Protein AF-A0A0D4WUP8-F1 (afdb_monomer_lite)

Structure (mmCIF, N/CA/C/O backbone):
data_AF-A0A0D4WUP8-F1
#
_entry.id   AF-A0A0D4WUP8-F1
#
loop_
_atom_site.group_PDB
_atom_site.id
_atom_site.type_symbol
_atom_site.label_atom_id
_atom_site.label_alt_id
_atom_site.label_comp_id
_atom_site.label_asym_id
_atom_site.label_entity_id
_atom_site.label_seq_id
_atom_site.pdbx_PDB_ins_code
_atom_site.Cartn_x
_atom_site.Cartn_y
_atom_site.Cartn_z
_atom_site.occupancy
_atom_site.B_iso_or_equiv
_atom_site.auth_seq_id
_atom_site.auth_comp_id
_atom_site.auth_asym_id
_atom_site.auth_atom_id
_atom_site.pdbx_PDB_model_num
ATOM 1 N N . MET A 1 1 ? 18.720 -14.507 -6.330 1.00 74.19 1 MET A N 1
ATOM 2 C CA . MET A 1 1 ? 17.449 -14.203 -7.020 1.00 74.19 1 MET A CA 1
ATOM 3 C C . MET A 1 1 ? 17.349 -15.129 -8.220 1.00 74.19 1 MET A C 1
ATOM 5 O O . MET A 1 1 ? 18.352 -15.294 -8.898 1.00 74.19 1 MET A O 1
ATOM 9 N N . ALA A 1 2 ? 16.206 -15.774 -8.432 1.00 90.00 2 ALA A N 1
ATOM 10 C CA . ALA A 1 2 ? 15.941 -16.574 -9.627 1.00 90.00 2 ALA A CA 1
ATOM 11 C C . ALA A 1 2 ? 14.972 -15.791 -10.521 1.00 90.00 2 ALA A C 1
ATOM 13 O O . ALA A 1 2 ? 14.145 -15.049 -9.990 1.00 90.00 2 ALA A O 1
ATOM 14 N N . PHE A 1 3 ? 15.063 -15.941 -11.841 1.00 93.94 3 PHE A N 1
ATOM 15 C CA . PHE A 1 3 ? 14.105 -15.329 -12.761 1.00 93.94 3 PHE A CA 1
ATOM 16 C C . PHE A 1 3 ? 13.314 -16.407 -13.504 1.00 93.94 3 PHE A C 1
ATOM 18 O O . PHE A 1 3 ? 13.802 -17.517 -13.726 1.00 93.94 3 PHE A O 1
ATOM 25 N N . VAL A 1 4 ? 12.074 -16.071 -13.843 1.00 97.12 4 VAL A N 1
ATOM 26 C CA . VAL A 1 4 ? 11.120 -16.936 -14.540 1.00 97.12 4 VAL A CA 1
ATOM 27 C C . VAL A 1 4 ? 10.742 -16.245 -15.839 1.00 97.12 4 VAL A C 1
ATOM 29 O O . VAL A 1 4 ? 10.465 -15.044 -15.833 1.00 97.12 4 VAL A O 1
ATOM 32 N N . LEU A 1 5 ? 10.718 -16.994 -16.938 1.00 97.06 5 LEU A N 1
ATOM 33 C CA . LEU A 1 5 ? 10.276 -16.493 -18.234 1.00 97.06 5 LEU A CA 1
ATOM 34 C C . LEU A 1 5 ? 8.829 -16.923 -18.485 1.00 97.06 5 LEU A C 1
ATOM 36 O O . LEU A 1 5 ? 8.509 -18.106 -18.411 1.00 97.06 5 LEU A O 1
ATOM 40 N N . LEU A 1 6 ? 7.958 -15.970 -18.811 1.00 97.25 6 LEU A N 1
ATOM 41 C CA . LEU A 1 6 ? 6.582 -16.239 -19.233 1.00 97.25 6 LEU A CA 1
ATOM 42 C C . LEU A 1 6 ? 6.415 -15.783 -20.683 1.00 97.25 6 LEU A C 1
ATOM 44 O O . LEU A 1 6 ? 6.556 -14.591 -20.970 1.00 97.25 6 LEU A O 1
ATOM 48 N N . SER A 1 7 ? 6.096 -16.704 -21.590 1.00 95.31 7 SER A N 1
ATOM 49 C CA . SER A 1 7 ? 5.823 -16.395 -22.999 1.00 95.31 7 SER A CA 1
ATOM 50 C C . SER A 1 7 ? 4.406 -16.821 -23.376 1.00 95.31 7 SER A C 1
ATOM 52 O O . SER A 1 7 ? 3.847 -17.748 -22.809 1.00 95.31 7 SER A O 1
ATOM 54 N N . THR A 1 8 ? 3.765 -16.110 -24.308 1.00 93.31 8 THR A N 1
ATOM 55 C CA . THR A 1 8 ? 2.474 -16.582 -24.850 1.00 93.31 8 THR A CA 1
ATOM 56 C C . THR A 1 8 ? 2.700 -17.680 -25.869 1.00 93.31 8 THR A C 1
ATOM 58 O O . THR A 1 8 ? 2.060 -18.720 -25.781 1.00 93.31 8 THR A O 1
ATOM 61 N N . ASP A 1 9 ? 3.636 -17.459 -26.784 1.00 93.12 9 ASP A N 1
ATOM 62 C CA . ASP A 1 9 ? 3.984 -18.443 -27.794 1.00 93.12 9 ASP A CA 1
ATOM 63 C C . ASP A 1 9 ? 5.034 -19.418 -27.236 1.00 93.12 9 ASP A C 1
ATOM 65 O O . ASP A 1 9 ? 5.909 -18.996 -26.459 1.00 93.12 9 ASP A O 1
ATOM 69 N N . PRO A 1 10 ? 4.963 -20.709 -27.601 1.00 90.81 10 PRO A N 1
ATOM 70 C CA . PRO A 1 10 ? 6.023 -21.663 -27.310 1.00 90.81 10 PRO A CA 1
ATOM 71 C C . PRO A 1 10 ? 7.361 -21.179 -27.874 1.00 90.81 10 PRO A C 1
ATOM 73 O O . PRO A 1 10 ? 7.428 -20.639 -28.981 1.00 90.81 10 PRO A O 1
ATOM 76 N N . MET A 1 11 ? 8.434 -21.364 -27.110 1.00 94.88 11 MET A N 1
ATOM 77 C CA . MET A 1 11 ? 9.788 -21.031 -27.544 1.00 94.88 11 MET A CA 1
ATOM 78 C C . MET A 1 11 ? 10.824 -21.900 -26.834 1.00 94.88 11 MET A C 1
ATOM 80 O O . MET A 1 11 ? 10.628 -22.274 -25.681 1.00 94.88 11 MET A O 1
ATOM 84 N N . GLU A 1 12 ? 11.956 -22.140 -27.493 1.00 95.88 12 GLU A N 1
ATOM 85 C CA . GLU A 1 12 ? 13.134 -22.775 -26.891 1.00 95.88 12 GLU A CA 1
ATOM 86 C C . GLU A 1 12 ? 13.851 -21.765 -25.981 1.00 95.88 12 GLU A C 1
ATOM 88 O O . GLU A 1 12 ? 14.792 -21.082 -26.397 1.00 95.88 12 GLU A O 1
ATOM 93 N N . ALA A 1 13 ? 13.355 -21.604 -24.750 1.00 95.00 13 ALA A N 1
ATOM 94 C CA . ALA A 1 13 ? 13.798 -20.550 -23.837 1.00 95.00 13 ALA A CA 1
ATOM 95 C C . ALA A 1 13 ? 15.304 -20.594 -23.544 1.00 95.00 13 ALA A C 1
ATOM 97 O O . ALA A 1 13 ? 15.954 -19.551 -23.596 1.00 95.00 13 ALA A O 1
ATOM 98 N N . ASP A 1 14 ? 15.870 -21.776 -23.298 1.00 95.25 14 ASP A N 1
ATOM 99 C CA . ASP A 1 14 ? 17.297 -21.938 -22.993 1.00 95.25 14 ASP A CA 1
ATOM 100 C C . ASP A 1 14 ? 18.176 -21.480 -24.160 1.00 95.25 14 ASP A C 1
ATOM 102 O O . ASP A 1 14 ? 19.128 -20.721 -23.969 1.00 95.25 14 ASP A O 1
ATOM 106 N N . ALA A 1 15 ? 17.816 -21.875 -25.385 1.00 96.19 15 ALA A N 1
ATOM 107 C CA . ALA A 1 15 ? 18.518 -21.458 -26.593 1.00 96.19 15 ALA A CA 1
ATOM 108 C C . ALA A 1 15 ? 18.383 -19.945 -26.830 1.00 96.19 15 ALA A C 1
ATOM 110 O O . ALA A 1 15 ? 19.368 -19.281 -27.159 1.00 96.19 15 ALA A O 1
ATOM 111 N N . ALA A 1 16 ? 17.188 -19.383 -26.621 1.00 95.56 16 ALA A N 1
ATOM 112 C CA . ALA A 1 16 ? 16.944 -17.951 -26.764 1.00 95.56 16 ALA A CA 1
ATOM 113 C C . ALA A 1 16 ? 17.720 -17.116 -25.729 1.00 95.56 16 ALA A C 1
ATOM 115 O O . ALA A 1 16 ? 18.275 -16.075 -26.081 1.00 95.56 16 ALA A O 1
ATOM 116 N N . MET A 1 17 ? 17.798 -17.570 -24.472 1.00 95.81 17 MET A N 1
ATOM 117 C CA . MET A 1 17 ? 18.584 -16.898 -23.430 1.00 95.81 17 MET A CA 1
ATOM 118 C C . MET A 1 17 ? 20.081 -16.990 -23.717 1.00 95.81 17 MET A C 1
ATOM 120 O O . MET A 1 17 ? 20.765 -15.968 -23.676 1.00 95.81 17 MET A O 1
ATOM 124 N N . ALA A 1 18 ? 20.580 -18.170 -24.099 1.00 96.56 18 ALA A N 1
ATOM 125 C CA . ALA A 1 18 ? 21.982 -18.353 -24.469 1.00 96.56 18 ALA A CA 1
ATOM 126 C C . ALA A 1 18 ? 22.388 -17.449 -25.647 1.00 96.56 18 ALA A C 1
ATOM 128 O O . ALA A 1 18 ? 23.428 -16.794 -25.590 1.00 96.56 18 ALA A O 1
ATOM 129 N N . ALA A 1 19 ? 21.542 -17.346 -26.679 1.00 96.94 19 ALA A N 1
ATOM 130 C CA . ALA A 1 19 ? 21.775 -16.463 -27.823 1.00 96.94 19 ALA A CA 1
ATOM 131 C C . ALA A 1 19 ? 21.816 -14.971 -27.439 1.00 96.94 19 ALA A C 1
ATOM 133 O O . ALA A 1 19 ? 22.522 -14.191 -28.076 1.00 96.94 19 ALA A O 1
ATOM 134 N N . ALA A 1 20 ? 21.088 -14.577 -26.392 1.00 94.12 20 ALA A N 1
ATOM 135 C CA . ALA A 1 20 ? 21.085 -13.219 -25.851 1.00 94.12 20 ALA A CA 1
ATOM 136 C C . ALA A 1 20 ? 22.184 -12.969 -24.796 1.00 94.12 20 ALA A C 1
ATOM 138 O O . ALA A 1 20 ? 22.269 -11.862 -24.265 1.00 94.12 20 ALA A O 1
ATOM 139 N N . GLY A 1 21 ? 23.007 -13.973 -24.464 1.00 96.31 21 GLY A N 1
ATOM 140 C CA . GLY A 1 21 ? 23.998 -13.881 -23.387 1.00 96.31 21 GLY A CA 1
ATOM 141 C C . GLY A 1 21 ? 23.378 -13.783 -21.987 1.00 96.31 21 GLY A C 1
ATOM 142 O O . GLY A 1 21 ? 24.001 -13.245 -21.073 1.00 96.31 21 GLY A O 1
ATOM 143 N N . LEU A 1 22 ? 22.146 -14.266 -21.820 1.00 93.38 22 LEU A N 1
ATOM 144 C CA . LEU A 1 22 ? 21.397 -14.243 -20.567 1.00 93.38 22 LEU A CA 1
ATOM 145 C C . LEU A 1 22 ? 21.461 -15.607 -19.861 1.00 93.38 22 LEU A C 1
ATOM 147 O O . LEU A 1 22 ? 21.592 -16.639 -20.523 1.00 93.38 22 LEU A O 1
ATOM 151 N N . PRO A 1 23 ? 21.359 -15.640 -18.518 1.00 95.06 23 PRO A N 1
ATOM 152 C CA . PRO A 1 23 ? 21.299 -16.899 -17.786 1.00 95.06 23 PRO A CA 1
ATOM 153 C C . PRO A 1 23 ? 20.042 -17.697 -18.151 1.00 95.06 23 PRO A C 1
ATOM 155 O O . PRO A 1 23 ? 19.019 -17.132 -18.524 1.00 95.06 23 PRO A O 1
ATOM 158 N N . THR A 1 24 ? 20.102 -19.015 -17.987 1.00 96.19 24 THR A N 1
ATOM 159 C CA . THR A 1 24 ? 18.948 -19.916 -18.118 1.00 96.19 24 THR A CA 1
ATOM 160 C C . THR A 1 24 ? 17.861 -19.558 -17.091 1.00 96.19 24 THR A C 1
ATOM 162 O O . THR A 1 24 ? 18.196 -19.337 -15.919 1.00 96.19 24 THR A O 1
ATOM 165 N N . PRO A 1 25 ? 16.568 -19.492 -17.473 1.00 97.19 25 PRO A N 1
ATOM 166 C CA . PRO A 1 25 ? 15.504 -19.204 -16.521 1.00 97.19 25 PRO A CA 1
ATOM 167 C C . PRO A 1 25 ? 15.333 -20.374 -15.548 1.00 97.19 25 PRO A C 1
ATOM 169 O O . PRO A 1 25 ? 15.450 -21.536 -15.922 1.00 97.19 25 PRO A O 1
ATOM 172 N N . ALA A 1 26 ? 14.994 -20.082 -14.291 1.00 97.56 26 ALA A N 1
ATOM 173 C CA . ALA A 1 26 ? 14.695 -21.134 -13.314 1.00 97.56 26 ALA A CA 1
ATOM 174 C C . ALA A 1 26 ? 13.403 -21.899 -13.652 1.00 97.56 26 ALA A C 1
ATOM 176 O O . ALA A 1 26 ? 13.194 -23.015 -13.183 1.00 97.56 26 ALA A O 1
ATOM 177 N N . LEU A 1 27 ? 12.526 -21.270 -14.436 1.00 97.88 27 LEU A N 1
ATOM 178 C CA . LEU A 1 27 ? 11.322 -21.852 -15.005 1.00 97.88 27 LEU A CA 1
ATOM 179 C C . LEU A 1 27 ? 10.935 -21.051 -16.252 1.00 97.88 27 LEU A C 1
ATOM 181 O O . LEU A 1 27 ? 10.981 -19.819 -16.238 1.00 97.88 27 LEU A O 1
ATOM 185 N N . HIS A 1 28 ? 10.505 -21.743 -17.300 1.00 97.75 28 HIS A N 1
ATOM 186 C CA . HIS A 1 28 ? 9.814 -21.152 -18.440 1.00 97.75 28 HIS A CA 1
ATOM 187 C C . HIS A 1 28 ? 8.406 -21.741 -18.513 1.00 97.75 28 HIS A C 1
ATOM 189 O O . HIS A 1 28 ? 8.250 -22.951 -18.375 1.00 97.75 28 HIS A O 1
ATOM 195 N N . LEU A 1 29 ? 7.396 -20.882 -18.666 1.00 97.69 29 LEU A N 1
ATOM 196 C CA . LEU A 1 29 ? 6.021 -21.290 -18.950 1.00 97.69 29 LEU A CA 1
ATOM 197 C C . LEU A 1 29 ? 5.540 -20.616 -20.233 1.00 97.69 29 LEU A C 1
ATOM 199 O O . LEU A 1 29 ? 5.681 -19.397 -20.398 1.00 97.69 29 LEU A O 1
ATOM 203 N N . SER A 1 30 ? 4.931 -21.417 -21.097 1.00 97.19 30 SER A N 1
ATOM 204 C CA . SER A 1 30 ? 4.207 -20.990 -22.293 1.00 97.19 30 SER A CA 1
ATOM 205 C C . SER A 1 30 ? 2.691 -21.087 -22.082 1.00 97.19 30 SER A C 1
ATOM 207 O O . SER A 1 30 ? 2.242 -21.519 -21.024 1.00 97.19 30 SER A O 1
ATOM 209 N N . LEU A 1 31 ? 1.867 -20.703 -23.066 1.00 96.56 31 LEU A N 1
ATOM 210 C CA . LEU A 1 31 ? 0.408 -20.864 -22.959 1.00 96.56 31 LEU A CA 1
ATOM 211 C C . LEU A 1 31 ? -0.012 -22.326 -22.736 1.00 96.56 31 LEU A C 1
ATOM 213 O O . LEU A 1 31 ? -0.959 -22.563 -21.988 1.00 96.56 31 LEU A O 1
ATOM 217 N N . ASP A 1 32 ? 0.711 -23.271 -23.337 1.00 96.50 32 ASP A N 1
ATOM 218 C CA . ASP A 1 32 ? 0.418 -24.708 -23.269 1.00 96.50 32 ASP A CA 1
ATOM 219 C C . ASP A 1 32 ? 0.687 -25.297 -21.873 1.00 96.50 32 ASP A C 1
ATOM 221 O O . ASP A 1 32 ? 0.166 -26.352 -21.516 1.00 96.50 32 ASP A O 1
ATOM 225 N N . ASP A 1 33 ? 1.467 -24.591 -21.049 1.00 96.69 33 ASP A N 1
ATOM 226 C CA . ASP A 1 33 ? 1.721 -24.952 -19.656 1.00 96.69 33 ASP A CA 1
ATOM 227 C C . ASP A 1 33 ? 0.591 -24.546 -18.701 1.00 96.69 33 ASP A C 1
ATOM 229 O O . ASP A 1 33 ? 0.612 -24.933 -17.526 1.00 96.69 33 ASP A O 1
ATOM 233 N N . ILE A 1 34 ? -0.355 -23.721 -19.162 1.00 97.69 34 ILE A N 1
ATOM 234 C CA . ILE A 1 34 ? -1.356 -23.079 -18.311 1.00 97.69 34 ILE A CA 1
ATOM 235 C C . ILE A 1 34 ? -2.685 -23.840 -18.376 1.00 97.69 34 ILE A C 1
ATOM 237 O O . ILE A 1 34 ? -3.224 -24.031 -19.468 1.00 97.69 34 ILE A O 1
ATOM 241 N N . PRO A 1 35 ? -3.293 -24.195 -17.225 1.00 96.81 35 PRO A N 1
ATOM 242 C CA . PRO A 1 35 ? -4.587 -24.866 -17.192 1.00 96.81 35 PRO A CA 1
ATOM 243 C C . PRO A 1 35 ? -5.656 -24.164 -18.036 1.00 96.81 35 PRO A C 1
ATOM 245 O O . PRO A 1 35 ? -5.818 -22.937 -17.986 1.00 96.81 35 PRO A O 1
ATOM 248 N N . ASP A 1 36 ? -6.394 -24.967 -18.803 1.00 96.94 36 ASP A N 1
ATOM 249 C CA . ASP A 1 36 ? -7.428 -24.544 -19.756 1.00 96.94 36 ASP A CA 1
ATOM 250 C C . ASP A 1 36 ? -6.940 -23.550 -20.830 1.00 96.94 36 ASP A C 1
ATOM 252 O O . ASP A 1 36 ? -7.749 -22.812 -21.401 1.00 96.94 36 ASP A O 1
ATOM 256 N N . ASN A 1 37 ? -5.626 -23.472 -21.081 1.00 95.75 37 ASN A N 1
ATOM 257 C CA . ASN A 1 37 ? -5.004 -22.498 -21.984 1.00 95.75 37 ASN A CA 1
ATOM 258 C C . ASN A 1 37 ? -5.461 -21.060 -21.680 1.00 95.75 37 ASN A C 1
ATOM 260 O O . ASN A 1 37 ? -5.758 -20.255 -22.576 1.00 95.75 37 ASN A O 1
ATOM 264 N N . LYS A 1 38 ? -5.582 -20.721 -20.388 1.00 96.75 38 LYS A N 1
ATOM 265 C CA . LYS A 1 38 ? -5.986 -19.374 -19.976 1.00 96.75 38 LYS A CA 1
ATOM 266 C C . LYS A 1 38 ? -4.932 -18.364 -20.400 1.00 96.75 38 LYS A C 1
ATOM 268 O O . LYS A 1 38 ? -3.783 -18.416 -19.980 1.00 96.75 38 LYS A O 1
ATOM 273 N N . LYS A 1 39 ? -5.353 -17.369 -21.176 1.00 96.50 39 LYS A N 1
ATOM 274 C CA . LYS A 1 39 ? -4.475 -16.299 -21.665 1.00 96.50 39 LYS A CA 1
ATOM 275 C C . LYS A 1 39 ? -3.963 -15.400 -20.532 1.00 96.50 39 LYS A C 1
ATOM 277 O O . LYS A 1 39 ? -4.571 -15.311 -19.458 1.00 96.50 39 LYS A O 1
ATOM 282 N N . ARG A 1 40 ? -2.866 -14.683 -20.809 1.00 94.00 40 ARG A N 1
ATOM 283 C CA . ARG A 1 40 ? -2.381 -13.585 -19.956 1.00 94.00 40 ARG A CA 1
ATOM 284 C C . ARG A 1 40 ? -3.509 -12.586 -19.677 1.00 94.00 40 ARG A C 1
ATOM 286 O O . ARG A 1 40 ? -4.373 -12.336 -20.513 1.00 94.00 40 ARG A O 1
ATOM 293 N N . GLY A 1 41 ? -3.508 -12.053 -18.466 1.00 93.88 41 GLY A N 1
ATOM 294 C CA . GLY A 1 41 ? -4.619 -11.356 -17.823 1.00 93.88 41 GLY A CA 1
ATOM 295 C C . GLY A 1 41 ? -5.282 -12.210 -16.741 1.00 93.88 41 GLY A C 1
ATOM 296 O O . GLY A 1 41 ? -5.867 -11.668 -15.806 1.00 93.88 41 GLY A O 1
ATOM 297 N N . SER A 1 42 ? -5.149 -13.535 -16.822 1.00 96.19 42 SER A N 1
ATOM 298 C CA . SER A 1 42 ? -5.524 -14.467 -15.758 1.00 96.19 42 SER A CA 1
ATOM 299 C C . SER A 1 42 ? -4.416 -14.582 -14.712 1.00 96.19 42 SER A C 1
ATOM 301 O O . SER A 1 42 ? -3.263 -14.807 -15.067 1.00 96.19 42 SER A O 1
ATOM 303 N N . GLY A 1 43 ? -4.762 -14.531 -13.422 1.00 96.31 43 GLY A N 1
ATOM 304 C CA . GLY A 1 43 ? -3.799 -14.753 -12.334 1.00 96.31 43 GLY A CA 1
ATOM 305 C C . GLY A 1 43 ? -3.232 -16.180 -12.268 1.00 96.31 43 GLY A C 1
ATOM 306 O O . GLY A 1 43 ? -2.241 -16.407 -11.578 1.00 96.31 43 GLY A O 1
ATOM 307 N N . VAL A 1 44 ? -3.822 -17.129 -13.009 1.00 97.62 44 VAL A N 1
ATOM 308 C CA . VAL A 1 44 ? -3.410 -18.545 -13.034 1.00 97.62 44 VAL A CA 1
ATOM 309 C C . VAL A 1 44 ? -1.947 -18.712 -13.448 1.00 97.62 44 VAL A C 1
ATOM 311 O O . VAL A 1 44 ? -1.266 -19.550 -12.880 1.00 97.62 44 VAL A O 1
ATOM 314 N N . TRP A 1 45 ? -1.420 -17.862 -14.335 1.00 98.25 45 TRP A N 1
ATOM 315 C CA . TRP A 1 45 ? -0.007 -17.910 -14.740 1.00 98.25 45 TRP A CA 1
ATOM 316 C C . TRP A 1 45 ? 0.944 -17.856 -13.544 1.00 98.25 45 TRP A C 1
ATOM 318 O O . TRP A 1 45 ? 1.852 -18.669 -13.418 1.00 98.25 45 TRP A O 1
ATOM 328 N N . LEU A 1 46 ? 0.716 -16.910 -12.633 1.00 97.81 46 LEU A N 1
ATOM 329 C CA . LEU A 1 46 ? 1.579 -16.723 -11.469 1.00 97.81 46 LEU A CA 1
ATOM 330 C C . LEU A 1 46 ? 1.262 -17.716 -10.348 1.00 97.81 46 LEU A C 1
ATOM 332 O O . LEU A 1 46 ? 2.131 -17.998 -9.528 1.00 97.81 46 LEU A O 1
ATOM 336 N N . GLN A 1 47 ? 0.050 -18.275 -10.328 1.00 97.38 47 GLN A N 1
ATOM 337 C CA . GLN A 1 47 ? -0.295 -19.392 -9.447 1.00 97.38 47 GLN A CA 1
ATOM 338 C C . GLN A 1 47 ? 0.451 -20.665 -9.862 1.00 97.38 47 GLN A C 1
ATOM 340 O O . GLN A 1 47 ? 1.001 -21.335 -8.995 1.00 97.38 47 GLN A O 1
ATOM 345 N N . GLU A 1 48 ? 0.563 -20.942 -11.164 1.00 98.25 48 GLU A N 1
ATOM 346 C CA . GLU A 1 48 ? 1.364 -22.053 -11.690 1.00 98.25 48 GLU A CA 1
ATOM 347 C C . GLU A 1 48 ? 2.852 -21.878 -11.377 1.00 98.25 48 GLU A C 1
ATOM 349 O O . GLU A 1 48 ? 3.497 -22.815 -10.907 1.00 98.25 48 GLU A O 1
ATOM 354 N N . VAL A 1 49 ? 3.398 -20.666 -11.543 1.00 98.25 49 VAL A N 1
ATOM 355 C CA . VAL A 1 49 ? 4.777 -20.363 -11.117 1.00 98.25 49 VAL A CA 1
ATOM 356 C C . VAL A 1 49 ? 4.955 -20.633 -9.624 1.00 98.25 49 VAL A C 1
ATOM 358 O O . VAL A 1 49 ? 5.879 -21.346 -9.232 1.00 98.25 49 VAL A O 1
ATOM 361 N N . ALA A 1 50 ? 4.065 -20.087 -8.790 1.00 97.69 50 ALA A N 1
ATOM 362 C CA . ALA A 1 50 ? 4.100 -20.277 -7.344 1.00 97.69 50 ALA A CA 1
ATOM 363 C C . ALA A 1 50 ? 4.048 -21.769 -6.975 1.00 97.69 50 ALA A C 1
ATOM 365 O O . ALA A 1 50 ? 4.858 -22.238 -6.180 1.00 97.69 50 ALA A O 1
ATOM 366 N N . GLN A 1 51 ? 3.159 -22.538 -7.602 1.00 97.94 51 GLN A N 1
ATOM 367 C CA . GLN A 1 51 ? 3.008 -23.969 -7.364 1.00 97.94 51 GLN A CA 1
ATOM 368 C C . GLN A 1 51 ? 4.244 -24.768 -7.793 1.00 97.94 51 GLN A C 1
ATOM 370 O O . GLN A 1 51 ? 4.787 -25.523 -6.981 1.00 97.94 51 GLN A O 1
ATOM 375 N N . ARG A 1 52 ? 4.718 -24.598 -9.036 1.00 98.00 52 ARG A N 1
ATOM 376 C CA . ARG A 1 52 ? 5.863 -25.354 -9.578 1.00 98.00 52 ARG A CA 1
ATOM 377 C C . ARG A 1 52 ? 7.156 -25.054 -8.816 1.00 98.00 52 ARG A C 1
ATOM 379 O O . ARG A 1 52 ? 7.955 -25.961 -8.593 1.00 98.00 52 ARG A O 1
ATOM 386 N N . LEU A 1 53 ? 7.331 -23.815 -8.351 1.00 97.44 53 LEU A N 1
ATOM 387 C CA . LEU A 1 53 ? 8.497 -23.399 -7.564 1.00 97.44 53 LEU A CA 1
ATOM 388 C C . LEU A 1 53 ? 8.309 -23.528 -6.044 1.00 97.44 53 LEU A C 1
ATOM 390 O O . LEU A 1 53 ? 9.241 -23.238 -5.296 1.00 97.44 53 LEU A O 1
ATOM 394 N N . LYS A 1 54 ? 7.134 -23.970 -5.570 1.00 97.44 54 LYS A N 1
ATOM 395 C CA . LYS A 1 54 ? 6.775 -24.063 -4.140 1.00 97.44 54 LYS A CA 1
ATOM 396 C C . LYS A 1 54 ? 6.956 -22.736 -3.389 1.00 97.44 54 LYS A C 1
ATOM 398 O O . LYS A 1 54 ? 7.424 -22.699 -2.251 1.00 97.44 54 LYS A O 1
ATOM 403 N N . LEU A 1 55 ? 6.580 -21.644 -4.042 1.00 96.81 55 LEU A N 1
ATOM 404 C CA . LEU A 1 55 ? 6.606 -20.286 -3.514 1.00 96.81 55 LEU A CA 1
ATOM 405 C C . LEU A 1 55 ? 5.193 -19.824 -3.152 1.00 96.81 55 LEU A C 1
ATOM 407 O O . LEU A 1 55 ? 4.193 -20.332 -3.655 1.00 96.81 55 LEU A O 1
ATOM 411 N N . ARG A 1 56 ? 5.106 -18.809 -2.297 1.00 96.06 56 ARG A N 1
ATOM 412 C CA . ARG A 1 56 ? 3.882 -18.024 -2.112 1.00 96.06 56 ARG A CA 1
ATOM 413 C C . ARG A 1 56 ? 3.839 -16.909 -3.152 1.00 96.06 56 ARG A C 1
ATOM 415 O O . ARG A 1 56 ? 4.881 -16.415 -3.576 1.00 96.06 56 ARG A O 1
ATOM 422 N N . THR A 1 57 ? 2.645 -16.452 -3.521 1.00 94.94 57 THR A N 1
ATOM 423 C CA . THR A 1 57 ? 2.486 -15.350 -4.490 1.00 94.94 57 THR A CA 1
ATOM 424 C C . THR A 1 57 ? 3.211 -14.084 -4.047 1.00 94.94 57 THR A C 1
ATOM 426 O O . THR A 1 57 ? 3.825 -13.408 -4.860 1.00 94.94 57 THR A O 1
ATOM 429 N N . ASN A 1 58 ? 3.248 -13.815 -2.744 1.00 95.81 58 ASN A N 1
ATOM 430 C CA . ASN A 1 58 ? 3.940 -12.667 -2.177 1.00 95.81 58 ASN A CA 1
ATOM 431 C C . ASN A 1 58 ? 5.480 -12.785 -2.136 1.00 95.81 58 ASN A C 1
ATOM 433 O O . ASN A 1 58 ? 6.158 -11.910 -1.606 1.00 95.81 58 ASN A O 1
ATOM 437 N N . GLN A 1 59 ? 6.029 -13.870 -2.688 1.00 95.56 59 GLN A N 1
ATOM 438 C CA . GLN A 1 59 ? 7.458 -14.060 -2.960 1.00 95.56 59 GLN A CA 1
ATOM 439 C C . GLN A 1 59 ? 7.776 -13.909 -4.455 1.00 95.56 59 GLN A C 1
ATOM 441 O O . GLN A 1 59 ? 8.907 -14.149 -4.871 1.00 95.56 59 GLN A O 1
ATOM 446 N N . LEU A 1 60 ? 6.780 -13.543 -5.265 1.00 96.81 60 LEU A N 1
ATOM 447 C CA . LEU A 1 60 ? 6.925 -13.270 -6.687 1.00 96.81 60 LEU A CA 1
ATOM 448 C C . LEU A 1 60 ? 6.894 -11.761 -6.936 1.00 96.81 60 LEU A C 1
ATOM 450 O O . LEU A 1 60 ? 6.310 -10.996 -6.172 1.00 96.81 60 LEU A O 1
ATOM 454 N N . LEU A 1 61 ? 7.483 -11.337 -8.044 1.00 96.44 61 LEU A N 1
ATOM 455 C CA . LEU A 1 61 ? 7.353 -9.993 -8.592 1.00 96.44 61 LEU A CA 1
ATOM 456 C C . LEU A 1 61 ? 7.264 -10.143 -10.107 1.00 96.44 61 LEU A C 1
ATOM 458 O O . LEU A 1 61 ? 8.070 -10.864 -10.696 1.00 96.44 61 LEU A O 1
ATOM 462 N N . LEU A 1 62 ? 6.287 -9.494 -10.734 1.00 96.88 62 LEU A N 1
ATOM 463 C CA . LEU A 1 62 ? 6.126 -9.544 -12.182 1.00 96.88 62 LEU A CA 1
ATOM 464 C C . LEU A 1 62 ? 6.669 -8.263 -12.814 1.00 96.88 62 LEU A C 1
ATOM 466 O O . LEU A 1 62 ? 6.174 -7.175 -12.534 1.00 96.88 62 LEU A O 1
ATOM 470 N N . VAL A 1 63 ? 7.631 -8.404 -13.721 1.00 95.75 63 VAL A N 1
ATOM 471 C CA . VAL A 1 63 ? 8.039 -7.334 -14.639 1.00 95.75 63 VAL A CA 1
ATOM 472 C C . VAL A 1 63 ? 7.386 -7.606 -15.988 1.00 95.75 63 VAL A C 1
ATOM 474 O O . VAL A 1 63 ? 7.488 -8.715 -16.509 1.00 95.75 63 VAL A O 1
ATOM 477 N N . GLY A 1 64 ? 6.692 -6.623 -16.557 1.00 94.06 64 GLY A N 1
ATOM 478 C CA . GLY A 1 64 ? 6.028 -6.803 -17.848 1.00 94.06 64 GLY A CA 1
ATOM 479 C C . GLY A 1 64 ? 5.823 -5.505 -18.611 1.00 94.06 64 GLY A C 1
ATOM 480 O O . GLY A 1 64 ? 6.031 -4.413 -18.087 1.00 94.06 64 GLY A O 1
ATOM 481 N N . THR A 1 65 ? 5.384 -5.622 -19.860 1.00 91.38 65 THR A N 1
ATOM 482 C CA . THR A 1 65 ? 5.346 -4.502 -20.821 1.00 91.38 65 THR A CA 1
ATOM 483 C C . THR A 1 65 ? 3.951 -4.219 -21.355 1.00 91.38 65 THR A C 1
ATOM 485 O O . THR A 1 65 ? 3.737 -3.213 -22.032 1.00 91.38 65 THR A O 1
ATOM 488 N N . THR A 1 66 ? 2.981 -5.084 -21.060 1.00 90.12 66 THR A N 1
ATOM 489 C CA . THR A 1 66 ? 1.621 -4.973 -21.585 1.00 90.12 66 THR A CA 1
ATOM 490 C C . THR A 1 66 ? 0.583 -4.837 -20.479 1.00 90.12 66 THR A C 1
ATOM 492 O O . THR A 1 66 ? 0.775 -5.266 -19.339 1.00 90.12 66 THR A O 1
ATOM 495 N N . ARG A 1 67 ? -0.593 -4.317 -20.847 1.00 89.81 67 ARG A N 1
ATOM 496 C CA . ARG A 1 67 ? -1.777 -4.320 -19.978 1.00 89.81 67 ARG A CA 1
ATOM 497 C C . ARG A 1 67 ? -2.143 -5.731 -19.504 1.00 89.81 67 ARG A C 1
ATOM 499 O O . ARG A 1 67 ? -2.643 -5.886 -18.395 1.00 89.81 67 ARG A O 1
ATOM 506 N N . TRP A 1 68 ? -1.910 -6.753 -20.325 1.00 92.81 68 TRP A N 1
ATOM 507 C CA . TRP A 1 68 ? -2.205 -8.138 -19.964 1.00 92.81 68 TRP A CA 1
ATOM 508 C C . TRP A 1 68 ? -1.252 -8.670 -18.898 1.00 92.81 68 TRP A C 1
ATOM 510 O O . TRP A 1 68 ? -1.700 -9.397 -18.015 1.00 92.81 68 TRP A O 1
ATOM 520 N N . ASP A 1 69 ? 0.018 -8.262 -18.911 1.00 93.88 69 ASP A N 1
ATOM 521 C CA . ASP A 1 69 ? 0.965 -8.600 -17.840 1.00 93.88 69 ASP A CA 1
ATOM 522 C C . ASP A 1 69 ? 0.535 -7.949 -16.525 1.00 93.88 69 ASP A C 1
ATOM 524 O O . ASP A 1 69 ? 0.444 -8.616 -15.499 1.00 93.88 69 ASP A O 1
ATOM 528 N N . TRP A 1 70 ? 0.148 -6.673 -16.567 1.00 92.69 70 TRP A N 1
ATOM 529 C CA . TRP A 1 70 ? -0.392 -5.997 -15.388 1.00 92.69 70 TRP A CA 1
ATOM 530 C C . TRP A 1 70 ? -1.634 -6.692 -14.832 1.00 92.69 70 TRP A C 1
ATOM 532 O O . TRP A 1 70 ? -1.678 -7.015 -13.647 1.00 92.69 70 TRP A O 1
ATOM 542 N N . LEU A 1 71 ? -2.612 -7.005 -15.690 1.00 92.69 71 LEU A N 1
ATOM 543 C CA . LEU A 1 71 ? -3.805 -7.752 -15.289 1.00 92.69 71 LEU A CA 1
ATOM 544 C C . LEU A 1 71 ? -3.455 -9.137 -14.715 1.00 92.69 71 LEU A C 1
ATOM 546 O O . LEU A 1 71 ? -4.087 -9.566 -13.753 1.00 92.69 71 LEU A O 1
ATOM 550 N N . THR A 1 72 ? -2.439 -9.812 -15.263 1.00 95.94 72 THR A N 1
ATOM 551 C CA . THR A 1 72 ? -1.917 -11.092 -14.745 1.00 95.94 72 THR A CA 1
ATOM 552 C C . THR A 1 72 ? -1.418 -10.935 -13.310 1.00 95.94 72 THR A C 1
ATOM 554 O O . THR A 1 72 ? -1.838 -11.694 -12.437 1.00 95.94 72 THR A O 1
ATOM 557 N N . GLY A 1 73 ? -0.577 -9.925 -13.058 1.00 95.06 73 GLY A N 1
ATOM 558 C CA . GLY A 1 73 ? -0.037 -9.608 -11.734 1.00 95.06 73 GLY A CA 1
ATOM 559 C C . GLY A 1 73 ? -1.133 -9.327 -10.712 1.00 95.06 73 GLY A C 1
ATOM 560 O O . GLY A 1 73 ? -1.280 -10.054 -9.727 1.00 95.06 73 GLY A O 1
ATOM 561 N N . ILE A 1 74 ? -1.976 -8.327 -10.983 1.00 92.62 74 ILE A N 1
ATOM 562 C CA . ILE A 1 74 ? -2.990 -7.885 -10.017 1.00 92.62 74 ILE A CA 1
ATOM 563 C C . ILE A 1 74 ? -4.040 -8.967 -9.738 1.00 92.62 74 ILE A C 1
ATOM 565 O O . ILE A 1 74 ? -4.475 -9.120 -8.599 1.00 92.62 74 ILE A O 1
ATOM 569 N N . ASN A 1 75 ? -4.427 -9.767 -10.740 1.00 94.56 75 ASN A N 1
ATOM 570 C CA . ASN A 1 75 ? -5.403 -10.841 -10.538 1.00 94.56 75 ASN A CA 1
ATOM 571 C C . ASN A 1 75 ? -4.834 -12.021 -9.741 1.00 94.56 75 ASN A C 1
ATOM 573 O O . ASN A 1 75 ? -5.617 -12.780 -9.167 1.00 94.56 75 ASN A O 1
ATOM 577 N N . ALA A 1 76 ? -3.508 -12.165 -9.690 1.00 95.69 76 ALA A N 1
ATOM 578 C CA . ALA A 1 76 ? -2.814 -13.123 -8.833 1.00 95.69 76 ALA A CA 1
ATOM 579 C C . ALA A 1 76 ? -2.474 -12.561 -7.440 1.00 95.69 76 ALA A C 1
ATOM 581 O O . ALA A 1 76 ? -1.988 -13.304 -6.588 1.00 95.69 76 ALA A O 1
ATOM 582 N N . GLY A 1 77 ? -2.700 -11.264 -7.200 1.00 94.94 77 GLY A N 1
ATOM 583 C CA . GLY A 1 77 ? -2.233 -10.587 -5.992 1.00 94.94 77 GLY A CA 1
ATOM 584 C C . GLY A 1 77 ? -0.711 -10.464 -5.922 1.00 94.94 77 GLY A C 1
ATOM 585 O O . GLY A 1 77 ? -0.157 -10.502 -4.828 1.00 94.94 77 GLY A O 1
ATOM 586 N N . VAL A 1 78 ? -0.043 -10.369 -7.075 1.00 96.25 78 VAL A N 1
ATOM 587 C CA . VAL A 1 78 ? 1.414 -10.254 -7.204 1.00 96.25 78 VAL A CA 1
ATOM 588 C C . VAL A 1 78 ? 1.784 -8.826 -7.590 1.00 96.25 78 VAL A C 1
ATOM 590 O O . VAL A 1 78 ? 1.184 -8.254 -8.504 1.00 96.25 78 VAL A O 1
ATOM 593 N N . ALA A 1 79 ? 2.794 -8.274 -6.916 1.00 95.19 79 ALA A N 1
ATOM 594 C CA . ALA A 1 79 ? 3.332 -6.955 -7.223 1.00 95.19 79 ALA A CA 1
ATOM 595 C C . ALA A 1 79 ? 3.853 -6.885 -8.668 1.00 95.19 79 ALA A C 1
ATOM 597 O O . ALA A 1 79 ? 4.518 -7.802 -9.154 1.00 95.19 79 ALA A O 1
ATOM 598 N N . TYR A 1 80 ? 3.538 -5.785 -9.351 1.00 94.69 80 TYR A N 1
ATOM 599 C CA . TYR A 1 80 ? 3.844 -5.582 -10.764 1.00 94.69 80 TYR A CA 1
ATOM 600 C C . TYR A 1 80 ? 4.693 -4.329 -10.980 1.00 94.69 80 TYR A C 1
ATOM 602 O O . TYR A 1 80 ? 4.357 -3.261 -10.461 1.00 94.69 80 TYR A O 1
ATOM 610 N N . ILE A 1 81 ? 5.747 -4.461 -11.787 1.00 94.44 81 ILE A N 1
ATOM 611 C CA . ILE A 1 81 ? 6.555 -3.353 -12.298 1.00 94.44 81 ILE A CA 1
ATOM 612 C C . ILE A 1 81 ? 6.388 -3.274 -13.816 1.00 94.44 81 ILE A C 1
ATOM 614 O O . ILE A 1 81 ? 6.664 -4.225 -14.552 1.00 94.44 81 ILE A O 1
ATOM 618 N N . HIS A 1 82 ? 5.954 -2.113 -14.289 1.00 93.31 82 HIS A N 1
ATOM 619 C CA . HIS A 1 82 ? 5.846 -1.814 -15.704 1.00 93.31 82 HIS A CA 1
ATOM 620 C C . HIS A 1 82 ? 7.205 -1.405 -16.280 1.00 93.31 82 HIS A C 1
ATOM 622 O O . HIS A 1 82 ? 7.821 -0.439 -15.828 1.00 93.31 82 HIS A O 1
ATOM 628 N N . ALA A 1 83 ? 7.659 -2.129 -17.298 1.00 93.12 83 ALA A N 1
ATOM 629 C CA . ALA A 1 83 ? 8.899 -1.851 -18.005 1.00 93.12 83 ALA A CA 1
ATOM 630 C C . ALA A 1 83 ? 8.669 -0.833 -19.134 1.00 93.12 83 ALA A C 1
ATOM 632 O O . ALA A 1 83 ? 8.416 -1.210 -20.283 1.00 93.12 83 ALA A O 1
ATOM 633 N N . ASN A 1 84 ? 8.756 0.465 -18.818 1.00 88.56 84 ASN A N 1
ATOM 634 C CA . ASN A 1 84 ? 8.464 1.540 -19.774 1.00 88.56 84 ASN A CA 1
ATOM 635 C C . ASN A 1 84 ? 9.392 1.489 -21.001 1.00 88.56 84 ASN A C 1
ATOM 637 O O . ASN A 1 84 ? 8.931 1.763 -22.110 1.00 88.56 84 ASN A O 1
ATOM 641 N N . TRP A 1 85 ? 10.661 1.087 -20.830 1.00 88.38 85 TRP A N 1
ATOM 642 C CA . TRP A 1 85 ? 11.653 1.023 -21.918 1.00 88.38 85 TRP A CA 1
ATOM 643 C C . TRP A 1 85 ? 11.300 0.019 -23.014 1.00 88.38 85 TRP A C 1
ATOM 645 O O . TRP A 1 85 ? 11.662 0.207 -24.171 1.00 88.38 85 TRP A O 1
ATOM 655 N N . ALA A 1 86 ? 10.605 -1.057 -22.652 1.00 84.00 86 ALA A N 1
ATOM 656 C CA . ALA A 1 86 ? 10.268 -2.141 -23.565 1.00 84.00 86 ALA A CA 1
ATOM 657 C C . ALA A 1 86 ? 8.842 -2.012 -24.128 1.00 84.00 86 ALA A C 1
ATOM 659 O O . ALA A 1 86 ? 8.404 -2.837 -24.933 1.00 84.00 86 ALA A O 1
ATOM 660 N N . SER A 1 87 ? 8.103 -0.970 -23.736 1.00 64.44 87 SER A N 1
ATOM 661 C CA . SER A 1 87 ? 6.765 -0.718 -24.256 1.00 64.44 87 SER A CA 1
ATOM 662 C C . SER A 1 87 ? 6.833 -0.031 -25.631 1.00 64.44 87 SER A C 1
ATOM 664 O O . SER A 1 87 ? 7.171 1.140 -25.764 1.00 64.44 87 SER A O 1
ATOM 666 N N . GLN A 1 88 ? 6.443 -0.742 -26.696 1.00 58.47 88 GLN A N 1
ATOM 667 C CA . GLN A 1 88 ? 6.041 -0.087 -27.960 1.00 58.47 88 GLN A CA 1
ATOM 668 C C . GLN A 1 88 ? 4.612 0.496 -27.880 1.00 58.47 88 GLN A C 1
ATOM 670 O O . GLN A 1 88 ? 4.105 1.106 -28.824 1.00 58.47 88 GLN A O 1
ATOM 675 N N . VAL A 1 89 ? 3.941 0.303 -26.741 1.00 50.62 89 VAL A N 1
ATOM 676 C CA . VAL A 1 89 ? 2.529 0.605 -26.524 1.00 50.62 89 VAL A CA 1
ATOM 677 C C . VAL A 1 89 ? 2.371 2.034 -26.006 1.00 50.62 89 VAL A C 1
ATOM 679 O O . VAL A 1 89 ? 2.631 2.337 -24.847 1.00 50.62 89 VAL A O 1
ATOM 682 N N . ARG A 1 90 ? 1.850 2.917 -26.865 1.00 51.66 90 ARG A N 1
ATOM 683 C CA . ARG A 1 90 ? 1.500 4.319 -26.548 1.00 51.66 90 ARG A CA 1
ATOM 684 C C . ARG A 1 90 ? 0.330 4.480 -25.555 1.00 51.66 90 ARG A C 1
ATOM 686 O O . ARG A 1 90 ? -0.021 5.607 -25.213 1.00 51.66 90 ARG A O 1
ATOM 693 N N . ASP A 1 91 ? -0.252 3.374 -25.091 1.00 52.00 91 ASP A N 1
ATOM 694 C CA . ASP A 1 91 ? -1.431 3.308 -24.213 1.00 52.00 91 ASP A CA 1
ATOM 695 C C . ASP A 1 91 ? -1.104 3.112 -22.718 1.00 52.00 91 ASP A C 1
ATOM 697 O O . ASP A 1 91 ? -1.996 2.825 -21.918 1.00 52.00 91 ASP A O 1
ATOM 701 N N . ALA A 1 92 ? 0.143 3.361 -22.295 1.00 53.03 92 ALA A N 1
ATOM 702 C CA . ALA A 1 92 ? 0.518 3.430 -20.873 1.00 53.03 92 ALA A CA 1
ATOM 703 C C . ALA A 1 92 ? -0.287 4.480 -20.069 1.00 53.03 92 ALA A C 1
ATOM 705 O O . ALA A 1 92 ? -0.308 4.446 -18.843 1.00 53.03 92 ALA A O 1
ATOM 706 N N . LYS A 1 93 ? -1.021 5.381 -20.744 1.00 50.75 93 LYS A N 1
ATOM 707 C CA . LYS A 1 93 ? -1.845 6.463 -20.166 1.00 50.75 93 LYS A CA 1
ATOM 708 C C . LYS A 1 93 ? -2.955 6.031 -19.186 1.00 50.75 93 LYS A C 1
ATOM 710 O O . LYS A 1 93 ? -3.740 6.882 -18.776 1.00 50.75 93 LYS A O 1
ATOM 715 N N . ARG A 1 94 ? -3.078 4.749 -18.827 1.00 59.12 94 ARG A N 1
ATOM 716 C CA . ARG A 1 94 ? -4.142 4.227 -17.946 1.00 59.12 94 ARG A CA 1
ATOM 717 C C . ARG A 1 94 ? -3.701 3.132 -16.969 1.00 59.12 94 ARG A C 1
ATOM 719 O O . ARG A 1 94 ? -4.565 2.475 -16.393 1.00 59.12 94 ARG A O 1
ATOM 726 N N . MET A 1 95 ? -2.403 2.883 -16.820 1.00 70.94 95 MET A N 1
ATOM 727 C CA . MET A 1 95 ? -1.907 1.865 -15.893 1.00 70.94 95 MET A CA 1
ATOM 728 C C . MET A 1 95 ? -1.326 2.537 -14.656 1.00 70.94 95 MET A C 1
ATOM 730 O O . MET A 1 95 ? -0.219 3.063 -14.698 1.00 70.94 95 MET A O 1
ATOM 734 N N . ASP A 1 96 ? -2.075 2.503 -13.556 1.00 75.50 96 ASP A N 1
ATOM 735 C CA . ASP A 1 96 ? -1.526 2.826 -12.243 1.00 75.50 96 ASP A CA 1
ATOM 736 C C . ASP A 1 96 ? -0.698 1.613 -11.786 1.00 75.50 96 ASP A C 1
ATOM 738 O O . ASP A 1 96 ? -1.234 0.543 -11.486 1.00 75.50 96 ASP A O 1
ATOM 742 N N . ALA A 1 97 ? 0.627 1.740 -11.832 1.00 84.31 97 ALA A N 1
ATOM 743 C CA . ALA A 1 97 ? 1.570 0.690 -11.463 1.00 84.31 97 ALA A CA 1
ATOM 744 C C . ALA A 1 97 ? 2.904 1.297 -11.019 1.00 84.31 97 ALA A C 1
ATOM 746 O O . ALA A 1 97 ? 3.230 2.430 -11.378 1.00 84.31 97 ALA A O 1
ATOM 747 N N . LEU A 1 98 ? 3.705 0.514 -10.290 1.00 90.19 98 LEU A N 1
ATOM 748 C CA . LEU A 1 98 ? 5.136 0.798 -10.215 1.00 90.19 98 LEU A CA 1
ATOM 749 C C . LEU A 1 98 ? 5.707 0.697 -11.627 1.00 90.19 98 LEU A C 1
ATOM 751 O O . LEU A 1 98 ? 5.311 -0.182 -12.392 1.00 90.19 98 LEU A O 1
ATOM 755 N N . SER A 1 99 ? 6.625 1.585 -11.981 1.00 91.06 99 SER A N 1
ATOM 756 C CA . SER A 1 99 ? 7.209 1.601 -13.316 1.00 91.06 99 SER A CA 1
ATOM 757 C C . SER A 1 99 ? 8.686 1.928 -13.255 1.00 91.06 99 SER A C 1
ATOM 759 O O . SER A 1 99 ? 9.090 2.748 -12.435 1.00 91.06 99 SER A O 1
ATOM 761 N N . ALA A 1 100 ? 9.452 1.344 -14.164 1.00 91.62 100 ALA A N 1
ATOM 762 C CA . ALA A 1 100 ? 10.860 1.645 -14.356 1.00 91.62 100 ALA A CA 1
ATOM 763 C C . ALA A 1 100 ? 11.098 2.051 -15.816 1.00 91.62 100 ALA A C 1
ATOM 765 O O . ALA A 1 100 ? 10.483 1.506 -16.737 1.00 91.62 100 ALA A O 1
ATOM 766 N N . SER A 1 101 ? 11.944 3.062 -16.014 1.00 90.38 101 SER A N 1
ATOM 767 C CA . SER A 1 101 ? 12.246 3.649 -17.329 1.00 90.38 101 SER A CA 1
ATOM 768 C C . SER A 1 101 ? 13.370 2.943 -18.071 1.00 90.38 101 SER A C 1
ATOM 770 O O . SER A 1 101 ? 13.535 3.182 -19.260 1.00 90.38 101 SER A O 1
ATOM 772 N N . ASP A 1 102 ? 14.080 2.057 -17.384 1.00 92.69 102 ASP A N 1
ATOM 773 C CA . ASP A 1 102 ? 15.180 1.227 -17.856 1.00 92.69 102 ASP A CA 1
ATOM 774 C C . ASP A 1 102 ? 15.332 0.020 -16.896 1.00 92.69 102 ASP A C 1
ATOM 776 O O . ASP A 1 102 ? 14.665 -0.028 -15.851 1.00 92.69 102 ASP A O 1
ATOM 780 N N . PRO A 1 103 ? 16.159 -0.983 -17.243 1.00 93.06 103 PRO A N 1
ATOM 781 C CA . PRO A 1 103 ? 16.409 -2.129 -16.371 1.00 93.06 103 PRO A CA 1
ATOM 782 C C . PRO A 1 103 ? 17.009 -1.772 -15.002 1.00 93.06 103 PRO A C 1
ATOM 784 O O . PRO A 1 103 ? 16.691 -2.446 -14.021 1.00 93.06 103 PRO A O 1
ATOM 787 N N . ASP A 1 104 ? 17.824 -0.717 -14.910 1.00 93.38 104 ASP A N 1
ATOM 788 C CA . ASP A 1 104 ? 18.460 -0.304 -13.653 1.00 93.38 104 ASP A CA 1
ATOM 789 C C . ASP A 1 104 ? 17.415 0.191 -12.646 1.00 93.38 104 ASP A C 1
ATOM 791 O O . ASP A 1 104 ? 17.484 -0.146 -11.466 1.00 93.38 104 ASP A O 1
ATOM 795 N N . GLY A 1 105 ? 16.358 0.863 -13.110 1.00 93.44 105 GLY A N 1
ATOM 796 C CA . GLY A 1 105 ? 15.216 1.228 -12.270 1.00 93.44 105 GLY A CA 1
ATOM 797 C C . GLY A 1 105 ? 14.469 0.019 -11.683 1.00 93.44 105 GLY A C 1
ATOM 798 O O . GLY A 1 105 ? 13.889 0.112 -10.600 1.00 93.44 105 GLY A O 1
ATOM 799 N N . VAL A 1 106 ? 14.488 -1.147 -12.345 1.00 95.00 106 VAL A N 1
ATOM 800 C CA . VAL A 1 106 ? 13.975 -2.390 -11.733 1.00 95.00 106 VAL A CA 1
ATOM 801 C C . VAL A 1 106 ? 14.917 -2.880 -10.645 1.00 95.00 106 VAL A C 1
ATOM 803 O O . VAL A 1 106 ? 14.443 -3.280 -9.580 1.00 95.00 106 VAL A O 1
ATOM 806 N N . ALA A 1 107 ? 16.227 -2.848 -10.893 1.00 94.50 107 ALA A N 1
ATOM 807 C CA . ALA A 1 107 ? 17.223 -3.228 -9.899 1.00 94.50 107 ALA A CA 1
ATOM 808 C C . ALA A 1 107 ? 17.132 -2.339 -8.646 1.00 94.50 107 ALA A C 1
ATOM 810 O O . ALA A 1 107 ? 17.098 -2.871 -7.539 1.00 94.50 107 ALA A O 1
ATOM 811 N N . GLU A 1 108 ? 16.964 -1.025 -8.810 1.00 93.69 108 GLU A N 1
ATOM 812 C CA . GLU A 1 108 ? 16.778 -0.059 -7.719 1.00 93.69 108 GLU A CA 1
ATOM 813 C C . GLU A 1 108 ? 15.515 -0.366 -6.890 1.00 93.69 108 GLU A C 1
ATOM 815 O O . GLU A 1 108 ? 15.560 -0.436 -5.656 1.00 93.69 108 GLU A O 1
ATOM 820 N N . LEU A 1 109 ? 14.380 -0.632 -7.556 1.00 94.75 109 LEU A N 1
ATOM 821 C CA . LEU A 1 109 ? 13.141 -1.033 -6.879 1.00 94.75 109 LEU A CA 1
ATOM 822 C C . LEU A 1 109 ? 13.315 -2.347 -6.105 1.00 94.75 109 LEU A C 1
ATOM 824 O O . LEU A 1 109 ? 12.838 -2.477 -4.972 1.00 94.75 109 LEU A O 1
ATOM 828 N N . LEU A 1 110 ? 13.993 -3.326 -6.704 1.00 95.06 110 LEU A N 1
ATOM 829 C CA . LEU A 1 110 ? 14.297 -4.600 -6.064 1.00 95.06 110 LEU A CA 1
ATOM 830 C C . LEU A 1 110 ? 15.170 -4.398 -4.826 1.00 95.06 110 LEU A C 1
ATOM 832 O O . LEU A 1 110 ? 14.778 -4.810 -3.736 1.00 95.06 110 LEU A O 1
ATOM 836 N N . GLU A 1 111 ? 16.313 -3.738 -4.972 1.00 94.88 111 GLU A N 1
ATOM 837 C CA . GLU A 1 111 ? 17.308 -3.554 -3.918 1.00 94.88 111 GLU A CA 1
ATOM 838 C C . GLU A 1 111 ? 16.744 -2.817 -2.701 1.00 94.88 111 GLU A C 1
ATOM 840 O O . GLU A 1 111 ? 16.982 -3.222 -1.561 1.00 94.88 111 GLU A O 1
ATOM 845 N N . HIS A 1 112 ? 15.953 -1.765 -2.917 1.00 93.94 112 HIS A N 1
ATOM 846 C CA . HIS A 1 112 ? 15.490 -0.916 -1.821 1.00 93.94 112 HIS A CA 1
ATOM 847 C C . HIS A 1 112 ? 14.128 -1.319 -1.242 1.00 93.94 112 HIS A C 1
ATOM 849 O O . HIS A 1 112 ? 13.852 -1.043 -0.066 1.00 93.94 112 HIS A O 1
ATOM 855 N N . PHE A 1 113 ? 13.281 -2.015 -2.008 1.00 94.94 113 PHE A N 1
ATOM 856 C CA . PHE A 1 113 ? 11.913 -2.318 -1.576 1.00 94.94 113 PHE A CA 1
ATOM 857 C C . PHE A 1 113 ? 11.576 -3.809 -1.536 1.00 94.94 113 PHE A C 1
ATOM 859 O O . PHE A 1 113 ? 10.946 -4.230 -0.568 1.00 94.94 113 PHE A O 1
ATOM 866 N N . PHE A 1 114 ? 12.000 -4.615 -2.514 1.00 95.12 114 PHE A N 1
ATOM 867 C CA . PHE A 1 114 ? 11.492 -5.991 -2.666 1.00 95.12 114 PHE A CA 1
ATOM 868 C C . PHE A 1 114 ? 12.463 -7.122 -2.294 1.00 95.12 114 PHE A C 1
ATOM 870 O O . PHE A 1 114 ? 12.021 -8.251 -2.099 1.00 95.12 114 PHE A O 1
ATOM 877 N N . LEU A 1 115 ? 13.761 -6.849 -2.177 1.00 93.25 115 LEU A N 1
ATOM 878 C CA . LEU A 1 115 ? 14.771 -7.802 -1.706 1.00 93.25 115 LEU A CA 1
ATOM 879 C C . LEU A 1 115 ? 15.005 -7.764 -0.190 1.00 93.25 115 LEU A C 1
ATOM 881 O O . LEU A 1 115 ? 15.236 -8.832 0.381 1.00 93.25 115 LEU A O 1
ATOM 885 N N . PRO A 1 116 ? 14.963 -6.602 0.494 1.00 92.19 116 PRO A N 1
ATOM 886 C CA . PRO A 1 116 ? 15.191 -6.587 1.930 1.00 92.19 116 PRO A CA 1
ATOM 887 C C . PRO A 1 116 ? 14.072 -7.322 2.668 1.00 92.19 116 PRO A C 1
ATOM 889 O O . PRO A 1 116 ? 12.894 -7.031 2.459 1.00 92.19 116 PRO A O 1
ATOM 892 N N . GLU A 1 117 ? 14.443 -8.211 3.589 1.00 90.94 117 GLU A N 1
ATOM 893 C CA . GLU A 1 117 ? 13.485 -8.925 4.434 1.00 90.94 117 GLU A CA 1
ATOM 894 C C . GLU A 1 117 ? 12.573 -7.930 5.185 1.00 90.94 117 GLU A C 1
ATOM 896 O O . GLU A 1 117 ? 13.052 -6.894 5.680 1.00 90.94 117 GLU A O 1
ATOM 901 N N . PRO A 1 118 ? 11.253 -8.189 5.262 1.00 93.88 118 PRO A N 1
ATOM 902 C CA . PRO A 1 118 ? 10.331 -7.304 5.955 1.00 93.88 118 PRO A CA 1
ATOM 903 C C . PRO A 1 118 ? 10.621 -7.295 7.458 1.00 93.88 118 PRO A C 1
ATOM 905 O O . PRO A 1 118 ? 10.482 -8.297 8.153 1.00 93.88 118 PRO A O 1
ATOM 908 N N . HIS A 1 119 ? 10.983 -6.121 7.969 1.00 94.00 119 HIS A N 1
ATOM 909 C CA . HIS A 1 119 ? 11.212 -5.888 9.390 1.00 94.00 119 HIS A CA 1
ATOM 910 C C . HIS A 1 119 ? 10.167 -4.924 9.931 1.00 94.00 119 HIS A C 1
ATOM 912 O O . HIS A 1 119 ? 9.879 -3.898 9.318 1.00 94.00 119 HIS A O 1
ATOM 918 N N . TRP A 1 120 ? 9.655 -5.221 11.121 1.00 95.81 120 TRP A N 1
ATOM 919 C CA . TRP A 1 120 ? 8.623 -4.427 11.779 1.00 95.81 120 TRP A CA 1
ATOM 920 C C . TRP A 1 120 ? 9.109 -3.957 13.140 1.00 95.81 120 TRP A C 1
ATOM 922 O O . TRP A 1 120 ? 9.725 -4.719 13.887 1.00 95.81 120 TRP A O 1
ATOM 932 N N . THR A 1 121 ? 8.813 -2.710 13.494 1.00 95.19 121 THR A N 1
ATOM 933 C CA . THR A 1 121 ? 9.015 -2.247 14.872 1.00 95.19 121 THR A CA 1
ATOM 934 C C . THR A 1 121 ? 8.032 -2.905 15.822 1.00 95.19 121 THR A C 1
ATOM 936 O O . THR A 1 121 ? 8.369 -3.163 16.975 1.00 95.19 121 THR A O 1
ATOM 939 N N . PHE A 1 122 ? 6.837 -3.220 15.330 1.00 95.38 122 PHE A N 1
ATOM 940 C CA . PHE A 1 122 ? 5.847 -3.981 16.070 1.00 95.38 122 PHE A CA 1
ATOM 941 C C . PHE A 1 122 ? 5.081 -4.915 15.144 1.00 95.38 122 PHE A C 1
ATOM 943 O O . PHE A 1 122 ? 4.614 -4.499 14.083 1.00 95.38 122 PHE A O 1
ATOM 950 N N . ALA A 1 123 ? 4.927 -6.162 15.571 1.00 95.62 123 ALA A N 1
ATOM 951 C CA . ALA A 1 123 ? 4.124 -7.161 14.895 1.00 95.62 123 ALA A CA 1
ATOM 952 C C . ALA A 1 123 ? 3.317 -7.979 15.905 1.00 95.62 123 ALA A C 1
ATOM 954 O O . ALA A 1 123 ? 3.846 -8.465 16.905 1.00 95.62 123 ALA A O 1
ATOM 955 N N . GLU A 1 124 ? 2.040 -8.186 15.617 1.00 94.19 124 GLU A N 1
ATOM 956 C CA . GLU A 1 124 ? 1.173 -9.053 16.403 1.00 94.19 124 GLU A CA 1
ATOM 957 C C . GLU A 1 124 ? 0.289 -9.876 15.476 1.00 94.19 124 GLU A C 1
ATOM 959 O O . GLU A 1 124 ? -0.375 -9.323 14.604 1.00 94.19 124 GLU A O 1
ATOM 964 N N . ASP A 1 125 ? 0.277 -11.191 15.679 1.00 95.31 125 ASP A N 1
ATOM 965 C CA . ASP A 1 125 ? -0.602 -12.120 14.976 1.00 95.31 125 ASP A CA 1
ATOM 966 C C . ASP A 1 125 ? -1.517 -12.775 16.011 1.00 95.31 125 ASP A C 1
ATOM 968 O O . ASP A 1 125 ? -1.060 -13.476 16.913 1.00 95.31 125 ASP A O 1
ATOM 972 N N . SER A 1 126 ? -2.815 -12.510 15.908 1.00 93.31 126 SER A N 1
ATOM 973 C CA . SER A 1 126 ? -3.848 -13.056 16.788 1.00 93.31 126 SER A CA 1
ATOM 974 C C . SER A 1 126 ? -4.837 -13.865 15.956 1.00 93.31 126 SER A C 1
ATOM 976 O O . SER A 1 126 ? -5.927 -13.391 15.635 1.00 93.31 126 SER A O 1
ATOM 978 N N . THR A 1 127 ? -4.466 -15.101 15.616 1.00 89.75 127 THR A N 1
ATOM 979 C CA . THR A 1 127 ? -5.297 -16.015 14.808 1.00 89.75 127 THR A CA 1
ATOM 980 C C . THR A 1 127 ? -6.675 -16.239 15.431 1.00 89.75 127 THR A C 1
ATOM 982 O O . THR A 1 127 ? -7.681 -16.113 14.742 1.00 89.75 127 THR A O 1
ATOM 985 N N . GLY A 1 128 ? -6.745 -16.439 16.752 1.00 92.56 128 GLY A N 1
ATOM 986 C CA . GLY A 1 128 ? -8.011 -16.586 17.484 1.00 92.56 128 GLY A CA 1
ATOM 987 C C . GLY A 1 128 ? -8.905 -15.337 17.493 1.00 92.56 128 GLY A C 1
ATOM 988 O O . GLY A 1 128 ? -10.070 -15.427 17.860 1.00 92.56 128 GLY A O 1
ATOM 989 N N . ARG A 1 129 ? -8.380 -14.174 17.085 1.00 94.00 129 ARG A N 1
ATOM 990 C CA . ARG A 1 129 ? -9.128 -12.908 16.964 1.00 94.00 129 ARG A CA 1
ATOM 991 C C . ARG A 1 129 ? -9.235 -12.438 15.510 1.00 94.00 129 ARG A C 1
ATOM 993 O O . ARG A 1 129 ? -9.649 -11.301 15.296 1.00 94.00 129 ARG A O 1
ATOM 1000 N N . ALA A 1 130 ? -8.819 -13.277 14.553 1.00 97.12 130 ALA A N 1
ATOM 1001 C CA . ALA A 1 130 ? -8.745 -12.966 13.126 1.00 97.12 130 ALA A CA 1
ATOM 1002 C C . ALA A 1 130 ? -8.089 -11.602 12.843 1.00 97.12 130 ALA A C 1
ATOM 1004 O O . ALA A 1 130 ? -8.612 -10.779 12.089 1.00 97.12 130 ALA A O 1
ATOM 1005 N N . MET A 1 131 ? -6.967 -11.334 13.519 1.00 96.56 131 MET A N 1
ATOM 1006 C CA . MET A 1 131 ? -6.328 -10.024 13.501 1.00 96.56 131 MET A CA 1
ATOM 1007 C C . MET A 1 131 ? -4.816 -10.121 13.341 1.00 96.56 131 MET A C 1
ATOM 1009 O O . MET A 1 131 ? -4.161 -10.890 14.050 1.00 96.56 131 MET A O 1
ATOM 1013 N N . ARG A 1 132 ? -4.259 -9.266 12.484 1.00 97.56 132 ARG A N 1
ATOM 1014 C CA . ARG A 1 132 ? -2.818 -9.005 12.403 1.00 97.56 132 ARG A CA 1
ATOM 1015 C C . ARG A 1 132 ? -2.538 -7.514 12.520 1.00 97.56 132 ARG A C 1
ATOM 1017 O O . ARG A 1 132 ? -3.305 -6.699 12.023 1.00 97.56 132 ARG A O 1
ATOM 1024 N N . ILE A 1 133 ? -1.442 -7.152 13.172 1.00 96.94 133 ILE A N 1
ATOM 1025 C CA . ILE A 1 133 ? -0.991 -5.766 13.325 1.00 96.94 133 ILE A CA 1
ATOM 1026 C C . ILE A 1 133 ? 0.461 -5.687 12.894 1.00 96.94 133 ILE A C 1
ATOM 1028 O O . ILE A 1 133 ? 1.267 -6.533 13.294 1.00 96.94 133 ILE A O 1
ATOM 1032 N N . ARG A 1 134 ? 0.792 -4.666 12.111 1.00 97.38 134 ARG A N 1
ATOM 1033 C CA . ARG A 1 134 ? 2.156 -4.311 11.736 1.00 97.38 134 ARG A CA 1
ATOM 1034 C C . ARG A 1 134 ? 2.355 -2.810 11.867 1.00 97.38 134 ARG A C 1
ATOM 1036 O O . ARG A 1 134 ? 1.531 -2.026 11.402 1.00 97.38 134 ARG A O 1
ATOM 1043 N N . SER A 1 135 ? 3.471 -2.418 12.465 1.00 96.44 135 SER A N 1
ATOM 1044 C CA . SER A 1 135 ? 3.918 -1.028 12.503 1.00 96.44 135 SER A CA 1
ATOM 1045 C C . SER A 1 135 ? 5.353 -0.944 12.020 1.00 96.44 135 SER A C 1
ATOM 1047 O O . SER A 1 135 ? 6.229 -1.637 12.550 1.00 96.44 135 SER A O 1
ATOM 1049 N N . LEU A 1 136 ? 5.584 -0.117 11.000 1.00 96.12 136 LEU A N 1
ATOM 1050 C CA . LEU A 1 136 ? 6.853 -0.091 10.279 1.00 96.12 136 LEU A CA 1
ATOM 1051 C C . LEU A 1 136 ? 7.997 0.419 11.154 1.00 96.12 136 LEU A C 1
ATOM 1053 O O . LEU A 1 136 ? 9.046 -0.218 11.211 1.00 96.12 136 LEU A O 1
ATOM 1057 N N . LEU A 1 137 ? 7.791 1.553 11.827 1.00 95.19 137 LEU A N 1
ATOM 1058 C CA . LEU A 1 137 ? 8.864 2.323 12.452 1.00 95.19 137 LEU A CA 1
ATOM 1059 C C . LEU A 1 137 ? 8.505 2.824 13.860 1.00 95.19 137 LEU A C 1
ATOM 1061 O O . LEU A 1 137 ? 7.325 3.027 14.183 1.00 95.19 137 LEU A O 1
ATOM 1065 N N . PRO A 1 138 ? 9.513 3.105 14.708 1.00 90.75 138 PRO A N 1
ATOM 1066 C CA . PRO A 1 138 ? 9.291 3.885 15.912 1.00 90.75 138 PRO A CA 1
ATOM 1067 C C . PRO A 1 138 ? 9.066 5.364 15.534 1.00 90.75 138 PRO A C 1
ATOM 1069 O O . PRO A 1 138 ? 9.648 5.859 14.572 1.00 90.75 138 PRO A O 1
ATOM 1072 N N . PRO A 1 139 ? 8.262 6.122 16.298 1.00 81.06 139 PRO A N 1
ATOM 1073 C CA . PRO A 1 139 ? 7.798 7.463 15.928 1.00 81.06 139 PRO A CA 1
ATOM 1074 C C . PRO A 1 139 ? 8.904 8.521 15.909 1.00 81.06 139 PRO A C 1
ATOM 1076 O O . PRO A 1 139 ? 8.742 9.549 15.260 1.00 81.06 139 PRO A O 1
ATOM 1079 N N . ASN A 1 140 ? 10.002 8.272 16.626 1.00 86.31 140 ASN A N 1
ATOM 1080 C CA . ASN A 1 140 ? 11.111 9.210 16.809 1.00 86.31 140 ASN A CA 1
ATOM 1081 C C . ASN A 1 140 ? 12.336 8.825 15.961 1.00 86.31 140 ASN A C 1
ATOM 1083 O O . ASN A 1 140 ? 13.447 9.272 16.243 1.00 86.31 140 ASN A O 1
ATOM 1087 N N . VAL A 1 141 ? 12.161 7.944 14.968 1.00 90.62 141 VAL A N 1
ATOM 1088 C CA . VAL A 1 141 ? 13.226 7.651 14.006 1.00 90.62 141 VAL A CA 1
ATOM 1089 C C . VAL A 1 141 ? 13.547 8.907 13.200 1.00 90.62 141 VAL A C 1
ATOM 1091 O O . VAL A 1 141 ? 12.645 9.662 12.828 1.00 90.62 141 VAL A O 1
ATOM 1094 N N . ARG A 1 142 ? 14.838 9.117 12.937 1.00 92.75 142 ARG A N 1
ATOM 1095 C CA . ARG A 1 142 ? 15.342 10.223 12.128 1.00 92.75 142 ARG A CA 1
ATOM 1096 C C . ARG A 1 142 ? 15.940 9.689 10.845 1.00 92.75 142 ARG A C 1
ATOM 1098 O O . ARG A 1 142 ? 16.776 8.790 10.889 1.00 92.75 142 ARG A O 1
ATOM 1105 N N . PHE A 1 143 ? 15.528 10.271 9.730 1.00 92.56 143 PHE A N 1
ATOM 1106 C CA . PHE A 1 143 ? 16.057 9.946 8.412 1.00 92.56 143 PHE A CA 1
ATOM 1107 C C . PHE A 1 143 ? 16.856 11.114 7.847 1.00 92.56 143 PHE A C 1
ATOM 1109 O O . PHE A 1 143 ? 16.556 12.265 8.177 1.00 92.56 143 PHE A O 1
ATOM 1116 N N . PRO A 1 144 ? 17.873 10.833 7.016 1.00 91.19 144 PRO A N 1
ATOM 1117 C CA . PRO A 1 144 ? 18.643 11.874 6.363 1.00 91.19 144 PRO A CA 1
ATOM 1118 C C . PRO A 1 144 ? 17.770 12.673 5.391 1.00 91.19 144 PRO A C 1
ATOM 1120 O O . PRO A 1 144 ? 16.893 12.141 4.712 1.00 91.19 144 PRO A O 1
ATOM 1123 N N . HIS A 1 145 ? 18.062 13.963 5.337 1.00 85.06 145 HIS A N 1
ATOM 1124 C CA . HIS A 1 145 ? 17.619 14.941 4.356 1.00 85.06 145 HIS A CA 1
ATOM 1125 C C . HIS A 1 145 ? 18.874 15.553 3.706 1.00 85.06 145 HIS A C 1
ATOM 1127 O O . HIS A 1 145 ? 19.979 15.401 4.228 1.00 85.06 145 HIS A O 1
ATOM 1133 N N . ALA A 1 146 ? 18.721 16.269 2.590 1.00 77.38 146 ALA A N 1
ATOM 1134 C CA . ALA A 1 146 ? 19.823 16.988 1.951 1.00 77.38 146 ALA A CA 1
ATOM 1135 C C . ALA A 1 146 ? 20.593 17.902 2.935 1.00 77.38 146 ALA A C 1
ATOM 1137 O O . ALA A 1 146 ? 19.991 18.478 3.855 1.00 77.38 146 ALA A O 1
ATOM 1138 N N . ALA A 1 147 ? 21.903 18.051 2.690 1.00 72.94 147 ALA A N 1
ATOM 1139 C CA . ALA A 1 147 ? 22.842 18.903 3.433 1.00 72.94 147 ALA A CA 1
ATOM 1140 C C . ALA A 1 147 ? 22.939 18.595 4.944 1.00 72.94 147 ALA A C 1
ATOM 1142 O O . ALA A 1 147 ? 22.793 19.492 5.773 1.00 72.94 147 ALA A O 1
ATOM 1143 N N . ASP A 1 148 ? 23.134 17.320 5.302 1.00 74.25 148 ASP A N 1
ATOM 1144 C CA . ASP A 1 148 ? 23.290 16.829 6.688 1.00 74.25 148 ASP A CA 1
ATOM 1145 C C . ASP A 1 148 ? 22.110 17.119 7.633 1.00 74.25 148 ASP A C 1
ATOM 1147 O O . ASP A 1 148 ? 22.213 17.031 8.861 1.00 74.25 148 ASP A O 1
ATOM 1151 N N . ARG A 1 149 ? 20.940 17.445 7.078 1.00 86.19 149 ARG A N 1
ATOM 1152 C CA . ARG A 1 149 ? 19.716 17.640 7.862 1.00 86.19 149 ARG A CA 1
ATOM 1153 C C . ARG A 1 149 ? 19.039 16.294 8.102 1.00 86.19 149 ARG A C 1
ATOM 1155 O O . ARG A 1 149 ? 19.299 15.310 7.418 1.00 86.19 149 ARG A O 1
ATOM 1162 N N . THR A 1 150 ? 18.133 16.246 9.073 1.00 92.38 150 THR A N 1
ATOM 1163 C CA . THR A 1 150 ? 17.285 15.069 9.305 1.00 92.38 150 THR A CA 1
ATOM 1164 C C . THR A 1 150 ? 15.827 15.469 9.467 1.00 92.38 150 THR A C 1
ATOM 1166 O O . THR A 1 150 ? 15.529 16.626 9.770 1.00 92.38 150 THR A O 1
ATOM 1169 N N . PHE A 1 151 ? 14.926 14.512 9.268 1.00 93.06 151 PHE A N 1
ATOM 1170 C CA . PHE A 1 151 ? 13.499 14.669 9.540 1.00 93.06 151 PHE A CA 1
ATOM 1171 C C . PHE A 1 151 ? 12.946 13.476 10.326 1.00 93.06 151 PHE A C 1
ATOM 1173 O O . PHE A 1 151 ? 13.517 12.383 10.296 1.00 93.06 151 PHE A O 1
ATOM 1180 N N . GLU A 1 152 ? 11.831 13.689 11.027 1.00 92.69 152 GLU A N 1
ATOM 1181 C CA . GLU A 1 152 ? 11.111 12.658 11.784 1.00 92.69 152 GLU A CA 1
ATOM 1182 C C . GLU A 1 152 ? 9.788 12.293 11.091 1.00 92.69 152 GLU A C 1
ATOM 1184 O O . GLU A 1 152 ? 9.228 13.075 10.322 1.00 92.69 152 GLU A O 1
ATOM 1189 N N . LEU A 1 153 ? 9.217 11.124 11.402 1.00 90.00 153 LEU A N 1
ATOM 1190 C CA . LEU A 1 153 ? 7.943 10.684 10.803 1.00 90.00 153 LEU A CA 1
ATOM 1191 C C . LEU A 1 153 ? 6.802 11.687 11.009 1.00 90.00 153 LEU A C 1
ATOM 1193 O O . LEU A 1 153 ? 5.956 11.869 10.134 1.00 90.00 153 LEU A O 1
ATOM 1197 N N . GLN A 1 154 ? 6.785 12.360 12.160 1.00 86.44 154 GLN A N 1
ATOM 1198 C CA . GLN A 1 154 ? 5.769 13.362 12.479 1.00 86.44 154 GLN A CA 1
ATOM 1199 C C . GLN A 1 154 ? 5.833 14.573 11.546 1.00 86.44 154 GLN A C 1
ATOM 1201 O O . GLN A 1 154 ? 4.801 15.203 11.317 1.00 86.44 154 GLN A O 1
ATOM 1206 N N . ASP A 1 155 ? 7.001 14.907 10.989 1.00 87.31 155 ASP A N 1
ATOM 1207 C CA . ASP A 1 155 ? 7.101 15.989 10.010 1.00 87.31 155 ASP A CA 1
ATOM 1208 C C . ASP A 1 155 ? 6.272 15.683 8.760 1.00 87.31 155 ASP A C 1
ATOM 1210 O O . ASP A 1 155 ? 5.558 16.557 8.270 1.00 87.31 155 ASP A O 1
ATOM 1214 N N . VAL A 1 156 ? 6.298 14.426 8.313 1.00 87.50 156 VAL A N 1
ATOM 1215 C CA . VAL A 1 156 ? 5.645 13.965 7.082 1.00 87.50 156 VAL A CA 1
ATOM 1216 C C . VAL A 1 156 ? 4.158 13.662 7.290 1.00 87.50 156 VAL A C 1
ATOM 1218 O O . VAL A 1 156 ? 3.324 14.104 6.495 1.00 87.50 156 VAL A O 1
ATOM 1221 N N . PHE A 1 157 ? 3.819 12.919 8.349 1.00 84.31 157 PHE A N 1
ATOM 1222 C CA . PHE A 1 157 ? 2.478 12.343 8.546 1.00 84.31 157 PHE A CA 1
ATOM 1223 C C . PHE A 1 157 ? 1.599 13.106 9.545 1.00 84.31 157 PHE A C 1
ATOM 1225 O O . PHE A 1 157 ? 0.391 12.912 9.565 1.00 84.31 157 PHE A O 1
ATOM 1232 N N . THR A 1 158 ? 2.163 13.991 10.375 1.00 81.44 158 THR A N 1
ATOM 1233 C CA . THR A 1 158 ? 1.376 14.769 11.357 1.00 81.44 158 THR A CA 1
ATOM 1234 C C . THR A 1 158 ? 1.378 16.258 11.050 1.00 81.44 158 THR A C 1
ATOM 1236 O O . THR A 1 158 ? 0.333 16.900 11.055 1.00 81.44 158 THR A O 1
ATOM 1239 N N . ARG A 1 159 ? 2.552 16.824 10.759 1.00 81.12 159 ARG A N 1
ATOM 1240 C CA . ARG A 1 159 ? 2.719 18.255 10.457 1.00 81.12 159 ARG A CA 1
ATOM 1241 C C . ARG A 1 159 ? 2.456 18.576 8.985 1.00 81.12 159 ARG A C 1
ATOM 1243 O O . ARG A 1 159 ? 2.441 19.747 8.623 1.00 81.12 159 ARG A O 1
ATOM 1250 N N . GLY A 1 160 ? 2.273 17.552 8.147 1.00 75.31 160 GLY A N 1
ATOM 1251 C CA . GLY A 1 160 ? 1.954 17.691 6.729 1.00 75.31 160 GLY A CA 1
ATOM 1252 C C . GLY A 1 160 ? 3.048 18.370 5.904 1.00 75.31 160 GLY A C 1
ATOM 1253 O O . GLY A 1 160 ? 2.737 18.920 4.850 1.00 75.31 160 GLY A O 1
ATOM 1254 N N . ARG A 1 161 ? 4.306 18.360 6.365 1.00 82.50 161 ARG A N 1
ATOM 1255 C CA . ARG A 1 161 ? 5.425 18.960 5.632 1.00 82.50 161 ARG A CA 1
ATOM 1256 C C . ARG A 1 161 ? 5.737 18.108 4.409 1.00 82.50 161 ARG A C 1
ATOM 1258 O O . ARG A 1 161 ? 5.909 16.896 4.525 1.00 82.50 161 ARG A O 1
ATOM 1265 N N . THR A 1 162 ? 5.852 18.750 3.254 1.00 86.69 162 THR A N 1
ATOM 1266 C CA . THR A 1 162 ? 6.445 18.128 2.070 1.00 86.69 162 THR A CA 1
ATOM 1267 C C . THR A 1 162 ? 7.953 18.101 2.265 1.00 86.69 162 THR A C 1
ATOM 1269 O O . THR A 1 162 ? 8.580 19.150 2.405 1.00 86.69 162 THR A O 1
ATOM 1272 N N . ILE A 1 163 ? 8.521 16.901 2.326 1.00 89.94 163 ILE A N 1
ATOM 1273 C CA . ILE A 1 163 ? 9.954 16.671 2.508 1.00 89.94 163 ILE A CA 1
ATOM 1274 C C . ILE A 1 163 ? 10.420 15.830 1.336 1.00 89.94 163 ILE A C 1
ATOM 1276 O O . ILE A 1 163 ? 9.767 14.844 1.006 1.00 89.94 163 ILE A O 1
ATOM 1280 N N . THR A 1 164 ? 11.541 16.200 0.729 1.00 91.00 164 THR A N 1
ATOM 1281 C CA . THR A 1 164 ? 12.141 15.422 -0.351 1.00 91.00 164 THR A CA 1
ATOM 1282 C C . THR A 1 164 ? 13.353 14.635 0.138 1.00 91.00 164 THR A C 1
ATOM 1284 O O . THR A 1 164 ? 14.074 15.048 1.049 1.00 91.00 164 THR A O 1
ATOM 1287 N N . ILE A 1 165 ? 13.571 13.477 -0.475 1.00 90.31 165 ILE A N 1
ATOM 1288 C CA . ILE A 1 165 ? 14.760 12.641 -0.323 1.00 90.31 165 ILE A CA 1
ATOM 1289 C C . ILE A 1 165 ? 15.326 12.467 -1.732 1.00 90.31 165 ILE A C 1
ATOM 1291 O O . ILE A 1 165 ? 14.755 11.755 -2.560 1.00 90.31 165 ILE A O 1
ATOM 1295 N N . GLY A 1 166 ? 16.393 13.205 -2.036 1.00 89.00 166 GLY A N 1
ATOM 1296 C CA . GLY A 1 166 ? 16.790 13.438 -3.423 1.00 89.00 166 GLY A CA 1
ATOM 1297 C C . GLY A 1 166 ? 15.662 14.130 -4.192 1.00 89.00 166 GLY A C 1
ATOM 1298 O O . GLY A 1 166 ? 15.158 15.167 -3.760 1.00 89.00 166 GLY A O 1
ATOM 1299 N N . ASN A 1 167 ? 15.225 13.512 -5.290 1.00 87.56 167 ASN A N 1
ATOM 1300 C CA . ASN A 1 167 ? 14.139 14.015 -6.140 1.00 87.56 167 ASN A CA 1
ATOM 1301 C C . ASN A 1 167 ? 12.756 13.420 -5.807 1.00 87.56 167 ASN A C 1
ATOM 1303 O O . ASN A 1 167 ? 11.788 13.696 -6.512 1.00 87.56 167 ASN A O 1
ATOM 1307 N N . GLN A 1 168 ? 12.656 12.594 -4.762 1.00 88.44 168 GLN A N 1
ATOM 1308 C CA . GLN A 1 168 ? 11.437 11.866 -4.395 1.00 88.44 168 GLN A CA 1
ATOM 1309 C C . GLN A 1 168 ? 10.773 12.466 -3.151 1.00 88.44 168 GLN A C 1
ATOM 1311 O O . GLN A 1 168 ? 11.462 12.995 -2.279 1.00 88.44 168 GLN A O 1
ATOM 1316 N N . ASP A 1 169 ? 9.449 12.347 -3.024 1.00 89.94 169 ASP A N 1
ATOM 1317 C CA . ASP A 1 169 ? 8.739 12.703 -1.788 1.00 89.94 169 ASP A CA 1
ATOM 1318 C C . ASP A 1 169 ? 9.022 11.651 -0.695 1.00 89.94 169 ASP A C 1
ATOM 1320 O O . ASP A 1 169 ? 8.893 10.441 -0.908 1.00 89.94 169 ASP A O 1
ATOM 1324 N N . ALA A 1 170 ? 9.408 12.104 0.500 1.00 92.00 170 ALA A N 1
ATOM 1325 C CA . ALA A 1 170 ? 9.688 11.246 1.647 1.00 92.00 170 ALA A CA 1
ATOM 1326 C C . ALA A 1 170 ? 8.485 10.371 2.025 1.00 92.00 170 ALA A C 1
ATOM 1328 O O . ALA A 1 170 ? 8.658 9.219 2.431 1.00 92.00 170 ALA A O 1
ATOM 1329 N N . ARG A 1 171 ? 7.262 10.899 1.886 1.00 90.00 171 ARG A N 1
ATOM 1330 C CA . ARG A 1 171 ? 6.022 10.159 2.131 1.00 90.00 171 ARG A CA 1
ATOM 1331 C C . ARG A 1 171 ? 5.904 8.980 1.180 1.00 90.00 171 ARG A C 1
ATOM 1333 O O . ARG A 1 171 ? 5.595 7.885 1.640 1.00 90.00 171 ARG A O 1
ATOM 1340 N N . ASP A 1 172 ? 6.180 9.188 -0.103 1.00 89.00 172 ASP A N 1
ATOM 1341 C CA . ASP A 1 172 ? 6.061 8.142 -1.118 1.00 89.00 172 ASP A CA 1
ATOM 1342 C C . ASP A 1 172 ? 7.064 7.014 -0.861 1.00 89.00 172 ASP A C 1
ATOM 1344 O O . ASP A 1 172 ? 6.683 5.845 -0.890 1.00 89.00 172 ASP A O 1
ATOM 1348 N N . ILE A 1 173 ? 8.308 7.341 -0.490 1.00 91.94 173 ILE A N 1
ATOM 1349 C CA . ILE A 1 173 ? 9.320 6.341 -0.105 1.00 91.94 173 ILE A CA 1
ATOM 1350 C C . ILE A 1 173 ? 8.876 5.547 1.130 1.00 91.94 173 ILE A C 1
ATOM 1352 O O . ILE A 1 173 ? 8.934 4.314 1.139 1.00 91.94 173 ILE A O 1
ATOM 1356 N N . LEU A 1 1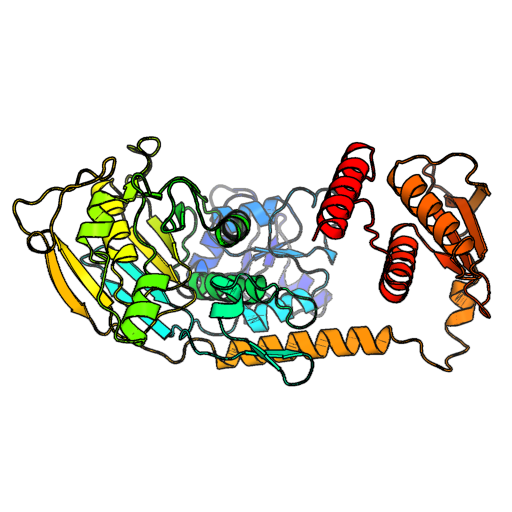74 ? 8.420 6.232 2.183 1.00 93.62 174 LEU A N 1
ATOM 1357 C CA . LEU A 1 174 ? 8.007 5.590 3.436 1.00 93.62 174 LEU A CA 1
ATOM 1358 C C . LEU A 1 174 ? 6.777 4.701 3.238 1.00 93.62 174 LEU A C 1
ATOM 1360 O O . LEU A 1 174 ? 6.718 3.587 3.763 1.00 93.62 174 LEU A O 1
ATOM 1364 N N . MET A 1 175 ? 5.811 5.166 2.452 1.00 92.75 175 MET A N 1
ATOM 1365 C CA . MET A 1 175 ? 4.603 4.411 2.162 1.00 92.75 175 MET A CA 1
ATOM 1366 C C . MET A 1 175 ? 4.865 3.245 1.202 1.00 92.75 175 MET A C 1
ATOM 1368 O O . MET A 1 175 ? 4.353 2.149 1.431 1.00 92.75 175 MET A O 1
ATOM 1372 N N . LEU A 1 176 ? 5.716 3.415 0.185 1.00 93.12 176 LEU A N 1
ATOM 1373 C CA . LEU A 1 176 ? 6.154 2.307 -0.666 1.00 93.12 176 LEU A CA 1
ATOM 1374 C C . LEU A 1 176 ? 6.905 1.251 0.152 1.00 93.12 176 LEU A C 1
ATOM 1376 O O . LEU A 1 176 ? 6.705 0.051 -0.051 1.00 93.12 176 LEU A O 1
ATOM 1380 N N . ARG A 1 177 ? 7.711 1.667 1.137 1.00 95.19 177 ARG A N 1
ATOM 1381 C CA . ARG A 1 177 ? 8.351 0.735 2.072 1.00 95.19 177 ARG A CA 1
ATOM 1382 C C . ARG A 1 177 ? 7.342 -0.008 2.943 1.00 95.19 177 ARG A C 1
ATOM 1384 O O . ARG A 1 177 ? 7.499 -1.215 3.124 1.00 95.19 177 ARG A O 1
ATOM 1391 N N . LEU A 1 178 ? 6.318 0.672 3.464 1.00 95.88 178 LEU A N 1
ATOM 1392 C CA . LEU A 1 178 ? 5.244 0.026 4.226 1.00 95.88 178 LEU A CA 1
ATOM 1393 C C . LEU A 1 178 ? 4.559 -1.060 3.388 1.00 95.88 178 LEU A C 1
ATOM 1395 O O . LEU A 1 178 ? 4.424 -2.194 3.845 1.00 95.88 178 LEU A O 1
ATOM 1399 N N . LEU A 1 179 ? 4.163 -0.725 2.158 1.00 95.31 179 LEU A N 1
ATOM 1400 C CA . LEU A 1 179 ? 3.449 -1.644 1.273 1.00 95.31 179 LEU A CA 1
ATOM 1401 C C . LEU A 1 179 ? 4.310 -2.811 0.803 1.00 95.31 179 LEU A C 1
ATOM 1403 O O . LEU A 1 179 ? 3.849 -3.945 0.845 1.00 95.31 179 LEU A O 1
ATOM 1407 N N . SER A 1 180 ? 5.549 -2.557 0.378 1.00 96.12 180 SER A N 1
ATOM 1408 C CA . SER A 1 180 ? 6.474 -3.623 -0.030 1.00 96.12 180 SER A CA 1
ATOM 1409 C C . SER A 1 180 ? 6.784 -4.564 1.134 1.00 96.12 180 SER A C 1
ATOM 1411 O O . SER A 1 180 ? 6.720 -5.778 0.966 1.00 96.12 180 SER A O 1
ATOM 1413 N N . SER A 1 181 ? 6.995 -4.032 2.342 1.00 97.00 181 SER A N 1
ATOM 1414 C CA . SER A 1 181 ? 7.194 -4.864 3.537 1.00 97.00 181 SER A CA 1
ATOM 1415 C C . SER A 1 181 ? 5.944 -5.688 3.862 1.00 97.00 181 SER A C 1
ATOM 1417 O O . SER A 1 181 ? 6.050 -6.882 4.128 1.00 97.00 181 SER A O 1
ATOM 1419 N N . ALA A 1 182 ? 4.751 -5.085 3.796 1.00 97.19 182 ALA A N 1
ATOM 1420 C CA . ALA A 1 182 ? 3.483 -5.785 4.024 1.00 97.19 182 ALA A CA 1
ATOM 1421 C C . ALA A 1 182 ? 3.201 -6.849 2.953 1.00 97.19 182 ALA A C 1
ATOM 1423 O O . ALA A 1 182 ? 2.706 -7.933 3.263 1.00 97.19 182 ALA A O 1
ATOM 1424 N N . TYR A 1 183 ? 3.556 -6.571 1.699 1.00 97.12 183 TYR A N 1
ATOM 1425 C CA . TYR A 1 183 ? 3.504 -7.530 0.606 1.00 97.12 183 TYR A CA 1
ATOM 1426 C C . TYR A 1 183 ? 4.403 -8.731 0.909 1.00 97.12 183 TYR A C 1
ATOM 1428 O O . TYR A 1 183 ? 3.893 -9.836 1.078 1.00 97.12 183 TYR A O 1
ATOM 1436 N N . LEU A 1 184 ? 5.707 -8.523 1.109 1.00 96.75 184 LEU A N 1
ATOM 1437 C CA . LEU A 1 184 ? 6.671 -9.597 1.392 1.00 96.75 184 LEU A CA 1
ATOM 1438 C C . LEU A 1 184 ? 6.332 -10.403 2.662 1.00 96.75 184 LEU A C 1
ATOM 1440 O O . LEU A 1 184 ? 6.554 -11.613 2.712 1.00 96.75 184 LEU A O 1
ATOM 1444 N N . ASP A 1 185 ? 5.744 -9.760 3.673 1.00 96.62 185 ASP A N 1
ATOM 1445 C CA . ASP A 1 185 ? 5.276 -10.398 4.915 1.00 96.62 185 ASP A CA 1
ATOM 1446 C C . ASP A 1 185 ? 3.948 -11.166 4.741 1.00 96.62 185 ASP A C 1
ATOM 1448 O O . ASP A 1 185 ? 3.592 -12.014 5.558 1.00 96.62 185 ASP A O 1
ATOM 1452 N N . GLY A 1 186 ? 3.201 -10.904 3.664 1.00 96.12 186 GLY A N 1
ATOM 1453 C CA . GLY A 1 186 ? 1.890 -11.511 3.403 1.00 96.12 186 GLY A CA 1
ATOM 1454 C C . GLY A 1 186 ? 0.753 -10.858 4.196 1.00 96.12 186 GLY A C 1
ATOM 1455 O O . GLY A 1 186 ? -0.319 -11.445 4.369 1.00 96.12 186 GLY A O 1
ATOM 1456 N N . THR A 1 187 ? 0.983 -9.647 4.702 1.00 96.88 187 THR A N 1
ATOM 1457 C CA . THR A 1 187 ? -0.004 -8.778 5.362 1.00 96.88 187 THR A CA 1
ATOM 1458 C C . THR A 1 187 ? -0.635 -7.758 4.407 1.00 96.88 187 THR A C 1
ATOM 1460 O O . THR A 1 187 ? -1.472 -6.960 4.817 1.00 96.88 187 THR A O 1
ATOM 1463 N N . LEU A 1 188 ? -0.314 -7.838 3.114 1.00 95.62 188 LEU A N 1
ATOM 1464 C CA . LEU A 1 188 ? -0.992 -7.123 2.032 1.00 95.62 188 LEU A CA 1
ATOM 1465 C C . LEU A 1 188 ? -1.522 -8.108 0.970 1.00 95.62 188 LEU A C 1
ATOM 1467 O O . LEU A 1 188 ? -1.000 -8.150 -0.145 1.00 95.62 188 LEU A O 1
ATOM 1471 N N . PRO A 1 189 ? -2.509 -8.960 1.307 1.00 94.62 189 PRO A N 1
ATOM 1472 C CA . PRO A 1 189 ? -3.032 -9.941 0.363 1.00 94.62 189 PRO A CA 1
ATOM 1473 C C . PRO A 1 189 ? -3.799 -9.264 -0.779 1.00 94.62 189 PRO A C 1
ATOM 1475 O O . PRO A 1 189 ? -4.420 -8.215 -0.596 1.00 94.62 189 PRO A O 1
ATOM 1478 N N . GLY A 1 190 ? -3.794 -9.889 -1.956 1.00 93.69 190 GLY A N 1
ATOM 1479 C CA . GLY A 1 190 ? -4.595 -9.415 -3.080 1.00 93.69 190 GLY A CA 1
ATOM 1480 C C . GLY A 1 190 ? -6.099 -9.548 -2.835 1.00 93.69 190 GLY A C 1
ATOM 1481 O O . GLY A 1 190 ? -6.546 -10.361 -2.024 1.00 93.69 190 GLY A O 1
ATOM 1482 N N . ARG A 1 191 ? -6.895 -8.752 -3.561 1.00 93.31 191 ARG A N 1
ATOM 1483 C CA . ARG A 1 191 ? -8.370 -8.691 -3.456 1.00 93.31 191 ARG A CA 1
ATOM 1484 C C . ARG A 1 191 ? -8.912 -8.330 -2.066 1.00 93.31 191 ARG A C 1
ATOM 1486 O O . ARG A 1 191 ? -10.095 -8.547 -1.791 1.00 93.31 191 ARG A O 1
ATOM 1493 N N . SER A 1 192 ? -8.088 -7.756 -1.200 1.00 96.12 192 SER A N 1
ATOM 1494 C CA . SER A 1 192 ? -8.527 -7.222 0.086 1.00 96.12 192 SER A CA 1
ATOM 1495 C C . SER A 1 192 ? -9.221 -5.867 -0.074 1.00 96.12 192 SER A C 1
ATOM 1497 O O . SER A 1 192 ? -9.102 -5.190 -1.102 1.00 96.12 192 SER A O 1
ATOM 1499 N N . LEU A 1 193 ? -9.931 -5.440 0.968 1.00 97.12 193 LEU A N 1
ATOM 1500 C CA . LEU A 1 193 ? -10.469 -4.084 1.066 1.00 97.12 193 LEU A CA 1
ATOM 1501 C C . LEU A 1 193 ? -9.509 -3.217 1.877 1.00 97.12 193 LEU A C 1
ATOM 1503 O O . LEU A 1 193 ? -9.140 -3.594 2.979 1.00 97.12 193 LEU A O 1
ATOM 1507 N N . PHE A 1 194 ? -9.103 -2.072 1.348 1.00 96.19 194 PHE A N 1
ATOM 1508 C CA . PHE A 1 194 ? -8.295 -1.084 2.053 1.00 96.19 194 PHE A CA 1
ATOM 1509 C C . PHE A 1 194 ? -9.192 0.033 2.572 1.00 96.19 194 PHE A C 1
ATOM 1511 O O . PHE A 1 194 ? -10.066 0.512 1.848 1.00 96.19 194 PHE A O 1
ATOM 1518 N N . CYS A 1 195 ? -8.939 0.495 3.787 1.00 95.19 195 CYS A N 1
ATOM 1519 C CA . CYS A 1 195 ? -9.527 1.721 4.315 1.00 95.19 195 CYS A CA 1
ATOM 1520 C C . CYS A 1 195 ? -8.543 2.438 5.240 1.00 95.19 195 CYS A C 1
ATOM 1522 O O . CYS A 1 195 ? -7.554 1.857 5.681 1.00 95.19 195 CYS A O 1
ATOM 1524 N N . VAL A 1 196 ? -8.822 3.705 5.529 1.00 93.31 196 VAL A N 1
ATOM 1525 C CA . VAL A 1 196 ? -8.081 4.499 6.516 1.00 93.31 196 VAL A CA 1
ATOM 1526 C C . VAL A 1 196 ? -8.942 4.642 7.764 1.00 93.31 196 VAL A C 1
ATOM 1528 O O . VAL A 1 196 ? -10.158 4.816 7.659 1.00 93.31 196 VAL A O 1
ATOM 1531 N N . TYR A 1 197 ? -8.334 4.586 8.948 1.00 92.00 197 TYR A N 1
ATOM 1532 C CA . TYR A 1 197 ? -9.056 4.913 10.174 1.00 92.00 197 TYR A CA 1
ATOM 1533 C C . TYR A 1 197 ? -9.401 6.418 10.216 1.00 92.00 197 TYR A C 1
ATOM 1535 O O . TYR A 1 197 ? -8.534 7.252 9.953 1.00 92.00 197 TYR A O 1
ATOM 1543 N N . PRO A 1 198 ? -10.646 6.818 10.534 1.00 88.00 198 PRO A N 1
ATOM 1544 C CA . PRO A 1 198 ? -11.057 8.212 10.400 1.00 88.00 198 PRO A CA 1
ATOM 1545 C C . PRO A 1 198 ? -10.398 9.132 11.441 1.00 88.00 198 PRO A C 1
ATOM 1547 O O . PRO A 1 198 ? -10.344 8.818 12.639 1.00 88.00 198 PRO A O 1
ATOM 1550 N N . SER A 1 199 ? -9.981 10.323 10.990 1.00 80.44 199 SER A N 1
ATOM 1551 C CA . SER A 1 199 ? -9.432 11.388 11.849 1.00 80.44 199 SER A CA 1
ATOM 1552 C C . SER A 1 199 ? -10.468 11.902 12.853 1.00 80.44 199 SER A C 1
ATOM 1554 O O . SER A 1 199 ? -11.648 11.604 12.710 1.00 80.44 199 SER A O 1
ATOM 1556 N N . SER A 1 200 ? -10.065 12.699 13.850 1.00 69.00 200 SER A N 1
ATOM 1557 C CA . SER A 1 200 ? -10.938 13.280 14.897 1.00 69.00 200 SER A CA 1
ATOM 1558 C C . SER A 1 200 ? -12.123 14.113 14.373 1.00 69.00 200 SER A C 1
ATOM 1560 O O . SER A 1 200 ? -13.130 14.258 15.070 1.00 69.00 200 SER A O 1
ATOM 1562 N N . ASN A 1 201 ? -12.047 14.610 13.136 1.00 66.69 201 ASN A N 1
ATOM 1563 C CA . ASN A 1 201 ? -13.084 15.423 12.506 1.00 66.69 201 ASN A CA 1
ATOM 1564 C C . ASN A 1 201 ? -14.067 14.573 11.682 1.00 66.69 201 ASN A C 1
ATOM 1566 O O . ASN A 1 201 ? -13.657 13.715 10.899 1.00 66.69 201 ASN A O 1
ATOM 1570 N N . VAL A 1 202 ? -15.367 14.867 11.802 1.00 67.06 202 VAL A N 1
ATOM 1571 C CA . VAL A 1 202 ? -16.426 14.242 10.985 1.00 67.06 202 VAL A CA 1
ATOM 1572 C C . VAL A 1 202 ? -16.144 14.468 9.498 1.00 67.06 202 VAL A C 1
ATOM 1574 O O . VAL A 1 202 ? -15.801 15.576 9.086 1.00 67.06 202 VAL A O 1
ATOM 1577 N N . GLY A 1 203 ? -16.268 13.408 8.695 1.00 60.00 203 GLY A N 1
ATOM 1578 C CA . GLY A 1 203 ? -16.108 13.458 7.236 1.00 60.00 203 GLY A CA 1
ATOM 1579 C C . GLY A 1 203 ? -14.683 13.709 6.726 1.00 60.00 203 GLY A C 1
ATOM 1580 O O . GLY A 1 203 ? -14.478 13.728 5.516 1.00 60.00 203 GLY A O 1
ATOM 1581 N N . LYS A 1 204 ? -13.684 13.882 7.605 1.00 59.94 204 LYS A N 1
ATOM 1582 C CA . LYS A 1 204 ? -12.284 14.036 7.193 1.00 59.94 204 LYS A CA 1
ATOM 1583 C C . LYS A 1 204 ? -11.542 12.708 7.286 1.00 59.94 204 LYS A C 1
ATOM 1585 O O . LYS A 1 204 ? -11.196 12.241 8.375 1.00 59.94 204 LYS A O 1
ATOM 1590 N N . VAL A 1 205 ? -11.237 12.149 6.123 1.00 62.06 205 VAL A N 1
ATOM 1591 C CA . VAL A 1 205 ? -10.201 11.125 5.950 1.00 62.06 205 VAL A CA 1
ATOM 1592 C C . VAL A 1 205 ? -8.870 11.841 5.704 1.00 62.06 205 VAL A C 1
ATOM 1594 O O . VAL A 1 205 ? -8.861 12.949 5.163 1.00 62.06 205 VAL A O 1
ATOM 1597 N N . SER A 1 206 ? -7.742 11.252 6.113 1.00 68.56 206 SER A N 1
ATOM 1598 C CA . SER A 1 206 ? -6.421 11.776 5.741 1.00 68.56 206 SER A CA 1
ATOM 1599 C C . SER A 1 206 ? -6.305 11.770 4.214 1.00 68.56 206 SER A C 1
ATOM 1601 O O . SER A 1 206 ? -6.059 10.728 3.613 1.00 68.56 206 SER A O 1
ATOM 1603 N N . ALA A 1 207 ? -6.529 12.925 3.571 1.00 68.81 207 ALA A N 1
ATOM 1604 C CA . ALA A 1 207 ? -6.513 13.055 2.111 1.00 68.81 207 ALA A CA 1
ATOM 1605 C C . ALA A 1 207 ? -5.167 12.609 1.514 1.00 68.81 207 ALA A C 1
ATOM 1607 O O . ALA A 1 207 ? -5.111 12.096 0.399 1.00 68.81 207 ALA A O 1
ATOM 1608 N N . GLN A 1 208 ? -4.095 12.757 2.295 1.00 71.38 208 GLN A N 1
ATOM 1609 C CA . GLN A 1 208 ? -2.745 12.327 1.947 1.00 71.38 208 GLN A CA 1
ATOM 1610 C C . GLN A 1 208 ? -2.633 10.797 1.909 1.00 71.38 208 GLN A C 1
ATOM 1612 O O . GLN A 1 208 ? -2.197 10.253 0.896 1.00 71.38 208 GLN A O 1
ATOM 1617 N N . LEU A 1 209 ? -3.084 10.096 2.959 1.00 77.50 209 LEU A N 1
ATOM 1618 C CA . LEU A 1 209 ? -3.138 8.629 2.946 1.00 77.50 209 LEU A CA 1
ATOM 1619 C C . LEU A 1 209 ? -4.106 8.114 1.878 1.00 77.50 209 LEU A C 1
ATOM 1621 O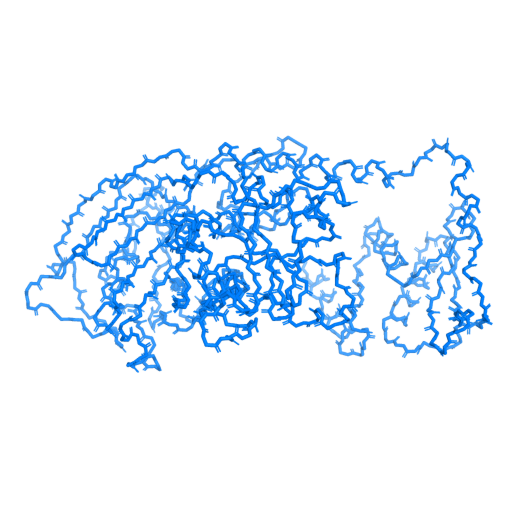 O . LEU A 1 209 ? -3.781 7.170 1.168 1.00 77.50 209 LEU A O 1
ATOM 1625 N N . ALA A 1 210 ? -5.271 8.746 1.725 1.00 78.12 210 ALA A N 1
ATOM 1626 C CA . ALA A 1 210 ? -6.278 8.348 0.747 1.00 78.12 210 ALA A CA 1
ATOM 1627 C C . ALA A 1 210 ? -5.745 8.417 -0.692 1.00 78.12 210 ALA A C 1
ATOM 1629 O O . ALA A 1 210 ? -5.877 7.451 -1.441 1.00 78.12 210 ALA A O 1
ATOM 1630 N N . GLY A 1 211 ? -5.087 9.523 -1.060 1.00 78.81 211 GLY A N 1
ATOM 1631 C CA . GLY A 1 211 ? -4.489 9.687 -2.386 1.00 78.81 211 GLY A CA 1
ATOM 1632 C C . GLY A 1 211 ? -3.390 8.664 -2.678 1.00 78.81 211 GLY A C 1
ATOM 1633 O O . GLY A 1 211 ? -3.261 8.203 -3.813 1.00 78.81 211 GLY A O 1
ATOM 1634 N N . PHE A 1 212 ? -2.634 8.260 -1.653 1.00 82.62 212 PHE A N 1
ATOM 1635 C CA . PHE A 1 212 ? -1.631 7.210 -1.791 1.00 82.62 212 PHE A CA 1
ATOM 1636 C C . PHE A 1 212 ? -2.269 5.820 -1.916 1.00 82.62 212 PHE A C 1
ATOM 1638 O O . PHE A 1 212 ? -1.913 5.049 -2.806 1.00 82.62 212 PHE A O 1
ATOM 1645 N N . LEU A 1 213 ? -3.247 5.493 -1.068 1.00 85.31 213 LEU A N 1
ATOM 1646 C CA . LEU A 1 213 ? -3.887 4.176 -1.053 1.00 85.31 213 LEU A CA 1
ATOM 1647 C C . LEU A 1 213 ? -4.723 3.891 -2.300 1.00 85.31 213 LEU A C 1
ATOM 1649 O O . LEU A 1 213 ? -4.806 2.739 -2.733 1.00 85.31 213 LEU A O 1
ATOM 1653 N N . GLU A 1 214 ? -5.286 4.932 -2.911 1.00 82.56 214 GLU A N 1
ATOM 1654 C CA . GLU A 1 214 ? -5.984 4.813 -4.188 1.00 82.56 214 GLU A CA 1
ATOM 1655 C C . GLU A 1 214 ? -5.054 4.283 -5.291 1.00 82.56 214 GLU A C 1
ATOM 1657 O O . GLU A 1 214 ? -5.469 3.440 -6.087 1.00 82.56 214 GLU A O 1
ATOM 1662 N N . LYS A 1 215 ? -3.774 4.680 -5.267 1.00 83.12 215 LYS A N 1
ATOM 1663 C CA . LYS A 1 215 ? -2.718 4.143 -6.142 1.00 83.12 215 LYS A CA 1
ATOM 1664 C C . LYS A 1 215 ? -2.096 2.853 -5.607 1.00 83.12 215 LYS A C 1
ATOM 1666 O O . LYS A 1 215 ? -1.633 2.024 -6.374 1.00 83.12 215 LYS A O 1
ATOM 1671 N N . ALA A 1 216 ? -2.076 2.640 -4.297 1.00 82.50 216 ALA A N 1
ATOM 1672 C CA . ALA A 1 216 ? -1.512 1.430 -3.700 1.00 82.50 216 ALA A CA 1
ATOM 1673 C C . ALA A 1 216 ? -2.321 0.173 -4.025 1.00 82.50 216 ALA A C 1
ATOM 1675 O O . ALA A 1 216 ? -1.765 -0.915 -4.157 1.00 82.50 216 ALA A O 1
ATOM 1676 N N . LYS A 1 217 ? -3.651 0.299 -4.127 1.00 85.75 217 LYS A N 1
ATOM 1677 C CA . LYS A 1 217 ? -4.552 -0.853 -4.274 1.00 85.75 217 LYS A CA 1
ATOM 1678 C C . LYS A 1 217 ? -4.228 -1.700 -5.507 1.00 85.75 217 LYS A C 1
ATOM 1680 O O . LYS A 1 217 ? -4.348 -2.920 -5.469 1.00 85.75 217 LYS A O 1
ATOM 1685 N N . VAL A 1 218 ? -3.758 -1.065 -6.578 1.00 85.81 218 VAL A N 1
ATOM 1686 C CA . VAL A 1 218 ? -3.383 -1.730 -7.833 1.00 85.81 218 VAL A CA 1
ATOM 1687 C C . VAL A 1 218 ? -2.065 -2.495 -7.732 1.00 85.81 218 VAL A C 1
ATOM 1689 O O . VAL A 1 218 ? -1.844 -3.372 -8.554 1.00 85.81 218 VAL A O 1
ATOM 1692 N N . MET A 1 219 ? -1.239 -2.260 -6.705 1.00 86.94 219 MET A N 1
ATOM 1693 C CA . MET A 1 219 ? -0.017 -3.037 -6.461 1.00 86.94 219 MET A CA 1
ATOM 1694 C C . MET A 1 219 ? -0.317 -4.531 -6.296 1.00 86.94 219 MET A C 1
ATOM 1696 O O . MET A 1 219 ? 0.464 -5.358 -6.739 1.00 86.94 219 MET A O 1
ATOM 1700 N N . VAL A 1 220 ? -1.453 -4.878 -5.683 1.00 87.44 220 VAL A N 1
ATOM 1701 C CA . VAL A 1 220 ? -1.843 -6.271 -5.392 1.00 87.44 220 VAL A CA 1
ATOM 1702 C C . VAL A 1 220 ? -3.274 -6.600 -5.843 1.00 87.44 220 VAL A C 1
ATOM 1704 O O . VAL A 1 220 ? -3.851 -7.598 -5.423 1.00 87.44 220 VAL A O 1
ATOM 1707 N N . GLY A 1 221 ? -3.891 -5.762 -6.681 1.00 89.62 221 GLY A N 1
ATOM 1708 C CA . GLY A 1 221 ? -5.271 -5.982 -7.142 1.00 89.62 221 GLY A CA 1
ATOM 1709 C C . GLY A 1 221 ? -6.322 -5.936 -6.027 1.00 89.62 221 GLY A C 1
ATOM 1710 O O . GLY A 1 221 ? -7.269 -6.724 -6.022 1.00 89.62 221 GLY A O 1
ATOM 1711 N N . SER A 1 222 ? -6.142 -5.034 -5.067 1.00 94.12 222 SER A N 1
ATOM 1712 C CA . SER A 1 222 ? -7.059 -4.772 -3.955 1.00 94.12 222 SER A CA 1
ATOM 1713 C C . SER A 1 222 ? -7.963 -3.565 -4.239 1.00 94.12 222 SER A C 1
ATOM 1715 O O . SER A 1 222 ? -7.869 -2.915 -5.283 1.00 94.12 222 SER A O 1
ATOM 1717 N N . TYR A 1 223 ? -8.877 -3.261 -3.314 1.00 94.38 223 TYR A N 1
ATOM 1718 C CA . TYR A 1 223 ? -9.870 -2.198 -3.484 1.00 94.38 223 TYR A CA 1
ATOM 1719 C C . TYR A 1 223 ? -9.809 -1.198 -2.340 1.00 94.38 223 TYR A C 1
ATOM 1721 O O . TYR A 1 223 ? -10.032 -1.569 -1.195 1.00 94.38 223 TYR A O 1
ATOM 1729 N N . TYR A 1 224 ? -9.600 0.079 -2.643 1.00 94.31 224 TYR A N 1
ATOM 1730 C CA . TYR A 1 224 ? -9.707 1.142 -1.651 1.00 94.31 224 TYR A CA 1
ATOM 1731 C C . TYR A 1 224 ? -11.165 1.580 -1.463 1.00 94.31 224 TYR A C 1
ATOM 1733 O O . TYR A 1 224 ? -11.914 1.723 -2.435 1.00 94.31 224 TYR A O 1
ATOM 1741 N N . LYS A 1 225 ? -11.576 1.730 -0.201 1.00 94.19 225 LYS A N 1
ATOM 1742 C CA . LYS A 1 225 ? -12.901 2.170 0.243 1.00 94.19 225 LYS A CA 1
ATOM 1743 C C . LYS A 1 225 ? -12.725 3.329 1.217 1.00 94.19 225 LYS A C 1
ATOM 1745 O O . LYS A 1 225 ? -12.629 3.128 2.426 1.00 94.19 225 LYS A O 1
ATOM 1750 N N . GLU A 1 226 ? -12.665 4.536 0.664 1.00 90.50 226 GLU A N 1
ATOM 1751 C CA . GLU A 1 226 ? -12.450 5.772 1.426 1.00 90.50 226 GLU A CA 1
ATOM 1752 C C . GLU A 1 226 ? -13.499 6.008 2.521 1.00 90.50 226 GLU A C 1
ATOM 1754 O O . GLU A 1 226 ? -13.180 6.559 3.567 1.00 90.50 226 GLU A O 1
ATOM 1759 N N . ASP A 1 227 ? -14.731 5.544 2.306 1.00 90.94 227 ASP A N 1
ATOM 1760 C CA . ASP A 1 227 ? -15.879 5.765 3.182 1.00 90.94 227 ASP A CA 1
ATOM 1761 C C . ASP A 1 227 ? -16.231 4.538 4.036 1.00 90.94 227 ASP A C 1
ATOM 1763 O O . ASP A 1 227 ? -17.321 4.488 4.601 1.00 90.94 227 ASP A O 1
ATOM 1767 N N . LEU A 1 228 ? -15.360 3.522 4.119 1.00 95.06 228 LEU A N 1
ATOM 1768 C CA . LEU A 1 228 ? -15.683 2.285 4.839 1.00 95.06 228 LEU A CA 1
ATOM 1769 C C . LEU A 1 228 ? -15.852 2.514 6.345 1.00 95.06 228 LEU A C 1
ATOM 1771 O O . LEU A 1 228 ? -16.861 2.105 6.919 1.00 95.06 228 LEU A O 1
ATOM 1775 N N . LEU A 1 229 ? -14.865 3.154 6.973 1.00 94.88 229 LEU A N 1
ATOM 1776 C CA . LEU A 1 229 ? -14.909 3.564 8.373 1.00 94.88 229 LEU A CA 1
ATOM 1777 C C . LEU A 1 229 ? -15.147 5.069 8.421 1.00 94.88 229 LEU A C 1
ATOM 1779 O O . LEU A 1 229 ? -14.344 5.842 7.903 1.00 94.88 229 LEU A O 1
ATOM 1783 N N . GLU A 1 230 ? -16.227 5.491 9.068 1.00 92.19 230 GLU A N 1
ATOM 1784 C CA . GLU A 1 230 ? -16.580 6.902 9.172 1.00 92.19 230 GLU A CA 1
ATOM 1785 C C . GLU A 1 230 ? -16.685 7.341 10.628 1.00 92.19 230 GLU A C 1
ATOM 1787 O O . GLU A 1 230 ? -17.178 6.619 11.500 1.00 92.19 230 GLU A O 1
ATOM 1792 N N . ARG A 1 231 ? -16.231 8.568 10.891 1.00 91.19 231 ARG A N 1
ATOM 1793 C CA . ARG A 1 231 ? -16.515 9.246 12.150 1.00 91.19 231 ARG A CA 1
ATOM 1794 C C . ARG A 1 231 ? -17.857 9.955 12.025 1.00 91.19 231 ARG A C 1
ATOM 1796 O O . ARG A 1 231 ? -17.936 11.008 11.399 1.00 91.19 231 ARG A O 1
ATOM 1803 N N . ALA A 1 232 ? -18.892 9.355 12.603 1.00 86.75 232 ALA A N 1
ATOM 1804 C CA . ALA A 1 232 ? -20.262 9.861 12.582 1.00 86.75 232 ALA A CA 1
ATOM 1805 C C . ALA A 1 232 ? -20.478 11.018 13.570 1.00 86.75 232 ALA A C 1
ATOM 1807 O O . ALA A 1 232 ? -21.291 11.902 13.315 1.00 86.75 232 ALA A O 1
ATOM 1808 N N . ILE A 1 233 ? -19.736 11.030 14.683 1.00 84.06 233 ILE A N 1
ATOM 1809 C CA . ILE A 1 233 ? -19.801 12.077 15.713 1.00 84.06 233 ILE A CA 1
ATOM 1810 C C . ILE A 1 233 ? -18.390 12.612 15.959 1.00 84.06 233 ILE A C 1
ATOM 1812 O O . ILE A 1 233 ? -17.441 11.833 16.057 1.00 84.06 233 ILE A O 1
ATOM 1816 N N . ALA A 1 234 ? -18.239 13.937 16.043 1.00 75.94 234 ALA A N 1
ATOM 1817 C CA . ALA A 1 234 ? -16.946 14.575 16.276 1.00 75.94 234 ALA A CA 1
ATOM 1818 C C . ALA A 1 234 ? -16.308 14.050 17.567 1.00 75.94 234 ALA A C 1
ATOM 1820 O O . ALA A 1 234 ? -16.982 13.883 18.585 1.00 75.94 234 ALA A O 1
ATOM 1821 N N . ALA A 1 235 ? -15.004 13.794 17.518 1.00 70.88 235 ALA A N 1
ATOM 1822 C CA . ALA A 1 235 ? -14.246 13.339 18.670 1.00 70.88 235 ALA A CA 1
ATOM 1823 C C . ALA A 1 235 ? -13.166 14.364 19.022 1.00 70.88 235 ALA A C 1
ATOM 1825 O O . ALA A 1 235 ? -12.633 15.025 18.129 1.00 70.88 235 ALA A O 1
ATOM 1826 N N . PRO A 1 236 ? -12.794 14.474 20.304 1.00 67.50 236 PRO A N 1
ATOM 1827 C CA . PRO A 1 236 ? -11.630 15.247 20.702 1.00 67.50 236 PRO A CA 1
ATOM 1828 C C . PRO A 1 236 ? -10.368 14.781 19.966 1.00 67.50 236 PRO A C 1
ATOM 1830 O O . PRO A 1 236 ? -10.158 13.583 19.752 1.00 67.50 236 PRO A O 1
ATOM 1833 N N . ASP A 1 237 ? -9.505 15.725 19.594 1.00 68.56 237 ASP A N 1
ATOM 1834 C CA . ASP A 1 237 ? -8.231 15.397 18.965 1.00 68.56 237 ASP A CA 1
ATOM 1835 C C . ASP A 1 237 ? -7.273 14.767 19.986 1.00 68.56 237 ASP A C 1
ATOM 1837 O O . ASP A 1 237 ? -6.750 15.419 20.894 1.00 68.56 237 ASP A O 1
ATOM 1841 N N . THR A 1 238 ? -7.026 13.469 19.815 1.00 66.62 238 THR A N 1
ATOM 1842 C CA . THR A 1 238 ? -6.171 12.690 20.716 1.00 66.62 238 THR A CA 1
ATOM 1843 C C . THR A 1 238 ? -4.707 13.147 20.716 1.00 66.62 238 THR A C 1
ATOM 1845 O O . THR A 1 238 ? -3.997 12.896 21.694 1.00 66.62 238 THR A O 1
ATOM 1848 N N . SER A 1 239 ? -4.240 13.823 19.659 1.00 63.47 239 SER A N 1
ATOM 1849 C CA . SER A 1 239 ? -2.882 14.372 19.589 1.00 63.47 239 SER A CA 1
ATOM 1850 C C . SER A 1 239 ? -2.738 15.608 20.481 1.00 63.47 239 SER A C 1
ATOM 1852 O O . SER A 1 239 ? -1.782 15.703 21.253 1.00 63.47 239 SER A O 1
ATOM 1854 N N . ILE A 1 240 ? -3.739 16.494 20.474 1.00 66.62 240 ILE A N 1
ATOM 1855 C CA . ILE A 1 240 ? -3.786 17.697 21.313 1.00 66.62 240 ILE A CA 1
ATOM 1856 C C . ILE A 1 240 ? -3.886 17.308 22.790 1.00 66.62 240 ILE A C 1
ATOM 1858 O O . ILE A 1 240 ? -3.094 17.777 23.607 1.00 66.62 240 ILE A O 1
ATOM 1862 N N . GLU A 1 241 ? -4.788 16.387 23.139 1.00 66.75 241 GLU A N 1
ATOM 1863 C CA . GLU A 1 241 ? -4.935 15.925 24.527 1.00 66.75 241 GLU A CA 1
ATOM 1864 C C . GLU A 1 241 ? -3.672 15.215 25.045 1.00 66.75 241 GLU A C 1
ATOM 1866 O O . GLU A 1 241 ? -3.371 15.246 26.241 1.00 66.75 241 GLU A O 1
ATOM 1871 N N . ARG A 1 242 ? -2.878 14.609 24.152 1.00 65.81 242 ARG A N 1
ATOM 1872 C CA . ARG A 1 242 ? -1.575 14.033 24.506 1.00 65.81 242 ARG A CA 1
ATOM 1873 C C . ARG A 1 242 ? -0.535 15.106 24.806 1.00 65.81 242 ARG A C 1
ATOM 1875 O O . ARG A 1 242 ? 0.209 14.958 25.772 1.00 65.81 242 ARG A O 1
ATOM 1882 N N . VAL A 1 243 ? -0.489 16.177 24.014 1.00 64.69 243 VAL A N 1
ATOM 1883 C CA . VAL A 1 243 ? 0.399 17.321 24.276 1.00 64.69 243 VAL A CA 1
ATOM 1884 C C . VAL A 1 243 ? 0.057 17.958 25.622 1.00 64.69 243 VAL A C 1
ATOM 1886 O O . VAL A 1 243 ? 0.964 18.167 26.425 1.00 64.69 243 VAL A O 1
ATOM 1889 N N . LYS A 1 244 ? -1.234 18.165 25.911 1.00 68.31 244 LYS A N 1
ATOM 1890 C CA . LYS A 1 244 ? -1.712 18.643 27.219 1.00 68.31 244 LYS A CA 1
ATOM 1891 C C . LYS A 1 244 ? -1.247 17.740 28.363 1.00 68.31 244 LYS A C 1
ATOM 1893 O O . LYS A 1 244 ? -0.629 18.211 29.313 1.00 68.31 244 LYS A O 1
ATOM 1898 N N . ARG A 1 245 ? -1.436 16.418 28.230 1.00 65.75 245 ARG A N 1
ATOM 1899 C CA . ARG A 1 245 ? -0.965 15.436 29.225 1.00 65.75 245 ARG A CA 1
ATOM 1900 C C . ARG A 1 245 ? 0.540 15.536 29.465 1.00 65.75 245 ARG A C 1
ATOM 1902 O O . ARG A 1 245 ? 0.972 15.523 30.612 1.00 65.75 245 ARG A O 1
ATOM 1909 N N . ASN A 1 246 ? 1.335 15.628 28.401 1.00 64.69 246 ASN A N 1
ATOM 1910 C CA . ASN A 1 246 ? 2.791 15.731 28.512 1.00 64.69 246 ASN A CA 1
ATOM 1911 C C . ASN A 1 246 ? 3.240 17.047 29.170 1.00 64.69 246 ASN A C 1
ATOM 1913 O O . ASN A 1 246 ? 4.342 17.105 29.704 1.00 64.69 246 ASN A O 1
ATOM 1917 N N . ARG A 1 247 ? 2.390 18.080 29.160 1.00 73.31 247 ARG A N 1
ATOM 1918 C CA . ARG A 1 247 ? 2.592 19.357 29.863 1.00 73.31 247 ARG A CA 1
ATOM 1919 C C . ARG A 1 247 ? 2.039 19.370 31.294 1.00 73.31 247 ARG A C 1
ATOM 1921 O O . ARG A 1 247 ? 2.140 20.389 31.964 1.00 73.31 247 ARG A O 1
ATOM 1928 N N . GLY A 1 248 ? 1.470 18.260 31.770 1.00 62.97 248 GLY A N 1
ATOM 1929 C CA . GLY A 1 248 ? 0.849 18.171 33.096 1.00 62.97 248 GLY A CA 1
ATOM 1930 C C . GLY A 1 248 ? -0.520 18.853 33.195 1.00 62.97 248 GLY A C 1
ATOM 1931 O O . GLY A 1 248 ? -1.031 19.033 34.297 1.00 62.97 248 GLY A O 1
ATOM 1932 N N . GLU A 1 249 ? -1.128 19.225 32.067 1.00 70.94 249 GLU A N 1
ATOM 1933 C CA . GLU A 1 249 ? -2.454 19.845 32.031 1.00 70.94 249 GLU A CA 1
ATOM 1934 C C . GLU A 1 249 ? -3.556 18.790 32.251 1.00 70.94 249 GLU A C 1
ATOM 1936 O O . GLU A 1 249 ? -3.434 17.629 31.836 1.00 70.94 249 GLU A O 1
ATOM 1941 N N . ALA A 1 250 ? -4.651 19.188 32.910 1.00 55.78 250 ALA A N 1
ATOM 1942 C CA . ALA A 1 250 ? -5.787 18.308 33.168 1.00 55.78 250 ALA A CA 1
ATOM 1943 C C . ALA A 1 250 ? -6.415 17.819 31.851 1.00 55.78 250 ALA A C 1
ATOM 1945 O O . ALA A 1 250 ? -6.616 18.593 30.913 1.00 55.78 250 ALA A O 1
ATOM 1946 N N . ARG A 1 251 ? -6.752 16.524 31.786 1.00 57.62 251 ARG A N 1
ATOM 1947 C CA . ARG A 1 251 ? -7.472 15.969 30.634 1.00 57.62 251 ARG A CA 1
ATOM 1948 C C . ARG A 1 251 ? -8.853 16.598 30.553 1.00 57.62 251 ARG A C 1
ATOM 1950 O O . ARG A 1 251 ? -9.630 16.496 31.497 1.00 57.62 251 ARG A O 1
ATOM 1957 N N . THR A 1 252 ? -9.166 17.173 29.401 1.00 54.69 252 THR A N 1
ATOM 1958 C CA . THR A 1 252 ? -10.495 17.736 29.132 1.00 54.69 252 THR A CA 1
ATOM 1959 C C . THR A 1 252 ? -11.383 16.784 28.332 1.00 54.69 252 THR A C 1
ATOM 1961 O O . THR A 1 252 ? -12.588 17.001 28.255 1.00 54.69 252 THR A O 1
ATOM 1964 N N . ALA A 1 253 ? -10.815 15.713 27.763 1.00 60.41 253 ALA A N 1
ATOM 1965 C CA . ALA A 1 253 ? -11.520 14.803 26.865 1.00 60.41 253 ALA A CA 1
ATOM 1966 C C . ALA A 1 253 ? -11.247 13.308 27.118 1.00 60.41 253 ALA A C 1
ATOM 1968 O O . ALA A 1 253 ? -10.136 12.892 27.459 1.00 60.41 253 ALA A O 1
ATOM 1969 N N . ASP A 1 254 ? -12.281 12.490 26.892 1.00 66.81 254 ASP A N 1
ATOM 1970 C CA . ASP A 1 254 ? -12.215 11.027 26.912 1.00 66.81 254 ASP A CA 1
ATOM 1971 C C . ASP A 1 254 ? -11.576 10.501 25.613 1.00 66.81 254 ASP A C 1
ATOM 1973 O O . ASP A 1 254 ? -12.116 10.683 24.523 1.00 66.81 254 ASP A O 1
ATOM 1977 N N . ILE A 1 255 ? -10.422 9.840 25.738 1.00 71.88 255 ILE A N 1
ATOM 1978 C CA . ILE A 1 255 ? -9.679 9.201 24.635 1.00 71.88 255 ILE A CA 1
ATOM 1979 C C . ILE A 1 255 ? -9.710 7.663 24.719 1.00 71.88 255 ILE A C 1
ATOM 1981 O O . ILE A 1 255 ? -8.896 6.983 24.091 1.00 71.88 255 ILE A O 1
ATOM 1985 N N . SER A 1 256 ? -10.609 7.104 25.534 1.00 85.19 256 SER A N 1
ATOM 1986 C CA . SER A 1 256 ? -10.751 5.659 25.735 1.00 85.19 256 SER A CA 1
ATOM 1987 C C . SER A 1 256 ? -11.379 4.949 24.531 1.00 85.19 256 SER A C 1
ATOM 1989 O O . SER A 1 256 ? -11.848 5.576 23.577 1.00 85.19 256 SER A O 1
ATOM 1991 N N . ILE A 1 257 ? -11.448 3.615 24.587 1.00 90.12 257 ILE A N 1
ATOM 1992 C CA . ILE A 1 257 ? -12.214 2.842 23.600 1.00 90.12 257 ILE A CA 1
ATOM 1993 C C . ILE A 1 257 ? -13.691 3.239 23.565 1.00 90.12 257 ILE A C 1
ATOM 1995 O O . ILE A 1 257 ? -14.282 3.276 22.491 1.00 90.12 257 ILE A O 1
ATOM 1999 N N . ALA A 1 258 ? -14.259 3.635 24.706 1.00 90.75 258 ALA A N 1
ATOM 2000 C CA . ALA A 1 258 ? -15.639 4.092 24.800 1.00 90.75 258 ALA A CA 1
ATOM 2001 C C . ALA A 1 258 ? -15.875 5.377 23.984 1.00 90.75 258 ALA A C 1
ATOM 2003 O O . ALA A 1 258 ? -16.948 5.594 23.432 1.00 90.75 258 ALA A O 1
ATOM 2004 N N . ALA A 1 259 ? -14.860 6.233 23.844 1.00 89.12 259 ALA A N 1
ATOM 2005 C CA . ALA A 1 259 ? -14.958 7.380 22.948 1.00 89.12 259 ALA A CA 1
ATOM 2006 C C . ALA A 1 259 ? -15.012 6.951 21.473 1.00 89.12 259 ALA A C 1
ATOM 2008 O O . ALA A 1 259 ? -15.750 7.549 20.689 1.00 89.12 259 ALA A O 1
ATOM 2009 N N . GLN A 1 260 ? -14.277 5.902 21.084 1.00 91.56 260 GLN A N 1
ATOM 2010 C CA . GLN A 1 260 ? -14.337 5.372 19.717 1.00 91.56 260 GLN A CA 1
ATOM 2011 C C . GLN A 1 260 ? -15.698 4.733 19.425 1.00 91.56 260 GLN A C 1
ATOM 2013 O O . GLN A 1 260 ? -16.261 4.995 18.362 1.00 91.56 260 GLN A O 1
ATOM 2018 N N . THR A 1 261 ? -16.269 3.988 20.379 1.00 94.12 261 THR A N 1
ATOM 2019 C CA . THR A 1 261 ? -17.570 3.320 20.202 1.00 94.12 261 THR A CA 1
ATOM 2020 C C . THR A 1 261 ? -18.697 4.294 19.894 1.00 94.12 261 THR A C 1
ATOM 2022 O O . THR A 1 261 ? -19.520 4.036 19.017 1.00 94.12 261 THR A O 1
ATOM 2025 N N . ARG A 1 262 ? -18.681 5.456 20.550 1.00 94.06 262 ARG A N 1
ATOM 2026 C CA . ARG A 1 262 ? -19.685 6.510 20.378 1.00 94.06 262 ARG A CA 1
ATOM 2027 C C . ARG A 1 262 ? -19.483 7.370 19.135 1.00 94.06 262 ARG A C 1
ATOM 2029 O O . ARG A 1 262 ? -20.343 8.186 18.839 1.00 94.06 262 ARG A O 1
ATOM 2036 N N . THR A 1 263 ? -18.356 7.254 18.432 1.00 92.00 263 THR A N 1
ATOM 2037 C CA . THR A 1 263 ? -18.001 8.215 17.371 1.00 92.00 263 THR A CA 1
ATOM 2038 C C . THR A 1 263 ? -17.712 7.587 16.020 1.00 92.00 263 THR A C 1
ATOM 2040 O O . THR A 1 263 ? -17.921 8.251 15.007 1.00 92.00 263 THR A O 1
ATOM 2043 N N . VAL A 1 264 ? -17.259 6.334 15.975 1.00 94.94 264 VAL A N 1
ATOM 2044 C CA . VAL A 1 264 ? -16.853 5.654 14.741 1.00 94.94 264 VAL A CA 1
ATOM 2045 C C . VAL A 1 264 ? -17.755 4.460 14.471 1.00 94.94 264 VAL A C 1
ATOM 2047 O O . VAL A 1 264 ? -18.003 3.653 15.368 1.00 94.94 264 VAL A O 1
ATOM 2050 N N . ARG A 1 265 ? -18.186 4.327 13.216 1.00 96.25 265 ARG A N 1
ATOM 2051 C CA . ARG A 1 265 ? -18.977 3.201 12.708 1.00 96.25 265 ARG A CA 1
ATOM 2052 C C . ARG A 1 265 ? -18.533 2.816 11.298 1.00 96.25 265 ARG A C 1
ATOM 2054 O O . ARG A 1 265 ? -17.774 3.542 10.654 1.00 96.25 265 ARG A O 1
ATOM 2061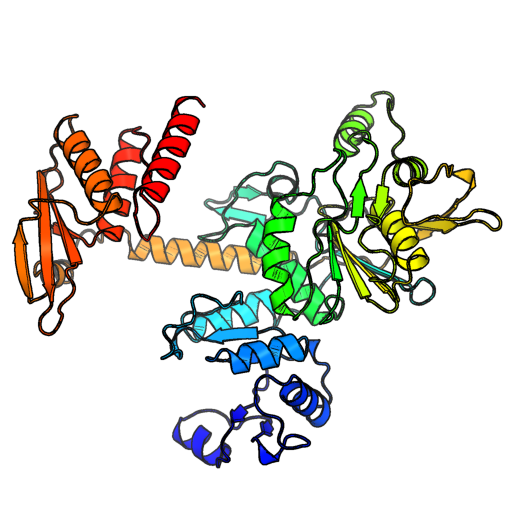 N N . ILE A 1 266 ? -19.048 1.699 10.801 1.00 97.88 266 ILE A N 1
ATOM 2062 C CA . ILE A 1 266 ? -19.003 1.368 9.376 1.00 97.88 266 ILE A CA 1
ATOM 2063 C C . ILE A 1 266 ? -20.116 2.133 8.671 1.00 97.88 266 ILE A C 1
ATOM 2065 O O . ILE A 1 266 ? -21.259 2.139 9.133 1.00 97.88 266 ILE A O 1
ATOM 2069 N N . ASN A 1 267 ? -19.807 2.741 7.529 1.00 96.69 267 ASN A N 1
ATOM 2070 C CA . ASN A 1 267 ? -20.829 3.385 6.715 1.00 96.69 267 ASN A CA 1
ATOM 2071 C C . ASN A 1 267 ? -21.897 2.348 6.290 1.00 96.69 267 ASN A C 1
ATOM 2073 O O . ASN A 1 267 ? -21.554 1.334 5.665 1.00 96.69 267 ASN A O 1
ATOM 2077 N N . PRO A 1 268 ? -23.196 2.581 6.578 1.00 96.62 268 PRO A N 1
ATOM 2078 C CA . PRO A 1 268 ? -24.277 1.640 6.271 1.00 96.62 268 PRO A CA 1
ATOM 2079 C C . PRO A 1 268 ? -24.351 1.176 4.808 1.00 96.62 268 PRO A C 1
ATOM 2081 O O . PRO A 1 268 ? -24.889 0.102 4.536 1.00 96.62 268 PRO A O 1
ATOM 2084 N N . ARG A 1 269 ? -23.777 1.932 3.860 1.00 96.81 269 ARG A N 1
ATOM 2085 C CA . ARG A 1 269 ? -23.676 1.553 2.437 1.00 96.81 269 ARG A CA 1
ATOM 2086 C C . ARG A 1 269 ? -22.844 0.293 2.188 1.00 96.81 269 ARG A C 1
ATOM 2088 O O . ARG A 1 269 ? -22.946 -0.283 1.101 1.00 96.81 269 ARG A O 1
ATOM 2095 N N . HIS A 1 270 ? -22.027 -0.133 3.152 1.00 96.88 270 HIS A N 1
ATOM 2096 C CA . HIS A 1 270 ? -21.208 -1.349 3.073 1.00 96.88 270 HIS A CA 1
ATOM 2097 C C . HIS A 1 270 ? -21.842 -2.571 3.742 1.00 96.88 270 HIS A C 1
ATOM 2099 O O . HIS A 1 270 ? -21.207 -3.621 3.826 1.00 96.88 270 HIS A O 1
ATOM 2105 N N . ARG A 1 271 ? -23.103 -2.477 4.181 1.00 96.88 271 ARG A N 1
ATOM 2106 C CA . ARG A 1 271 ? -23.840 -3.618 4.739 1.00 96.88 271 ARG A CA 1
ATOM 2107 C C . ARG A 1 271 ? -23.874 -4.791 3.751 1.00 96.88 271 ARG A C 1
ATOM 2109 O O . ARG A 1 271 ? -24.227 -4.607 2.588 1.00 96.88 271 ARG A O 1
ATOM 2116 N N . GLY A 1 272 ? -23.466 -5.973 4.217 1.00 95.50 272 GLY A N 1
ATOM 2117 C CA . GLY A 1 272 ? -23.369 -7.200 3.413 1.00 95.50 272 GLY A CA 1
ATOM 2118 C C . GLY A 1 272 ? -22.227 -7.224 2.388 1.00 95.50 272 GLY A C 1
ATOM 2119 O O . GLY A 1 272 ? -22.135 -8.159 1.601 1.00 95.50 272 GLY A O 1
ATOM 2120 N N . LYS A 1 273 ? -21.350 -6.207 2.350 1.00 96.88 273 LYS A N 1
ATOM 2121 C CA . LYS A 1 273 ? -20.211 -6.150 1.408 1.00 96.88 273 LYS A CA 1
ATOM 2122 C C . LYS A 1 273 ? -18.888 -6.623 2.016 1.00 96.88 273 LYS A C 1
ATOM 2124 O O . LYS A 1 273 ? -17.890 -6.696 1.298 1.00 96.88 273 LYS A O 1
ATOM 2129 N N . LEU A 1 274 ? -18.873 -6.903 3.319 1.00 97.69 274 LEU A N 1
ATOM 2130 C CA . LEU A 1 274 ? -17.681 -7.295 4.077 1.00 97.69 274 LEU A CA 1
ATOM 2131 C C . LEU A 1 274 ? -17.599 -8.803 4.327 1.00 97.69 274 LEU A C 1
ATOM 2133 O O . LEU A 1 274 ? -16.532 -9.282 4.701 1.00 97.69 274 LEU A O 1
ATOM 2137 N N . ASP A 1 275 ? -18.677 -9.539 4.062 1.00 97.81 275 ASP A N 1
ATOM 2138 C CA . ASP A 1 275 ? -18.787 -10.970 4.331 1.00 97.81 275 ASP A CA 1
ATOM 2139 C C . ASP A 1 275 ? -17.636 -11.757 3.692 1.00 97.81 275 ASP A C 1
ATOM 2141 O O . ASP A 1 275 ? -17.414 -11.730 2.474 1.00 97.81 275 ASP A O 1
ATOM 2145 N N . GLY A 1 276 ? -16.864 -12.434 4.542 1.00 97.62 276 GLY A N 1
ATOM 2146 C CA . GLY A 1 276 ? -15.733 -13.259 4.127 1.00 97.62 276 GLY A CA 1
ATOM 2147 C C . GLY A 1 276 ? -14.525 -12.475 3.599 1.00 97.62 276 GLY A C 1
ATOM 2148 O O . GLY A 1 276 ? -13.604 -13.080 3.052 1.00 97.62 276 GLY A O 1
ATOM 2149 N N . LYS A 1 277 ? -14.509 -11.139 3.702 1.00 98.19 277 LYS A N 1
ATOM 2150 C CA . LYS A 1 277 ? -13.417 -10.302 3.178 1.00 98.19 277 LYS A CA 1
ATOM 2151 C C . LYS A 1 277 ? -12.308 -10.107 4.203 1.00 98.19 277 LYS A C 1
ATOM 2153 O O . LYS A 1 277 ? -12.572 -9.930 5.390 1.00 98.19 277 LYS A O 1
ATOM 2158 N N . THR A 1 278 ? -11.072 -10.043 3.717 1.00 98.31 278 THR A N 1
ATOM 2159 C CA . THR A 1 278 ? -9.950 -9.465 4.463 1.00 98.31 278 THR A CA 1
ATOM 2160 C C . THR A 1 278 ? -9.966 -7.950 4.296 1.00 98.31 278 THR A C 1
ATOM 2162 O O . THR A 1 278 ? -9.994 -7.444 3.167 1.00 98.31 278 THR A O 1
ATOM 2165 N N . VAL A 1 279 ? -9.929 -7.224 5.412 1.00 98.50 279 VAL A N 1
ATOM 2166 C CA . VAL A 1 279 ? -9.898 -5.758 5.434 1.00 98.50 279 VAL A CA 1
ATOM 2167 C C . VAL A 1 279 ? -8.564 -5.287 6.003 1.00 98.50 279 VAL A C 1
ATOM 2169 O O . VAL A 1 279 ? -8.196 -5.648 7.118 1.00 98.50 279 VAL A O 1
ATOM 2172 N N . VAL A 1 280 ? -7.841 -4.472 5.238 1.00 98.12 280 VAL A N 1
ATOM 2173 C CA . VAL A 1 280 ? -6.589 -3.834 5.646 1.00 98.12 280 VAL A CA 1
ATOM 2174 C C . VAL A 1 280 ? -6.879 -2.392 6.055 1.00 98.12 280 VAL A C 1
ATOM 2176 O O . VAL A 1 280 ? -7.281 -1.568 5.232 1.00 98.12 280 VAL A O 1
ATOM 2179 N N . VAL A 1 281 ? -6.687 -2.100 7.336 1.00 97.25 281 VAL A N 1
ATOM 2180 C CA . VAL A 1 281 ? -6.895 -0.782 7.934 1.00 97.25 281 VAL A CA 1
ATOM 2181 C C . VAL A 1 281 ? -5.551 -0.075 8.035 1.00 97.25 281 VAL A C 1
ATOM 2183 O O . VAL A 1 281 ? -4.637 -0.563 8.700 1.00 97.25 281 VAL A O 1
ATOM 2186 N N . PHE A 1 282 ? -5.445 1.084 7.397 1.00 95.12 282 PHE A N 1
ATOM 2187 C CA . PHE A 1 282 ? -4.276 1.949 7.459 1.00 95.12 282 PHE A CA 1
ATOM 2188 C C . PHE A 1 282 ? -4.475 3.063 8.488 1.00 95.12 282 PHE A C 1
ATOM 2190 O O . PHE A 1 282 ? -5.550 3.661 8.577 1.00 95.12 282 PHE A O 1
ATOM 2197 N N . ASP A 1 283 ? -3.424 3.354 9.244 1.00 91.44 283 ASP A N 1
ATOM 2198 C CA . ASP A 1 283 ? -3.358 4.483 10.174 1.00 91.44 283 ASP A CA 1
ATOM 2199 C C . ASP A 1 283 ? -1.943 5.084 10.141 1.00 91.44 283 ASP A C 1
ATOM 2201 O O . ASP A 1 283 ? -0.965 4.381 9.870 1.00 91.44 283 ASP A O 1
ATOM 2205 N N . ASP A 1 284 ? -1.808 6.377 10.423 1.00 89.00 284 ASP A N 1
ATOM 2206 C CA . ASP A 1 284 ? -0.497 7.036 10.441 1.00 89.00 284 ASP A CA 1
ATOM 2207 C C . ASP A 1 284 ? 0.316 6.531 11.640 1.00 89.00 284 ASP A C 1
ATOM 2209 O O . ASP A 1 284 ? 1.430 6.009 11.510 1.00 89.00 284 ASP A O 1
ATOM 2213 N N . PHE A 1 285 ? -0.285 6.635 12.829 1.00 88.75 285 PHE A N 1
ATOM 2214 C CA . PHE A 1 285 ? 0.340 6.266 14.089 1.00 88.75 285 PHE A CA 1
ATOM 2215 C C . PHE A 1 285 ? -0.633 5.558 15.014 1.00 88.75 285 PHE A C 1
ATOM 2217 O O . PHE A 1 285 ? -1.719 6.049 15.298 1.00 88.75 285 PHE A O 1
ATOM 2224 N N . THR A 1 286 ? -0.162 4.481 15.636 1.00 88.69 286 THR A N 1
ATOM 2225 C CA . THR A 1 286 ? -0.853 3.874 16.775 1.00 88.69 286 THR A CA 1
ATOM 2226 C C . THR A 1 286 ? -0.066 4.047 18.068 1.00 88.69 286 THR A C 1
ATOM 2228 O O . THR A 1 286 ? 1.134 4.308 18.078 1.00 88.69 286 THR A O 1
ATOM 2231 N N . THR A 1 287 ? -0.759 3.971 19.198 1.00 84.25 287 THR A N 1
ATOM 2232 C CA . THR A 1 287 ? -0.157 3.999 20.541 1.00 84.25 287 THR A CA 1
ATOM 2233 C C . THR A 1 287 ? -0.557 2.719 21.254 1.00 84.25 287 THR A C 1
ATOM 2235 O O . THR A 1 287 ? 0.047 1.682 21.006 1.00 84.25 287 THR A O 1
ATOM 2238 N N . GLU A 1 288 ? -1.646 2.751 22.021 1.00 84.44 288 GLU A N 1
ATOM 2239 C CA . GLU A 1 288 ? -2.174 1.587 22.740 1.00 84.44 288 GLU A CA 1
ATOM 2240 C C . GLU A 1 288 ? -3.175 0.769 21.909 1.00 84.44 288 GLU A C 1
ATOM 2242 O O . GLU A 1 288 ? -3.721 -0.204 22.409 1.00 84.44 288 GLU A O 1
ATOM 2247 N N . GLY A 1 289 ? -3.423 1.136 20.646 1.00 87.88 289 GLY A N 1
ATOM 2248 C CA . GLY A 1 289 ? -4.227 0.320 19.734 1.00 87.88 289 GLY A CA 1
ATOM 2249 C C . GLY A 1 289 ? -5.737 0.531 19.768 1.00 87.88 289 GLY A C 1
ATOM 2250 O O . GLY A 1 289 ? -6.442 -0.170 19.055 1.00 87.88 289 GLY A O 1
ATOM 2251 N N . THR A 1 290 ? -6.248 1.494 20.536 1.00 91.50 290 THR A N 1
ATOM 2252 C CA . THR A 1 290 ? -7.692 1.728 20.708 1.00 91.50 290 THR A CA 1
ATOM 2253 C C . THR A 1 290 ? -8.463 1.882 19.389 1.00 91.50 290 THR A C 1
ATOM 2255 O O . THR A 1 290 ? -9.520 1.278 19.230 1.00 91.50 290 THR A O 1
ATOM 2258 N N . SER A 1 291 ? -7.943 2.668 18.436 1.00 92.06 291 SER A N 1
ATOM 2259 C CA . SER A 1 291 ? -8.544 2.851 17.103 1.00 92.06 291 SER A CA 1
ATOM 2260 C C . SER A 1 291 ? -8.605 1.534 16.332 1.00 92.06 291 SER A C 1
ATOM 2262 O O . SER A 1 291 ? -9.664 1.100 15.886 1.00 92.06 291 SER A O 1
ATOM 2264 N N . ILE A 1 292 ? -7.459 0.866 16.244 1.00 94.81 292 ILE A N 1
ATOM 2265 C CA . ILE A 1 292 ? -7.279 -0.413 15.559 1.00 94.81 292 ILE A CA 1
ATOM 2266 C C . ILE A 1 292 ? -8.197 -1.501 16.146 1.00 94.81 292 ILE A C 1
ATOM 2268 O O . ILE A 1 292 ? -8.814 -2.262 15.403 1.00 94.81 292 ILE A O 1
ATOM 2272 N N . GLU A 1 293 ? -8.322 -1.572 17.469 1.00 96.06 293 GLU A N 1
ATOM 2273 C CA . GLU A 1 293 ? -9.165 -2.557 18.152 1.00 96.06 293 GLU A CA 1
ATOM 2274 C C . GLU A 1 293 ? -10.656 -2.290 17.954 1.00 96.06 293 GLU A C 1
ATOM 2276 O O . GLU A 1 293 ? -11.423 -3.236 17.764 1.00 96.06 293 GLU A O 1
ATOM 2281 N N . TRP A 1 294 ? -11.071 -1.021 17.927 1.00 96.75 294 TRP A N 1
ATOM 2282 C CA . TRP A 1 294 ? -12.449 -0.685 17.587 1.00 96.75 294 TRP A CA 1
ATOM 2283 C C . TRP A 1 294 ? -12.765 -0.986 16.118 1.00 96.75 294 TRP A C 1
ATOM 2285 O O . TRP A 1 294 ? -13.792 -1.599 15.831 1.00 96.75 294 TRP A O 1
ATOM 2295 N N . ALA A 1 295 ? -11.856 -0.658 15.191 1.00 97.44 295 ALA A N 1
ATOM 2296 C CA . ALA A 1 295 ? -11.993 -1.030 13.782 1.00 97.44 295 ALA A CA 1
ATOM 2297 C C . ALA A 1 295 ? -12.131 -2.547 13.611 1.00 97.44 295 ALA A C 1
ATOM 2299 O O . ALA A 1 295 ? -13.039 -3.006 12.922 1.00 97.44 295 ALA A O 1
ATOM 2300 N N . ARG A 1 296 ? -11.283 -3.333 14.289 1.00 97.75 296 ARG A N 1
ATOM 2301 C CA . ARG A 1 296 ? -11.380 -4.798 14.313 1.00 97.75 296 ARG A CA 1
ATOM 2302 C C . ARG A 1 296 ? -12.760 -5.253 14.773 1.00 97.75 296 ARG A C 1
ATOM 2304 O O . ARG A 1 296 ? -13.390 -6.059 14.094 1.00 97.75 296 ARG A O 1
ATOM 2311 N N . ALA A 1 297 ? -13.224 -4.749 15.915 1.00 97.75 297 ALA A N 1
ATOM 2312 C CA . ALA A 1 297 ? -14.507 -5.145 16.479 1.00 97.75 297 ALA A CA 1
ATOM 2313 C C . ALA A 1 297 ? -15.666 -4.837 15.516 1.00 97.75 297 ALA A C 1
ATOM 2315 O O . ALA A 1 297 ? -16.482 -5.720 15.260 1.00 97.75 297 ALA A O 1
ATOM 2316 N N . LEU A 1 298 ? -15.697 -3.639 14.927 1.00 98.31 298 LEU A N 1
ATOM 2317 C CA . LEU A 1 298 ? -16.692 -3.256 13.923 1.00 98.31 298 LEU A CA 1
ATOM 2318 C C . LEU A 1 298 ? -16.665 -4.181 12.698 1.00 98.31 298 LEU A C 1
ATOM 2320 O O . LEU A 1 298 ? -17.695 -4.733 12.317 1.00 98.31 298 LEU A O 1
ATOM 2324 N N . LEU A 1 299 ? -15.493 -4.352 12.081 1.00 98.56 299 LEU A N 1
ATOM 2325 C CA . LEU A 1 299 ? -15.341 -5.077 10.817 1.00 98.56 299 LEU A CA 1
ATOM 2326 C C . LEU A 1 299 ? -15.680 -6.564 10.967 1.00 98.56 299 LEU A C 1
ATOM 2328 O O . LEU A 1 299 ? -16.393 -7.108 10.125 1.00 98.56 299 LEU A O 1
ATOM 2332 N N . LEU A 1 300 ? -15.241 -7.205 12.055 1.00 98.19 300 LEU A N 1
ATOM 2333 C CA . LEU A 1 300 ? -15.569 -8.609 12.325 1.00 98.19 300 LEU A CA 1
ATOM 2334 C C . LEU A 1 300 ? -17.061 -8.798 12.642 1.00 98.19 300 LEU A C 1
ATOM 2336 O O . LEU A 1 300 ? -17.674 -9.727 12.125 1.00 98.19 300 LEU A O 1
ATOM 2340 N N . ASN A 1 301 ? -17.682 -7.894 13.415 1.00 97.94 301 ASN A N 1
ATOM 2341 C CA . ASN A 1 301 ? -19.135 -7.942 13.654 1.00 97.94 301 ASN A CA 1
ATOM 2342 C C . ASN A 1 301 ? -19.956 -7.655 12.384 1.00 97.94 301 ASN A C 1
ATOM 2344 O O . ASN A 1 301 ? -21.140 -7.975 12.331 1.00 97.94 301 ASN A O 1
ATOM 2348 N N . ALA A 1 302 ? -19.342 -7.066 11.357 1.00 98.12 302 ALA A N 1
ATOM 2349 C CA . ALA A 1 302 ? -19.955 -6.835 10.055 1.00 98.12 302 ALA A CA 1
ATOM 2350 C C . ALA A 1 302 ? -19.684 -7.945 9.025 1.00 98.12 302 ALA A C 1
ATOM 2352 O O . ALA A 1 302 ? -20.046 -7.764 7.865 1.00 98.12 302 ALA A O 1
ATOM 2353 N N . GLY A 1 303 ? -19.056 -9.057 9.430 1.00 98.06 303 GLY A N 1
ATOM 2354 C CA . GLY A 1 303 ? -18.853 -10.242 8.589 1.00 98.06 303 GLY A CA 1
ATOM 2355 C C . GLY A 1 303 ? -17.462 -10.384 7.961 1.00 98.06 303 GLY A C 1
ATOM 2356 O O . GLY A 1 303 ? -17.231 -11.353 7.233 1.00 98.06 303 GLY A O 1
ATOM 2357 N N . ALA A 1 304 ? -16.520 -9.470 8.230 1.00 98.44 304 ALA A N 1
ATOM 2358 C CA . ALA A 1 304 ? -15.147 -9.615 7.740 1.00 98.44 304 ALA A CA 1
ATOM 2359 C C . ALA A 1 304 ? -14.501 -10.906 8.270 1.00 98.44 304 ALA A C 1
ATOM 2361 O O . ALA A 1 304 ? -14.651 -11.253 9.440 1.00 98.44 304 ALA A O 1
ATOM 2362 N N . ALA A 1 305 ? -13.753 -11.600 7.410 1.00 98.25 305 ALA A N 1
ATOM 2363 C CA . ALA A 1 305 ? -13.038 -12.821 7.781 1.00 98.25 305 ALA A CA 1
ATOM 2364 C C . ALA A 1 305 ? -11.753 -12.529 8.560 1.00 98.25 305 ALA A C 1
ATOM 2366 O O . ALA A 1 305 ? -11.351 -13.325 9.401 1.00 98.25 305 ALA A O 1
ATOM 2367 N N . GLU A 1 306 ? -11.092 -11.410 8.256 1.00 98.44 306 GLU A N 1
ATOM 2368 C CA . GLU A 1 306 ? -9.829 -11.016 8.873 1.00 98.44 306 GLU A CA 1
ATOM 2369 C C . GLU A 1 306 ? -9.653 -9.496 8.814 1.00 98.44 306 GLU A C 1
ATOM 2371 O O . GLU A 1 306 ? -10.034 -8.847 7.834 1.00 98.44 306 GLU A O 1
ATOM 2376 N N . VAL A 1 307 ? -9.021 -8.938 9.847 1.00 98.56 307 VAL A N 1
ATOM 2377 C CA . VAL A 1 307 ? -8.602 -7.536 9.889 1.00 98.56 307 VAL A CA 1
ATOM 2378 C C . VAL A 1 307 ? -7.086 -7.446 10.028 1.00 98.56 307 VAL A C 1
ATOM 2380 O O . VAL A 1 307 ? -6.499 -7.971 10.972 1.00 98.56 307 VAL A O 1
ATOM 2383 N N . ILE A 1 308 ? -6.445 -6.733 9.108 1.00 98.50 308 ILE A N 1
ATOM 2384 C CA . ILE A 1 308 ? -5.010 -6.454 9.149 1.00 98.50 308 ILE A CA 1
ATOM 2385 C C . ILE A 1 308 ? -4.827 -4.958 9.373 1.00 98.50 308 ILE A C 1
ATOM 2387 O O . ILE A 1 308 ? -5.293 -4.155 8.577 1.00 98.50 308 ILE A O 1
ATOM 2391 N N . ALA A 1 309 ? -4.150 -4.561 10.440 1.00 97.75 309 ALA A N 1
ATOM 2392 C CA . ALA A 1 309 ? -3.829 -3.167 10.700 1.00 97.75 309 ALA A CA 1
ATOM 2393 C C . ALA A 1 309 ? -2.380 -2.874 10.306 1.00 97.75 309 ALA A C 1
ATOM 2395 O O . ALA A 1 309 ? -1.460 -3.522 10.809 1.00 97.75 309 ALA A O 1
ATOM 2396 N N . LEU A 1 310 ? -2.184 -1.889 9.432 1.00 97.25 310 LEU A N 1
ATOM 2397 C CA . LEU A 1 310 ? -0.876 -1.420 8.984 1.00 97.25 310 LEU A CA 1
ATOM 2398 C C . LEU A 1 310 ? -0.690 0.033 9.416 1.00 97.25 310 LEU A C 1
ATOM 2400 O O . LEU A 1 310 ? -1.498 0.892 9.064 1.00 97.25 310 LEU A O 1
ATOM 2404 N N . THR A 1 311 ? 0.381 0.322 10.154 1.00 95.00 311 THR A N 1
ATOM 2405 C CA . THR A 1 311 ? 0.724 1.699 10.530 1.00 95.00 311 THR A CA 1
ATOM 2406 C C . THR A 1 311 ? 2.149 2.068 10.161 1.00 95.00 311 THR A C 1
ATOM 2408 O O . THR A 1 311 ? 3.055 1.229 10.179 1.00 95.00 311 THR A O 1
ATOM 2411 N N . VAL A 1 312 ? 2.372 3.348 9.856 1.00 93.25 312 VAL A N 1
ATOM 2412 C CA . VAL A 1 312 ? 3.730 3.851 9.606 1.00 93.25 312 VAL A CA 1
ATOM 2413 C C . VAL A 1 312 ? 4.503 3.918 10.920 1.00 93.25 312 VAL A C 1
ATOM 2415 O O . VAL A 1 312 ? 5.620 3.411 11.011 1.00 93.25 312 VAL A O 1
ATOM 2418 N N . GLY A 1 313 ? 3.895 4.490 11.962 1.00 92.12 313 GLY A N 1
ATOM 2419 C CA . GLY A 1 313 ? 4.508 4.626 13.279 1.00 92.12 313 GLY A CA 1
ATOM 2420 C C . GLY A 1 313 ? 3.767 3.890 14.395 1.00 92.12 313 GLY A C 1
ATOM 2421 O O . GLY A 1 313 ? 2.541 3.730 14.360 1.00 92.12 313 GLY A O 1
ATOM 2422 N N . LYS A 1 314 ? 4.501 3.487 15.440 1.00 90.69 314 LYS A N 1
ATOM 2423 C CA . LYS A 1 314 ? 3.911 3.057 16.720 1.00 90.69 314 LYS A CA 1
ATOM 2424 C C . LYS A 1 314 ? 4.636 3.609 17.941 1.00 90.69 314 LYS A C 1
ATOM 2426 O O . LYS A 1 314 ? 5.811 3.337 18.166 1.00 90.69 314 LYS A O 1
ATOM 2431 N N . TYR A 1 315 ? 3.892 4.315 18.786 1.00 84.38 315 TYR A N 1
ATOM 2432 C CA . TYR A 1 315 ? 4.365 4.795 20.080 1.00 84.38 315 TYR A CA 1
ATOM 2433 C C . TYR A 1 315 ? 4.386 3.672 21.120 1.00 84.38 315 TYR A C 1
ATOM 2435 O O . TYR A 1 315 ? 3.336 3.152 21.500 1.00 84.38 315 TYR A O 1
ATOM 2443 N N . GLY A 1 316 ? 5.581 3.372 21.633 1.00 81.75 316 GLY A N 1
ATOM 2444 C CA . GLY A 1 316 ? 5.794 2.347 22.653 1.00 81.75 316 GLY A CA 1
ATOM 2445 C C . GLY A 1 316 ? 5.621 0.919 22.127 1.00 81.75 316 GLY A C 1
ATOM 2446 O O . GLY A 1 316 ? 5.149 0.683 21.020 1.00 81.75 316 GLY A O 1
ATOM 2447 N N . SER A 1 317 ? 6.012 -0.058 22.939 1.00 78.06 317 SER A N 1
ATOM 2448 C CA . SER A 1 317 ? 5.900 -1.481 22.592 1.00 78.06 317 SER A CA 1
ATOM 2449 C C . SER A 1 317 ? 4.528 -2.079 22.907 1.00 78.06 317 SER A C 1
ATOM 2451 O O . SER A 1 317 ? 4.171 -3.116 22.368 1.00 78.06 317 SER A O 1
ATOM 2453 N N . ARG A 1 318 ? 3.735 -1.441 23.772 1.00 85.62 318 ARG A N 1
ATOM 2454 C CA . ARG A 1 318 ? 2.476 -2.005 24.277 1.00 85.62 318 ARG A CA 1
ATOM 2455 C C . ARG A 1 318 ? 1.346 -1.864 23.261 1.00 85.62 318 ARG A C 1
ATOM 2457 O O . ARG A 1 318 ? 1.172 -0.806 22.658 1.00 85.62 318 ARG A O 1
ATOM 2464 N N . HIS A 1 319 ? 0.539 -2.904 23.115 1.00 91.44 319 HIS A N 1
ATOM 2465 C CA . HIS A 1 319 ? -0.781 -2.857 22.487 1.00 91.44 319 HIS A CA 1
ATOM 2466 C C . HIS A 1 319 ? -1.811 -3.318 23.518 1.00 91.44 319 HIS A C 1
ATOM 2468 O O . HIS A 1 319 ? -1.537 -4.204 24.326 1.00 91.44 319 HIS A O 1
ATOM 2474 N N . THR A 1 320 ? -2.970 -2.677 23.560 1.00 92.94 320 THR A N 1
ATOM 2475 C CA . THR A 1 320 ? -4.046 -3.044 24.479 1.00 92.94 320 THR A CA 1
ATOM 2476 C C . THR A 1 320 ? -5.145 -3.686 23.664 1.00 92.94 320 THR A C 1
ATOM 2478 O O . THR A 1 320 ? -5.774 -3.027 22.843 1.00 92.94 320 THR A O 1
ATOM 2481 N N . ARG A 1 321 ? -5.384 -4.973 23.901 1.00 94.00 321 ARG A N 1
ATOM 2482 C CA . ARG A 1 321 ? -6.516 -5.703 23.339 1.00 94.00 321 ARG A CA 1
ATOM 2483 C C . ARG A 1 321 ? -7.778 -5.326 24.089 1.00 94.00 321 ARG A C 1
ATOM 2485 O O . ARG A 1 321 ? -7.765 -5.251 25.320 1.00 94.00 321 ARG A O 1
ATOM 2492 N N . TYR A 1 322 ? -8.854 -5.152 23.336 1.00 94.94 322 TYR A N 1
ATOM 2493 C CA . TYR A 1 322 ? -10.180 -4.925 23.881 1.00 94.94 322 TYR A CA 1
ATOM 2494 C C . TYR A 1 322 ? -11.123 -5.997 23.356 1.00 94.94 322 TYR A C 1
ATOM 2496 O O . TYR A 1 322 ? -11.410 -6.062 22.156 1.00 94.94 322 TYR A O 1
ATOM 2504 N N . ASP A 1 323 ? -11.593 -6.839 24.268 1.00 94.44 323 ASP A N 1
ATOM 2505 C CA . ASP A 1 323 ? -12.574 -7.876 23.979 1.00 94.44 323 ASP A CA 1
ATOM 2506 C C . ASP A 1 323 ? -13.894 -7.523 24.653 1.00 94.44 323 ASP A C 1
ATOM 2508 O O . ASP A 1 323 ? -13.923 -7.039 25.785 1.00 94.44 323 ASP A O 1
ATOM 2512 N N . LEU A 1 324 ? -14.990 -7.716 23.928 1.00 94.75 324 LEU A N 1
ATOM 2513 C CA . LEU A 1 324 ? -16.319 -7.380 24.411 1.00 94.75 324 LEU A CA 1
ATOM 2514 C C . LEU A 1 324 ? -16.735 -8.390 25.487 1.00 94.75 324 LEU A C 1
ATOM 2516 O O . LEU A 1 324 ? -16.594 -9.600 25.295 1.00 94.75 324 LEU A O 1
ATOM 2520 N N . ARG A 1 325 ? -17.228 -7.907 26.628 1.00 95.00 325 ARG A N 1
ATOM 2521 C CA . ARG A 1 325 ? -17.760 -8.781 27.678 1.00 95.00 325 ARG A CA 1
ATOM 2522 C C . ARG A 1 325 ? -19.076 -9.417 27.239 1.00 95.00 325 ARG A C 1
ATOM 2524 O O . ARG A 1 325 ? -19.819 -8.861 26.431 1.00 95.00 325 ARG A O 1
ATOM 2531 N N . ALA A 1 326 ? -19.384 -10.573 27.824 1.00 91.44 326 ALA A N 1
ATOM 2532 C CA . ALA A 1 326 ? -20.668 -11.232 27.624 1.00 91.44 326 ALA A CA 1
ATOM 2533 C C . ALA A 1 326 ? -21.830 -10.280 27.966 1.00 91.44 326 ALA A C 1
ATOM 2535 O O . ALA A 1 326 ? -21.809 -9.622 29.005 1.00 91.44 326 ALA A O 1
ATOM 2536 N N . GLY A 1 327 ? -22.832 -10.219 27.086 1.00 89.12 327 GLY A N 1
ATOM 2537 C CA . GLY A 1 327 ? -24.014 -9.364 27.237 1.00 89.12 327 GLY A CA 1
ATOM 2538 C C . GLY A 1 327 ? -23.917 -8.002 26.545 1.00 89.12 327 GLY A C 1
ATOM 2539 O O . GLY A 1 327 ? -24.954 -7.406 26.266 1.00 89.12 327 GLY A O 1
ATOM 2540 N N . ALA A 1 328 ? -22.717 -7.533 26.195 1.00 92.75 328 ALA A N 1
ATOM 2541 C CA . ALA A 1 328 ? -22.572 -6.368 25.332 1.00 92.75 328 ALA A CA 1
ATOM 2542 C C . ALA A 1 328 ? -22.653 -6.788 23.854 1.00 92.75 328 ALA A C 1
ATOM 2544 O O . ALA A 1 328 ? -22.174 -7.854 23.463 1.00 92.75 328 ALA A O 1
ATOM 2545 N N . ALA A 1 329 ? -23.272 -5.945 23.029 1.00 93.94 329 ALA A N 1
ATOM 2546 C CA . ALA A 1 329 ? -23.444 -6.170 21.597 1.00 93.94 329 ALA A CA 1
ATOM 2547 C C . ALA A 1 329 ? -22.959 -4.952 20.808 1.00 93.94 329 ALA A C 1
ATOM 2549 O O . ALA A 1 329 ? -23.052 -3.818 21.279 1.00 93.94 329 ALA A O 1
ATOM 2550 N N . ILE A 1 330 ? -22.449 -5.196 19.602 1.00 96.69 330 ILE A N 1
ATOM 2551 C CA . ILE A 1 330 ? -22.016 -4.151 18.675 1.00 96.69 330 ILE A CA 1
ATOM 2552 C C . ILE A 1 330 ? -22.977 -4.143 17.492 1.00 96.69 330 ILE A C 1
ATOM 2554 O O . ILE A 1 330 ? -23.130 -5.155 16.810 1.00 96.69 330 ILE A O 1
ATOM 2558 N N . ASN A 1 331 ? -23.580 -2.990 17.206 1.00 97.25 331 ASN A N 1
ATOM 2559 C CA . ASN A 1 331 ? -24.128 -2.716 15.884 1.00 97.25 331 ASN A CA 1
ATOM 2560 C C . ASN A 1 331 ? -23.032 -2.021 15.067 1.00 97.25 331 ASN A C 1
ATOM 2562 O O . ASN A 1 331 ? -22.732 -0.855 15.330 1.00 97.25 331 ASN A O 1
ATOM 2566 N N . PRO A 1 332 ? -22.412 -2.694 14.084 1.00 97.62 332 PRO A N 1
ATOM 2567 C CA . PRO A 1 332 ? -21.252 -2.128 13.410 1.00 97.62 332 PRO A CA 1
ATOM 2568 C C . PRO A 1 332 ? -21.599 -0.964 12.471 1.00 97.62 332 PRO A C 1
ATOM 2570 O O . PRO A 1 332 ? -20.713 -0.211 12.076 1.00 97.62 332 PRO A O 1
ATOM 2573 N N . PHE A 1 333 ? -22.878 -0.795 12.124 1.00 97.50 333 PHE A N 1
ATOM 2574 C CA . PHE A 1 333 ? -23.363 0.242 11.209 1.00 97.50 333 PHE A CA 1
ATOM 2575 C C . PHE A 1 333 ? -24.016 1.424 11.932 1.00 97.50 333 PHE A C 1
ATOM 2577 O O . PHE A 1 333 ? -24.660 2.257 11.293 1.00 97.50 333 PHE A O 1
ATOM 2584 N N . ASP A 1 334 ? -23.879 1.493 13.254 1.00 96.69 334 ASP A N 1
ATOM 2585 C CA . ASP A 1 334 ? -24.315 2.625 14.061 1.00 96.69 334 ASP A CA 1
ATOM 2586 C C . ASP A 1 334 ? -23.257 2.971 15.114 1.00 96.69 334 ASP A C 1
ATOM 2588 O O . ASP A 1 334 ? -22.330 2.197 15.358 1.00 96.69 334 ASP A O 1
ATOM 2592 N N . VAL A 1 335 ? -23.365 4.150 15.720 1.00 94.25 335 VAL A N 1
ATOM 2593 C CA . VAL A 1 335 ? -22.579 4.464 16.915 1.00 94.25 335 VAL A CA 1
ATOM 2594 C C . VAL A 1 335 ? -23.114 3.663 18.098 1.00 94.25 335 VAL A C 1
ATOM 2596 O O . VAL A 1 335 ? -24.309 3.407 18.222 1.00 94.25 335 VAL A O 1
ATOM 2599 N N . ASN A 1 336 ? -22.216 3.240 18.978 1.00 95.19 336 ASN A N 1
ATOM 2600 C CA . ASN A 1 336 ? -22.526 2.352 20.088 1.00 95.19 336 ASN A CA 1
ATOM 2601 C C . ASN A 1 336 ? -22.311 3.098 21.407 1.00 95.19 336 ASN A C 1
ATOM 2603 O O . ASN A 1 336 ? -21.269 3.719 21.609 1.00 95.19 336 ASN A O 1
ATOM 2607 N N . ASN A 1 337 ? -23.255 3.007 22.344 1.00 93.31 337 ASN A N 1
ATOM 2608 C CA . ASN A 1 337 ? -23.122 3.629 23.667 1.00 93.31 337 ASN A CA 1
ATOM 2609 C C . ASN A 1 337 ? -22.415 2.706 24.677 1.00 93.31 337 ASN A C 1
ATOM 2611 O O . ASN A 1 337 ? -22.877 2.528 25.801 1.00 93.31 337 ASN A O 1
ATOM 2615 N N . LEU A 1 338 ? -21.315 2.077 24.252 1.00 94.69 338 LEU A N 1
ATOM 2616 C CA . LEU A 1 338 ? -20.506 1.210 25.112 1.00 94.69 338 LEU A CA 1
ATOM 2617 C C . LEU A 1 338 ? -19.574 2.049 25.990 1.00 94.69 338 LEU A C 1
ATOM 2619 O O . LEU A 1 338 ? -19.027 3.070 25.561 1.00 94.69 338 LEU A O 1
ATOM 2623 N N . THR A 1 339 ? -19.362 1.585 27.210 1.00 93.06 339 THR A N 1
ATOM 2624 C CA . THR A 1 339 ? -18.483 2.154 28.230 1.00 93.06 339 THR A CA 1
ATOM 2625 C C . THR A 1 339 ? -17.199 1.335 28.362 1.00 93.06 339 THR A C 1
ATOM 2627 O O . THR A 1 339 ? -17.075 0.240 27.823 1.00 93.06 339 THR A O 1
ATOM 2630 N N . ALA A 1 340 ? -16.215 1.835 29.115 1.00 90.00 340 ALA A N 1
ATOM 2631 C CA . ALA A 1 340 ? -14.991 1.077 29.382 1.00 90.00 340 ALA A CA 1
ATOM 2632 C C . ALA A 1 340 ? -15.250 -0.239 30.148 1.00 90.00 340 ALA A C 1
ATOM 2634 O O . ALA A 1 340 ? -14.458 -1.170 30.020 1.00 90.00 340 ALA A O 1
ATOM 2635 N N . ALA A 1 341 ? -16.347 -0.324 30.913 1.00 93.06 341 ALA A N 1
ATOM 2636 C CA . ALA A 1 341 ? -16.719 -1.517 31.671 1.00 93.06 341 ALA A CA 1
ATOM 2637 C C . ALA A 1 341 ? -17.167 -2.677 30.769 1.00 93.06 341 ALA A C 1
ATOM 2639 O O . ALA A 1 341 ? -17.002 -3.833 31.153 1.00 93.06 341 ALA A O 1
ATOM 2640 N N . ASP A 1 342 ? -17.647 -2.380 29.558 1.00 95.88 342 ASP A N 1
ATOM 2641 C CA . ASP A 1 342 ? -18.096 -3.377 28.578 1.00 95.88 342 ASP A CA 1
ATOM 2642 C C . ASP A 1 342 ? -16.935 -4.134 27.920 1.00 95.88 342 ASP A C 1
ATOM 2644 O O . ASP A 1 342 ? -17.150 -5.101 27.189 1.00 95.88 342 ASP A O 1
ATOM 2648 N N . PHE A 1 343 ? -15.693 -3.726 28.197 1.00 95.44 343 PHE A N 1
ATOM 2649 C CA . PHE A 1 343 ? -14.497 -4.330 27.634 1.00 95.44 343 PHE A CA 1
ATOM 2650 C C . PHE A 1 343 ? -13.652 -5.030 28.699 1.00 95.44 343 PHE A C 1
ATOM 2652 O O . PHE A 1 343 ? -13.429 -4.532 29.807 1.00 95.44 343 PHE A O 1
ATOM 2659 N N . LEU A 1 344 ? -13.128 -6.196 28.336 1.00 94.94 344 LEU A N 1
ATOM 2660 C CA . LEU A 1 344 ? -11.969 -6.790 28.979 1.00 94.94 344 LEU A CA 1
ATOM 2661 C C . LEU A 1 344 ? -10.714 -6.225 28.308 1.00 94.94 344 LEU A C 1
ATOM 2663 O O . LEU A 1 344 ? -10.528 -6.371 27.100 1.00 94.94 344 LEU A O 1
ATOM 2667 N N . GLN A 1 345 ? -9.863 -5.573 29.098 1.00 94.31 345 GLN A N 1
ATOM 2668 C CA . GLN A 1 345 ? -8.607 -5.004 28.622 1.00 94.31 345 GLN A CA 1
ATOM 2669 C C . GLN A 1 345 ? -7.458 -5.951 28.935 1.00 94.31 345 GLN A C 1
ATOM 2671 O O . GLN A 1 345 ? -7.249 -6.316 30.090 1.00 94.31 345 GLN A O 1
ATOM 2676 N N . THR A 1 346 ? -6.684 -6.307 27.915 1.00 92.62 346 THR A N 1
ATOM 2677 C CA . THR A 1 346 ? -5.472 -7.114 28.085 1.00 92.62 346 THR A CA 1
ATOM 2678 C C . THR A 1 346 ? -4.313 -6.422 27.388 1.00 92.62 346 THR A C 1
ATOM 2680 O O . THR A 1 346 ? -4.339 -6.232 26.176 1.00 92.62 346 THR A O 1
ATOM 2683 N N . THR A 1 347 ? -3.278 -6.033 28.135 1.00 89.88 347 THR A N 1
ATOM 2684 C CA . THR A 1 347 ? -2.039 -5.549 27.513 1.00 89.88 347 THR A CA 1
ATOM 2685 C C . THR A 1 347 ? -1.280 -6.728 26.913 1.00 89.88 347 THR A C 1
ATOM 2687 O O . THR A 1 347 ? -0.978 -7.693 27.611 1.00 89.88 347 THR A O 1
ATOM 2690 N N . CYS A 1 348 ? -0.895 -6.611 25.649 1.00 84.50 348 CYS A N 1
ATOM 2691 C CA . CYS A 1 348 ? 0.075 -7.474 24.993 1.00 84.50 348 CYS A CA 1
ATOM 2692 C C . CYS A 1 348 ? 1.331 -6.668 24.623 1.00 84.50 348 CYS A C 1
ATOM 2694 O O . CYS A 1 348 ? 1.282 -5.473 24.322 1.00 84.50 348 CYS A O 1
ATOM 2696 N N . ALA A 1 349 ? 2.486 -7.329 24.676 1.00 77.38 349 ALA A N 1
ATOM 2697 C CA . ALA A 1 349 ? 3.768 -6.715 24.328 1.00 77.38 349 ALA A CA 1
ATOM 2698 C C . ALA A 1 349 ? 4.068 -6.758 22.816 1.00 77.38 349 ALA A C 1
ATOM 2700 O O . ALA A 1 349 ? 4.974 -6.064 22.364 1.00 77.38 349 ALA A O 1
ATOM 2701 N N . GLY A 1 350 ? 3.313 -7.552 22.040 1.00 80.50 350 GLY A N 1
ATOM 2702 C CA . GLY A 1 350 ? 3.621 -7.880 20.643 1.00 80.50 350 GLY A CA 1
ATOM 2703 C C . GLY A 1 350 ? 5.050 -8.401 20.445 1.00 80.50 350 GLY A C 1
ATOM 2704 O O . GLY A 1 350 ? 5.802 -8.610 21.396 1.00 80.50 350 GLY A O 1
ATOM 2705 N N . ARG A 1 351 ? 5.441 -8.629 19.192 1.00 87.50 351 ARG A N 1
ATOM 2706 C CA . ARG A 1 351 ? 6.850 -8.790 18.821 1.00 87.50 351 ARG A CA 1
ATOM 2707 C C . ARG A 1 351 ? 7.399 -7.419 18.465 1.00 87.50 351 ARG A C 1
ATOM 2709 O O . ARG A 1 351 ? 6.879 -6.776 17.557 1.00 87.50 351 ARG A O 1
ATOM 2716 N N . THR A 1 352 ? 8.441 -6.981 19.159 1.00 87.56 352 THR A N 1
ATOM 2717 C CA . THR A 1 352 ? 9.144 -5.733 18.847 1.00 87.56 352 THR A CA 1
ATOM 2718 C C . THR A 1 352 ? 10.417 -6.010 18.064 1.00 87.56 352 THR A C 1
ATOM 2720 O O . THR A 1 352 ? 11.156 -6.930 18.406 1.00 87.56 352 THR A O 1
ATOM 2723 N N . GLY A 1 353 ? 10.700 -5.187 17.059 1.00 88.06 353 GLY A N 1
ATOM 2724 C CA . GLY A 1 353 ? 11.927 -5.261 16.267 1.00 88.06 353 GLY A CA 1
ATOM 2725 C C . GLY A 1 353 ? 12.529 -3.884 16.011 1.00 88.06 353 GLY A C 1
ATOM 2726 O O . GLY A 1 353 ? 11.979 -2.857 16.408 1.00 88.06 353 GLY A O 1
ATOM 2727 N N . GLN A 1 354 ? 13.666 -3.845 15.318 1.00 86.75 354 GLN A N 1
ATOM 2728 C CA . GLN A 1 354 ? 14.306 -2.579 14.929 1.00 86.75 354 GLN A CA 1
ATOM 2729 C C . GLN A 1 354 ? 13.567 -1.860 13.782 1.00 86.75 354 GLN A C 1
ATOM 2731 O O . GLN A 1 354 ? 13.853 -0.696 13.484 1.00 86.75 354 GLN A O 1
ATOM 2736 N N . GLY A 1 355 ? 12.598 -2.536 13.149 1.00 90.62 355 GLY A N 1
ATOM 2737 C CA . GLY A 1 355 ? 11.990 -2.080 11.900 1.00 90.62 355 GLY A CA 1
ATOM 2738 C C . GLY A 1 355 ? 13.019 -1.986 10.764 1.00 90.62 355 GLY A C 1
ATOM 2739 O O . GLY A 1 355 ? 14.170 -2.396 10.922 1.00 90.62 355 GLY A O 1
ATOM 2740 N N . PRO A 1 356 ? 12.652 -1.412 9.610 1.00 93.94 356 PRO A N 1
ATOM 2741 C CA . PRO A 1 356 ? 13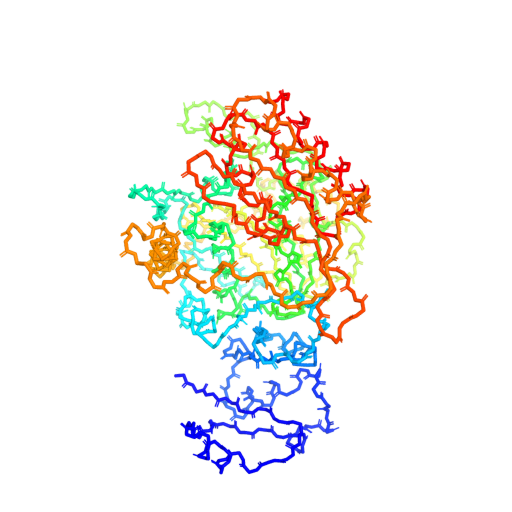.537 -1.300 8.458 1.00 93.94 356 PRO A CA 1
ATOM 2742 C C . PRO A 1 356 ? 14.401 -0.027 8.502 1.00 93.94 356 PRO A C 1
ATOM 2744 O O . PRO A 1 356 ? 14.781 0.492 7.453 1.00 93.94 356 PRO A O 1
ATOM 2747 N N . THR A 1 357 ? 14.702 0.502 9.695 1.00 93.06 357 THR A N 1
ATOM 2748 C CA . THR A 1 357 ? 15.382 1.797 9.882 1.00 93.06 357 THR A CA 1
ATOM 2749 C C . THR A 1 357 ? 16.709 1.874 9.124 1.00 93.06 357 THR A C 1
ATOM 2751 O O . THR A 1 357 ? 16.957 2.850 8.415 1.00 93.06 357 THR A O 1
ATOM 2754 N N . ALA A 1 358 ? 17.544 0.833 9.223 1.00 92.00 358 ALA A N 1
ATOM 2755 C CA . ALA A 1 358 ? 18.843 0.797 8.553 1.00 92.00 358 ALA A CA 1
ATOM 2756 C C . ALA A 1 358 ? 18.693 0.763 7.023 1.00 92.00 358 ALA A C 1
ATOM 2758 O O . ALA A 1 358 ? 19.284 1.591 6.333 1.00 92.00 358 ALA A O 1
ATOM 2759 N N . SER A 1 359 ? 17.838 -0.124 6.499 1.00 92.50 359 SER A N 1
ATOM 2760 C CA . SER A 1 359 ? 17.578 -0.234 5.056 1.00 92.50 359 SER A CA 1
ATOM 2761 C C . SER A 1 359 ? 16.960 1.036 4.464 1.00 92.50 359 SER A C 1
ATOM 2763 O O . SER A 1 359 ? 17.362 1.468 3.390 1.00 92.50 359 SER A O 1
ATOM 2765 N N . LEU A 1 360 ? 16.036 1.686 5.179 1.00 93.19 360 LEU A N 1
ATOM 2766 C CA . LEU A 1 360 ? 15.443 2.953 4.744 1.00 93.19 360 LEU A CA 1
ATOM 2767 C C . LEU A 1 360 ? 16.451 4.096 4.767 1.00 93.19 360 LEU A C 1
ATOM 2769 O O . LEU A 1 360 ? 16.449 4.931 3.871 1.00 93.19 360 LEU A O 1
ATOM 2773 N N . THR A 1 361 ? 17.329 4.131 5.770 1.00 93.94 361 THR A N 1
ATOM 2774 C CA . THR A 1 361 ? 18.415 5.116 5.818 1.00 93.94 361 THR A CA 1
ATOM 2775 C C . THR A 1 361 ? 19.371 4.930 4.642 1.00 93.94 361 THR A C 1
ATOM 2777 O O . THR A 1 361 ? 19.792 5.918 4.046 1.00 93.94 361 THR A O 1
ATOM 2780 N N . ALA A 1 362 ? 19.697 3.683 4.287 1.00 92.75 362 ALA A N 1
ATOM 2781 C CA . ALA A 1 362 ? 20.524 3.380 3.122 1.00 92.75 362 ALA A CA 1
ATOM 2782 C C . ALA A 1 362 ? 19.849 3.819 1.812 1.00 92.75 362 ALA A C 1
ATOM 2784 O O . ALA A 1 362 ? 20.464 4.551 1.042 1.00 92.75 362 ALA A O 1
ATOM 2785 N N . ALA A 1 363 ? 18.573 3.470 1.612 1.00 92.88 363 ALA A N 1
ATOM 2786 C CA . ALA A 1 363 ? 17.797 3.906 0.449 1.00 92.88 363 ALA A CA 1
ATOM 2787 C C . ALA A 1 363 ? 17.714 5.440 0.359 1.00 92.88 363 ALA A C 1
ATOM 2789 O O . ALA A 1 363 ? 17.929 6.024 -0.697 1.00 92.88 363 ALA A O 1
ATOM 2790 N N . ALA A 1 364 ? 17.485 6.123 1.484 1.00 93.56 364 ALA A N 1
ATOM 2791 C CA . ALA A 1 364 ? 17.427 7.579 1.505 1.00 93.56 364 ALA A CA 1
ATOM 2792 C C . ALA A 1 364 ? 18.760 8.227 1.101 1.00 93.56 364 ALA A C 1
ATOM 2794 O O . ALA A 1 364 ? 18.774 9.164 0.306 1.00 93.56 364 ALA A O 1
ATOM 2795 N N . LYS A 1 365 ? 19.886 7.702 1.601 1.00 93.62 365 LYS A N 1
ATOM 2796 C CA . LYS A 1 365 ? 21.223 8.150 1.185 1.00 93.62 365 LYS A CA 1
ATOM 2797 C C . LYS A 1 365 ? 21.469 7.907 -0.303 1.00 93.62 365 LYS A C 1
ATOM 2799 O O . LYS A 1 365 ? 22.024 8.783 -0.955 1.00 93.62 365 LYS A O 1
ATOM 2804 N N . HIS A 1 366 ? 21.035 6.759 -0.826 1.00 93.12 366 HIS A N 1
ATOM 2805 C CA . HIS A 1 366 ? 21.133 6.446 -2.250 1.00 93.12 366 HIS A CA 1
ATOM 2806 C C . HIS A 1 366 ? 20.396 7.487 -3.103 1.00 93.12 366 HIS A C 1
ATOM 2808 O O . HIS A 1 366 ? 21.009 8.107 -3.968 1.00 93.12 366 HIS A O 1
ATOM 2814 N N . PHE A 1 367 ? 19.125 7.769 -2.800 1.00 92.62 367 PHE A N 1
ATOM 2815 C CA . PHE A 1 367 ? 18.341 8.747 -3.562 1.00 92.62 367 PHE A CA 1
ATOM 2816 C C . PHE A 1 367 ? 18.898 10.174 -3.468 1.00 92.62 367 PHE A C 1
ATOM 2818 O O . PHE A 1 367 ? 18.858 10.912 -4.453 1.00 92.62 367 PHE A O 1
ATOM 2825 N N . ILE A 1 368 ? 19.434 10.570 -2.307 1.00 92.38 368 ILE A N 1
ATOM 2826 C CA . ILE A 1 368 ? 20.115 11.863 -2.142 1.00 92.38 368 ILE A CA 1
ATOM 2827 C C . ILE A 1 368 ? 21.347 11.929 -3.053 1.00 92.38 368 ILE A C 1
ATOM 2829 O O . ILE A 1 368 ? 21.450 12.850 -3.861 1.00 92.38 368 ILE A O 1
ATOM 2833 N N . ALA A 1 369 ? 22.225 10.925 -2.992 1.00 91.56 369 ALA A N 1
ATOM 2834 C CA . ALA A 1 369 ? 23.434 10.875 -3.812 1.00 91.56 369 ALA A CA 1
ATOM 2835 C C . ALA A 1 369 ? 23.116 10.847 -5.319 1.00 91.56 369 ALA A C 1
ATOM 2837 O O . ALA A 1 369 ? 23.755 11.543 -6.107 1.00 91.56 369 ALA A O 1
ATOM 2838 N N . ALA A 1 370 ? 22.091 10.094 -5.731 1.00 89.19 370 ALA A N 1
ATOM 2839 C CA . ALA A 1 370 ? 21.643 10.043 -7.121 1.00 89.19 370 ALA A CA 1
ATOM 2840 C C . ALA A 1 370 ? 21.165 11.417 -7.625 1.00 89.19 370 ALA A C 1
ATOM 2842 O O . ALA A 1 370 ? 21.500 11.825 -8.740 1.00 89.19 370 ALA A O 1
ATOM 2843 N N . ALA A 1 371 ? 20.428 12.167 -6.800 1.00 88.81 371 ALA A N 1
ATOM 2844 C CA . ALA A 1 371 ? 19.977 13.515 -7.143 1.00 88.81 371 ALA A CA 1
ATOM 2845 C C . ALA A 1 371 ? 21.138 14.523 -7.224 1.00 88.81 371 ALA A C 1
ATOM 2847 O O . ALA A 1 371 ? 21.157 15.378 -8.114 1.00 88.81 371 ALA A O 1
ATOM 2848 N N . GLU A 1 372 ? 22.128 14.409 -6.338 1.00 88.75 372 GLU A N 1
ATOM 2849 C CA . GLU A 1 372 ? 23.338 15.238 -6.361 1.00 88.75 372 GLU A CA 1
ATOM 2850 C C . GLU A 1 372 ? 24.165 14.991 -7.628 1.00 88.75 372 GLU A C 1
ATOM 2852 O O . GLU A 1 372 ? 24.572 15.950 -8.281 1.00 88.75 372 GLU A O 1
ATOM 2857 N N . LEU A 1 373 ? 24.337 13.731 -8.042 1.00 87.44 373 LEU A N 1
ATOM 2858 C CA . LEU A 1 373 ? 25.019 13.379 -9.293 1.00 87.44 373 LEU A CA 1
ATOM 2859 C C . LEU A 1 373 ? 24.290 13.930 -10.523 1.00 87.44 373 LEU A C 1
ATOM 2861 O O . LEU A 1 373 ? 24.925 14.484 -11.420 1.00 87.44 373 LEU A O 1
ATOM 2865 N N . GLN A 1 374 ? 22.958 13.831 -10.557 1.00 83.00 374 GLN A N 1
ATOM 2866 C CA . GLN A 1 374 ? 22.155 14.427 -11.629 1.00 83.00 374 GLN A CA 1
ATOM 2867 C C . GLN A 1 374 ? 22.302 15.953 -11.661 1.00 83.00 374 GLN A C 1
ATOM 2869 O O . GLN A 1 374 ? 22.443 16.533 -12.735 1.00 83.00 374 GLN A O 1
ATOM 2874 N N . THR A 1 375 ? 22.331 16.602 -10.496 1.00 82.31 375 THR A N 1
ATOM 2875 C CA . THR A 1 375 ? 22.516 18.057 -10.379 1.00 82.31 375 THR A CA 1
ATOM 2876 C C . THR A 1 375 ? 23.932 18.488 -10.764 1.00 82.31 375 THR A C 1
ATOM 2878 O O . THR A 1 375 ? 24.102 19.524 -11.401 1.00 82.31 375 THR A O 1
ATOM 2881 N N . ALA A 1 376 ? 24.954 17.693 -10.440 1.00 77.62 376 ALA A N 1
ATOM 2882 C CA . ALA A 1 376 ? 26.338 17.937 -10.842 1.00 77.62 376 ALA A CA 1
ATOM 2883 C C . ALA A 1 376 ? 26.530 17.757 -12.356 1.00 77.62 376 ALA A C 1
ATOM 2885 O O . ALA A 1 376 ? 27.218 18.555 -12.985 1.00 77.62 376 ALA A O 1
ATOM 2886 N N . ALA A 1 377 ? 25.864 16.767 -12.959 1.00 71.81 377 ALA A N 1
ATOM 2887 C CA . ALA A 1 377 ? 25.851 16.568 -14.409 1.00 71.81 377 ALA A CA 1
ATOM 2888 C C . ALA A 1 377 ? 25.054 17.652 -15.164 1.00 71.81 377 ALA A C 1
ATOM 2890 O O . ALA A 1 377 ? 25.286 17.873 -16.352 1.00 71.81 377 ALA A O 1
ATOM 2891 N N . GLN A 1 378 ? 24.107 18.314 -14.490 1.00 60.44 378 GLN A N 1
ATOM 2892 C CA . GLN A 1 378 ? 23.289 19.406 -15.039 1.00 60.44 378 GLN A CA 1
ATOM 2893 C C . GLN A 1 378 ? 23.806 20.806 -14.683 1.00 60.44 378 GLN A C 1
ATOM 2895 O O . GLN A 1 378 ? 23.399 21.780 -15.319 1.00 60.44 378 GLN A O 1
ATOM 2900 N N . SER A 1 379 ? 24.703 20.928 -13.700 1.00 46.53 379 SER A N 1
ATOM 2901 C CA . SER A 1 379 ? 25.459 22.155 -13.459 1.00 46.53 379 SER A CA 1
ATOM 2902 C C . SER A 1 379 ? 26.219 22.503 -14.733 1.00 46.53 379 SER A C 1
ATOM 2904 O O . SER A 1 379 ? 26.839 21.614 -15.320 1.00 46.53 379 SER A O 1
ATOM 2906 N N . PRO A 1 380 ? 26.169 23.763 -15.200 1.00 46.78 380 PRO A N 1
ATOM 2907 C CA . PRO A 1 380 ? 26.882 24.136 -16.402 1.00 46.78 380 PRO A CA 1
ATOM 2908 C C . PRO A 1 380 ? 28.361 23.867 -16.148 1.00 46.78 380 PRO A C 1
ATOM 2910 O O . PRO A 1 380 ? 28.983 24.519 -15.310 1.00 46.78 380 PRO A O 1
ATOM 2913 N N . LEU A 1 381 ? 28.901 22.875 -16.857 1.00 43.81 381 LEU A N 1
ATOM 2914 C CA . LEU A 1 381 ? 30.330 22.726 -17.053 1.00 43.81 381 LEU A CA 1
ATOM 2915 C C . LEU A 1 381 ? 30.834 24.076 -17.558 1.00 43.81 381 LEU A C 1
ATOM 2917 O O . LEU A 1 381 ? 30.698 24.412 -18.734 1.00 43.81 381 LEU A O 1
ATOM 2921 N N . ALA A 1 382 ? 31.404 24.858 -16.649 1.00 46.12 382 ALA A N 1
ATOM 2922 C CA . ALA A 1 382 ? 32.380 25.853 -17.013 1.00 46.12 382 ALA A CA 1
ATOM 2923 C C . ALA A 1 382 ? 33.497 25.098 -17.755 1.00 46.12 382 ALA A C 1
ATOM 2925 O O . ALA A 1 382 ? 34.276 24.378 -17.138 1.00 46.12 382 ALA A O 1
ATOM 2926 N N . GLY A 1 383 ? 33.515 25.204 -19.086 1.00 45.66 383 GLY A N 1
ATOM 2927 C CA . GLY A 1 383 ? 34.652 24.800 -19.915 1.00 45.66 383 GLY A CA 1
ATOM 2928 C C . GLY A 1 383 ? 34.627 23.398 -20.535 1.00 45.66 383 GLY A C 1
ATOM 2929 O O . GLY A 1 383 ? 35.647 22.718 -20.512 1.00 45.66 383 GLY A O 1
ATOM 2930 N N . SER A 1 384 ? 33.524 22.965 -21.156 1.00 41.34 384 SER A N 1
ATOM 2931 C CA . SER A 1 384 ? 33.593 21.926 -22.201 1.00 41.34 384 SER A CA 1
ATOM 2932 C C . SER A 1 384 ? 33.033 22.474 -23.515 1.00 41.34 384 SER A C 1
ATOM 2934 O O . SER A 1 384 ? 31.849 22.335 -23.817 1.00 41.34 384 SER A O 1
ATOM 2936 N N . GLU A 1 385 ? 33.901 23.127 -24.290 1.00 48.97 385 GLU A N 1
ATOM 2937 C CA . GLU A 1 385 ? 33.572 23.787 -25.565 1.00 48.97 385 GLU A CA 1
ATOM 2938 C C . GLU A 1 385 ? 33.025 22.823 -26.640 1.00 48.97 385 GLU A C 1
ATOM 2940 O O . GLU A 1 385 ? 32.350 23.256 -27.567 1.00 48.97 385 GLU A O 1
ATOM 2945 N N . ASN A 1 386 ? 33.189 21.504 -26.486 1.00 48.09 386 ASN A N 1
ATOM 2946 C CA . ASN A 1 386 ? 32.791 20.537 -27.520 1.00 48.09 386 ASN A CA 1
ATOM 2947 C C . ASN A 1 386 ? 31.322 20.070 -27.442 1.00 48.09 386 ASN A C 1
ATOM 2949 O O . ASN A 1 386 ? 30.806 19.514 -28.409 1.00 48.09 386 ASN A O 1
ATOM 2953 N N . GLY A 1 387 ? 30.621 20.279 -26.319 1.00 44.72 387 GLY A N 1
ATOM 2954 C CA . GLY A 1 387 ? 29.207 19.888 -26.171 1.00 44.72 387 GLY A CA 1
ATOM 2955 C C . GLY A 1 387 ? 28.200 20.973 -26.574 1.00 44.72 387 GLY A C 1
ATOM 2956 O O . GLY A 1 387 ? 27.043 20.669 -26.874 1.00 44.72 387 GLY A O 1
ATOM 2957 N N . GLN A 1 388 ? 28.625 22.240 -26.584 1.00 47.16 388 GLN A N 1
ATOM 2958 C CA . GLN A 1 388 ? 27.759 23.379 -26.903 1.00 47.16 388 GLN A CA 1
ATOM 2959 C C . GLN A 1 388 ? 27.491 23.523 -28.407 1.00 47.16 388 GLN A C 1
ATOM 2961 O O . GLN A 1 388 ? 26.382 23.912 -28.772 1.00 47.16 388 GLN A O 1
ATOM 2966 N N . GLU A 1 389 ? 28.425 23.139 -29.284 1.00 47.59 389 GLU A N 1
ATOM 2967 C CA . GLU A 1 389 ? 28.236 23.281 -30.737 1.00 47.59 389 GLU A CA 1
ATOM 2968 C C . GLU A 1 389 ? 27.095 22.415 -31.293 1.00 47.59 389 GLU A C 1
ATOM 2970 O O . GLU A 1 389 ? 26.342 22.865 -32.158 1.00 47.59 389 GLU A O 1
ATOM 2975 N N . ALA A 1 390 ? 26.874 21.213 -30.748 1.00 50.53 390 ALA A N 1
ATOM 2976 C CA . ALA A 1 390 ? 25.822 20.312 -31.228 1.00 50.53 390 ALA A CA 1
ATOM 2977 C C . ALA A 1 390 ? 24.391 20.807 -30.924 1.00 50.53 390 ALA A C 1
ATOM 2979 O O . ALA A 1 390 ? 23.446 20.406 -31.602 1.00 50.53 390 ALA A O 1
ATOM 2980 N N . ARG A 1 391 ? 24.207 21.694 -29.932 1.00 55.59 391 ARG A N 1
ATOM 2981 C CA . ARG A 1 391 ? 22.892 22.272 -29.581 1.00 55.59 391 ARG A CA 1
ATOM 2982 C C . ARG A 1 391 ? 22.575 23.580 -30.303 1.00 55.59 391 ARG A C 1
ATOM 2984 O O . ARG A 1 391 ? 21.432 24.031 -30.250 1.00 55.59 391 ARG A O 1
ATOM 2991 N N . LEU A 1 392 ? 23.538 24.178 -31.006 1.00 57.88 392 LEU A N 1
ATOM 2992 C CA . LEU A 1 392 ? 23.314 25.428 -31.740 1.00 57.88 392 LEU A CA 1
ATOM 2993 C C . LEU A 1 392 ? 22.430 25.243 -32.980 1.00 57.88 392 LEU A C 1
ATOM 2995 O O . LEU A 1 392 ? 21.856 26.217 -33.467 1.00 57.88 392 LEU A O 1
ATOM 2999 N N . GLN A 1 393 ? 22.270 24.014 -33.480 1.00 77.69 393 GLN A N 1
ATOM 3000 C CA . GLN A 1 393 ? 21.404 23.760 -34.627 1.00 77.69 393 GLN A CA 1
ATOM 3001 C C . GLN A 1 393 ? 20.000 23.317 -34.181 1.00 77.69 393 GLN A C 1
ATOM 3003 O O . GLN A 1 393 ? 19.861 22.268 -33.548 1.00 77.69 393 GLN A O 1
ATOM 3008 N N . PRO A 1 394 ? 18.940 24.090 -34.494 1.00 79.69 394 PRO A N 1
ATOM 3009 C CA . PRO A 1 394 ? 17.570 23.663 -34.236 1.00 79.69 394 PRO A CA 1
ATOM 3010 C C . PRO A 1 394 ? 17.236 22.422 -35.080 1.00 79.69 394 PRO A C 1
ATOM 3012 O O . PRO A 1 394 ? 17.838 22.221 -36.140 1.00 79.69 394 PRO A O 1
ATOM 3015 N N . PRO A 1 395 ? 16.245 21.604 -34.679 1.00 84.62 395 PRO A N 1
ATOM 3016 C CA . PRO A 1 395 ? 15.885 20.417 -35.443 1.00 84.62 395 PRO A CA 1
ATOM 3017 C C . PRO A 1 395 ? 15.476 20.778 -36.880 1.00 84.62 395 PRO A C 1
ATOM 3019 O O . PRO A 1 395 ? 14.777 21.768 -37.114 1.00 84.62 395 PRO A O 1
ATOM 3022 N N . ALA A 1 396 ? 15.891 19.957 -37.848 1.00 87.25 396 ALA A N 1
ATOM 3023 C CA . ALA A 1 396 ? 15.591 20.187 -39.258 1.00 87.25 396 ALA A CA 1
ATOM 3024 C C . ALA A 1 396 ? 14.074 20.166 -39.531 1.00 87.25 396 ALA A C 1
ATOM 3026 O O . ALA A 1 396 ? 13.351 19.250 -39.123 1.00 87.25 396 ALA A O 1
ATOM 3027 N N . GLY A 1 397 ? 13.581 21.165 -40.265 1.00 89.50 397 GLY A N 1
ATOM 3028 C CA . GLY A 1 397 ? 12.171 21.255 -40.636 1.00 89.50 397 GLY A CA 1
ATOM 3029 C C . GLY A 1 397 ? 11.755 22.629 -41.154 1.00 89.50 397 GLY A C 1
ATOM 3030 O O . GLY A 1 397 ? 12.543 23.577 -41.187 1.00 89.50 397 GLY A O 1
ATOM 3031 N N . ARG A 1 398 ? 10.487 22.740 -41.567 1.00 90.12 398 ARG A N 1
ATOM 3032 C CA . ARG A 1 398 ? 9.906 24.015 -42.006 1.00 90.12 398 ARG A CA 1
ATOM 3033 C C . ARG A 1 398 ? 9.545 24.840 -40.779 1.00 90.12 398 ARG A C 1
ATOM 3035 O O . ARG A 1 398 ? 8.787 24.377 -39.928 1.00 90.12 398 ARG A O 1
ATOM 3042 N N . ARG A 1 399 ? 10.070 26.060 -40.710 1.00 92.69 399 ARG A N 1
ATOM 3043 C CA . ARG A 1 399 ? 9.833 26.997 -39.610 1.00 92.69 399 ARG A CA 1
ATOM 3044 C C . ARG A 1 399 ? 8.899 28.119 -40.041 1.00 92.69 399 ARG A C 1
ATOM 3046 O O . ARG A 1 399 ? 8.934 28.553 -41.191 1.00 92.69 399 ARG A O 1
ATOM 3053 N N . SER A 1 400 ? 8.067 28.579 -39.119 1.00 91.88 400 SER A N 1
ATOM 3054 C CA . SER A 1 400 ? 7.237 29.771 -39.291 1.00 91.88 400 SER A CA 1
ATOM 3055 C C . SER A 1 400 ? 7.175 30.553 -37.981 1.00 91.88 400 SER A C 1
ATOM 3057 O O . SER A 1 400 ? 7.058 29.914 -36.932 1.00 91.88 400 SER A O 1
ATOM 3059 N N . PRO A 1 401 ? 7.192 31.896 -38.005 1.00 91.38 401 PRO A N 1
ATOM 3060 C CA . PRO A 1 401 ? 7.007 32.699 -36.801 1.00 91.38 401 PRO A CA 1
ATOM 3061 C C . PRO A 1 401 ? 5.716 32.329 -36.061 1.00 91.38 401 PRO A C 1
ATOM 3063 O O . PRO A 1 401 ? 4.689 32.043 -36.683 1.00 91.38 401 PRO A O 1
ATOM 3066 N N . MET A 1 402 ? 5.753 32.343 -34.730 1.00 91.44 402 MET A N 1
ATOM 3067 C CA . MET A 1 402 ? 4.568 32.127 -33.900 1.00 91.44 402 MET A CA 1
ATOM 3068 C C . MET A 1 402 ? 3.766 33.433 -33.791 1.00 91.44 402 MET A C 1
ATOM 3070 O O . MET A 1 402 ? 3.888 34.170 -32.821 1.00 91.44 402 MET A O 1
ATOM 3074 N N . THR A 1 403 ? 2.964 33.741 -34.816 1.00 83.25 403 THR A N 1
ATOM 3075 C CA . THR A 1 403 ? 2.117 34.953 -34.865 1.00 83.25 403 THR A CA 1
ATOM 3076 C C . THR A 1 403 ? 0.805 34.819 -34.086 1.00 83.25 403 THR A C 1
ATOM 3078 O O . THR A 1 403 ? 0.199 35.821 -33.721 1.00 83.25 403 THR A O 1
ATOM 3081 N N . ALA A 1 404 ? 0.370 33.587 -33.810 1.00 85.31 404 ALA A N 1
ATOM 3082 C CA . ALA A 1 404 ? -0.765 33.270 -32.951 1.00 85.31 404 ALA A CA 1
ATOM 3083 C C . ALA A 1 404 ? -0.481 31.983 -32.167 1.00 85.31 404 ALA A C 1
ATOM 3085 O O . ALA A 1 404 ? 0.053 31.025 -32.727 1.00 85.31 404 ALA A O 1
ATOM 3086 N N . TYR A 1 405 ? -0.856 31.951 -30.887 1.00 92.00 405 TYR A N 1
ATOM 3087 C CA . TYR A 1 405 ? -0.632 30.798 -30.012 1.00 92.00 405 TYR A CA 1
ATOM 3088 C C . TYR A 1 405 ? -1.703 29.722 -30.218 1.00 92.00 405 TYR A C 1
ATOM 3090 O O . TYR A 1 405 ? -2.898 30.008 -30.164 1.00 92.00 405 TYR A O 1
ATOM 3098 N N . LYS A 1 406 ? -1.284 28.465 -30.400 1.00 88.12 406 LYS A N 1
ATOM 3099 C CA . LYS A 1 406 ? -2.190 27.323 -30.622 1.00 88.12 406 LYS A CA 1
ATOM 3100 C C . LYS A 1 406 ? -2.908 26.858 -29.360 1.00 88.12 406 LYS A C 1
ATOM 3102 O O . LYS A 1 406 ? -3.978 26.267 -29.462 1.00 88.12 406 LYS A O 1
ATOM 3107 N N . ILE A 1 407 ? -2.313 27.084 -28.188 1.00 91.81 407 ILE A N 1
ATOM 3108 C CA . ILE A 1 407 ? -2.862 26.673 -26.890 1.00 91.81 407 ILE A CA 1
ATOM 3109 C C . ILE A 1 407 ? -2.581 27.723 -25.810 1.00 91.81 407 ILE A C 1
ATOM 3111 O O . ILE A 1 407 ? -1.621 28.491 -25.905 1.00 91.81 407 ILE A O 1
ATOM 3115 N N . ALA A 1 408 ? -3.395 27.713 -24.752 1.00 92.00 408 ALA A N 1
ATOM 3116 C CA . ALA A 1 408 ? -3.300 28.651 -23.634 1.00 92.00 408 ALA A CA 1
ATOM 3117 C C . ALA A 1 408 ? -1.941 28.580 -22.916 1.00 92.00 408 ALA A C 1
ATOM 3119 O O . ALA A 1 408 ? -1.402 29.611 -22.531 1.00 92.00 408 ALA A O 1
ATOM 3120 N N . ARG A 1 409 ? -1.345 27.384 -22.822 1.00 94.00 409 ARG A N 1
ATOM 3121 C CA . ARG A 1 409 ? 0.007 27.171 -22.279 1.00 94.00 409 ARG A CA 1
ATOM 3122 C C . ARG A 1 409 ? 1.089 27.974 -23.003 1.00 94.00 409 ARG A C 1
ATOM 3124 O O . ARG A 1 409 ? 1.912 28.599 -22.351 1.00 94.00 409 ARG A O 1
ATOM 3131 N N . GLN A 1 410 ? 1.063 27.999 -24.339 1.00 95.50 410 GLN A N 1
ATOM 3132 C CA . GLN A 1 410 ? 2.031 28.770 -25.130 1.00 95.50 410 GLN A CA 1
ATOM 3133 C C . GLN A 1 410 ? 1.841 30.269 -24.901 1.00 95.50 410 GLN A C 1
ATOM 3135 O O . GLN A 1 410 ? 2.808 30.975 -24.647 1.00 95.50 410 GLN A O 1
ATOM 3140 N N . ARG A 1 411 ? 0.590 30.740 -24.925 1.00 95.94 411 ARG A N 1
ATOM 3141 C CA . ARG A 1 411 ? 0.278 32.145 -24.650 1.00 95.94 411 ARG A CA 1
ATOM 3142 C C . ARG A 1 411 ? 0.759 32.571 -23.261 1.00 95.94 411 ARG A C 1
ATOM 3144 O O . ARG A 1 411 ? 1.411 33.594 -23.144 1.00 95.94 411 ARG A O 1
ATOM 3151 N N . HIS A 1 412 ? 0.503 31.757 -22.239 1.00 96.25 412 HIS A N 1
ATOM 3152 C CA . HIS A 1 412 ? 0.916 32.034 -20.860 1.00 96.25 412 HIS A CA 1
ATOM 3153 C C . HIS A 1 412 ? 2.437 32.128 -20.691 1.00 96.25 412 HIS A C 1
ATOM 3155 O O . HIS A 1 412 ? 2.931 33.016 -19.998 1.00 96.25 412 HIS A O 1
ATOM 3161 N N . LEU A 1 413 ? 3.190 31.237 -21.347 1.00 96.94 413 LEU A N 1
ATOM 3162 C CA . LEU A 1 413 ? 4.654 31.299 -21.368 1.00 96.94 413 LEU A CA 1
ATOM 3163 C C . LEU A 1 413 ? 5.155 32.567 -22.077 1.00 96.94 413 LEU A C 1
ATOM 3165 O O . LEU A 1 413 ? 6.032 33.252 -21.556 1.00 96.94 413 LEU A O 1
ATOM 3169 N N . ALA A 1 414 ? 4.575 32.906 -23.230 1.00 97.06 414 ALA A N 1
ATOM 3170 C CA . ALA A 1 414 ? 4.913 34.126 -23.956 1.00 97.06 414 ALA A CA 1
ATOM 3171 C C . ALA A 1 414 ? 4.622 35.398 -23.151 1.00 97.06 414 ALA A C 1
ATOM 3173 O O . ALA A 1 414 ? 5.478 36.276 -23.070 1.00 97.06 414 ALA A O 1
ATOM 3174 N N . ASP A 1 415 ? 3.450 35.478 -22.516 1.00 96.31 415 ASP A N 1
ATOM 3175 C CA . ASP A 1 415 ? 3.055 36.618 -21.685 1.00 96.31 415 ASP A CA 1
ATOM 3176 C C . ASP A 1 415 ? 4.069 36.831 -20.543 1.00 96.31 415 ASP A C 1
ATOM 3178 O O . ASP A 1 415 ? 4.443 37.968 -20.243 1.00 96.31 415 ASP A O 1
ATOM 3182 N N . MET A 1 416 ? 4.585 35.746 -19.947 1.00 96.81 416 MET A N 1
ATOM 3183 C CA . MET A 1 416 ? 5.614 35.832 -18.906 1.00 96.81 416 MET A CA 1
ATOM 3184 C C . MET A 1 416 ? 6.994 36.214 -19.451 1.00 96.81 416 MET A C 1
ATOM 3186 O O . MET A 1 416 ? 7.677 37.043 -18.854 1.00 96.81 416 MET A O 1
ATOM 3190 N N . LEU A 1 417 ? 7.408 35.676 -20.598 1.00 96.44 417 LEU A N 1
ATOM 3191 C CA . LEU A 1 417 ? 8.660 36.081 -21.245 1.00 96.44 417 LEU A CA 1
ATOM 3192 C C . LEU A 1 417 ? 8.649 37.574 -21.616 1.00 96.44 417 LEU A C 1
ATOM 3194 O O . LEU A 1 417 ? 9.626 38.277 -21.357 1.00 96.44 417 LEU A O 1
ATOM 3198 N N . THR A 1 418 ? 7.530 38.091 -22.138 1.00 96.12 418 THR A N 1
ATOM 3199 C CA . THR A 1 418 ? 7.335 39.533 -22.370 1.00 96.12 418 THR A CA 1
ATOM 3200 C C . THR A 1 418 ? 7.392 40.324 -21.068 1.00 96.12 418 THR A C 1
ATOM 3202 O O . THR A 1 418 ? 8.030 41.375 -21.020 1.00 96.12 418 THR A O 1
ATOM 3205 N N . HIS A 1 419 ? 6.762 39.826 -20.002 1.00 94.62 419 HIS A N 1
ATOM 3206 C CA . HIS A 1 419 ? 6.815 40.471 -18.693 1.00 94.62 419 HIS A CA 1
ATOM 3207 C C . HIS A 1 419 ? 8.253 40.589 -18.166 1.00 94.62 419 HIS A C 1
ATOM 3209 O O . HIS A 1 419 ? 8.661 41.666 -17.730 1.00 94.62 419 HIS A O 1
ATOM 3215 N N . LEU A 1 420 ? 9.034 39.507 -18.251 1.00 94.25 420 LEU A N 1
ATOM 3216 C CA . LEU A 1 420 ? 10.437 39.476 -17.836 1.00 94.25 420 LEU A CA 1
ATOM 3217 C C . LEU A 1 420 ? 11.301 40.437 -18.663 1.00 94.25 420 LEU A C 1
ATOM 3219 O O . LEU A 1 420 ? 12.059 41.215 -18.084 1.00 94.25 420 LEU A O 1
ATOM 3223 N N . GLN A 1 421 ? 11.120 40.447 -19.989 1.00 94.94 421 GLN A N 1
ATOM 3224 C CA . GLN A 1 421 ? 11.805 41.368 -20.904 1.00 94.94 421 GLN A CA 1
ATOM 3225 C C . GLN A 1 421 ? 11.542 42.847 -20.558 1.00 94.94 421 GLN A C 1
ATOM 3227 O O . GLN A 1 421 ? 12.424 43.688 -20.715 1.00 94.94 421 GLN A O 1
ATOM 3232 N N . GLN A 1 422 ? 10.342 43.182 -20.069 1.00 92.44 422 GLN A N 1
ATOM 3233 C CA . GLN A 1 422 ? 9.958 44.555 -19.714 1.00 92.44 422 GLN A CA 1
ATOM 3234 C C . GLN A 1 422 ? 10.392 44.983 -18.302 1.00 92.44 422 GLN A C 1
ATOM 3236 O O . GLN A 1 422 ? 10.601 46.172 -18.065 1.00 92.44 422 GLN A O 1
ATOM 3241 N N . ARG A 1 423 ? 10.507 44.049 -17.345 1.00 80.88 423 ARG A N 1
ATOM 3242 C CA . ARG A 1 423 ? 10.707 44.342 -15.909 1.00 80.88 423 ARG A CA 1
ATOM 3243 C C . ARG A 1 423 ? 12.150 44.220 -15.402 1.00 80.88 423 ARG A C 1
ATOM 3245 O O . ARG A 1 423 ? 12.352 43.987 -14.217 1.00 80.88 423 ARG A O 1
ATOM 3252 N N . ALA A 1 424 ? 13.134 44.468 -16.266 1.00 61.09 424 ALA A N 1
ATOM 3253 C CA . ALA A 1 424 ? 14.569 44.529 -15.943 1.00 61.09 424 ALA A CA 1
ATOM 3254 C C . ALA A 1 424 ? 15.359 43.204 -15.949 1.00 61.09 424 ALA A C 1
ATOM 3256 O O . ALA A 1 424 ? 16.496 43.185 -15.482 1.00 61.09 424 ALA A O 1
ATOM 3257 N N . TYR A 1 425 ? 14.844 42.134 -16.566 1.00 78.12 425 TYR A N 1
ATOM 3258 C CA . TYR A 1 425 ? 15.721 41.091 -17.112 1.00 78.12 425 TYR A CA 1
ATOM 3259 C C . TYR A 1 425 ? 15.954 41.411 -18.590 1.00 78.12 425 TYR A C 1
ATOM 3261 O O . TYR A 1 425 ? 15.005 41.292 -19.364 1.00 78.12 425 TYR A O 1
ATOM 3269 N N . PRO A 1 426 ? 17.168 41.821 -19.016 1.00 81.94 426 PRO A N 1
ATOM 3270 C CA . PRO A 1 426 ? 17.457 42.109 -20.419 1.00 81.94 426 PRO A CA 1
ATOM 3271 C C . PRO A 1 426 ? 17.598 40.810 -21.224 1.00 81.94 426 PRO A C 1
ATOM 3273 O O . PRO A 1 426 ? 18.616 40.557 -21.862 1.00 81.94 426 PRO A O 1
ATOM 3276 N N . LEU A 1 427 ? 16.574 39.958 -21.148 1.00 93.00 427 LEU A N 1
ATOM 3277 C CA . LEU A 1 427 ? 16.418 38.813 -22.019 1.00 93.00 427 LEU A CA 1
ATOM 3278 C C . LEU A 1 427 ? 15.749 39.259 -23.317 1.00 93.00 427 LEU A C 1
ATOM 3280 O O . LEU A 1 427 ? 14.887 40.139 -23.326 1.00 93.00 427 LEU A O 1
ATOM 3284 N N . VAL A 1 428 ? 16.125 38.619 -24.414 1.00 95.00 428 VAL A N 1
ATOM 3285 C CA . VAL A 1 428 ? 15.430 38.732 -25.698 1.00 95.00 428 VAL A CA 1
ATOM 3286 C C . VAL A 1 428 ? 14.816 37.380 -25.992 1.00 95.00 428 VAL A C 1
ATOM 3288 O O . VAL A 1 428 ? 15.438 36.352 -25.730 1.00 95.00 428 VAL A O 1
ATOM 3291 N N . TRP A 1 429 ? 13.595 37.358 -26.516 1.00 96.62 429 TRP A N 1
ATOM 3292 C CA . TRP A 1 429 ? 12.969 36.103 -26.894 1.00 96.62 429 TRP A CA 1
ATOM 3293 C C . TRP A 1 429 ? 12.129 36.227 -28.164 1.00 96.62 429 TRP A C 1
ATOM 3295 O O . TRP A 1 429 ? 11.635 37.304 -28.504 1.00 96.62 429 TRP A O 1
ATOM 3305 N N . ARG A 1 430 ? 11.950 35.102 -28.859 1.00 96.31 430 ARG A N 1
ATOM 3306 C CA . ARG A 1 430 ? 11.009 34.949 -29.977 1.00 96.31 430 ARG A CA 1
ATOM 3307 C C . ARG A 1 430 ? 10.512 33.510 -30.077 1.00 96.31 430 ARG A C 1
ATOM 3309 O O . ARG A 1 430 ? 11.188 32.567 -29.677 1.00 96.31 430 ARG A O 1
ATOM 3316 N N . GLY A 1 431 ? 9.321 33.335 -30.633 1.00 95.69 431 GLY A N 1
ATOM 3317 C CA . GLY A 1 431 ? 8.689 32.030 -30.801 1.00 95.69 431 GLY A CA 1
ATOM 3318 C C . GLY A 1 431 ? 8.601 31.587 -32.260 1.00 95.69 431 GLY A C 1
ATOM 3319 O O . GLY A 1 431 ? 8.263 32.384 -33.138 1.00 95.69 431 GLY A O 1
ATOM 3320 N N . GLU A 1 432 ? 8.826 30.303 -32.524 1.00 95.44 432 GLU A N 1
ATOM 3321 C CA . GLU A 1 432 ? 8.647 29.695 -33.845 1.00 95.44 432 GLU A CA 1
ATOM 3322 C C . GLU A 1 432 ? 7.844 28.395 -33.757 1.00 95.44 432 GLU A C 1
ATOM 3324 O O . GLU A 1 432 ? 7.953 27.628 -32.803 1.00 95.44 432 GLU A O 1
ATOM 3329 N N . TYR A 1 433 ? 7.067 28.104 -34.796 1.00 94.00 433 TYR A N 1
ATOM 3330 C CA . TYR A 1 433 ? 6.557 26.763 -35.040 1.00 94.00 433 TYR A CA 1
ATOM 3331 C C . TYR A 1 433 ? 7.502 26.012 -35.965 1.00 94.00 433 TYR A C 1
ATOM 3333 O O . TYR A 1 433 ? 7.798 26.476 -37.065 1.00 94.00 433 TYR A O 1
ATOM 3341 N N . LEU A 1 434 ? 7.919 24.825 -35.535 1.00 92.44 434 LEU A N 1
ATOM 3342 C CA . LEU A 1 434 ? 8.657 23.866 -36.341 1.00 92.44 434 LEU A CA 1
ATOM 3343 C C . LEU A 1 434 ? 7.717 22.750 -36.797 1.00 92.44 434 LEU A C 1
ATOM 3345 O O . LEU A 1 434 ? 7.054 22.116 -35.975 1.00 92.44 434 LEU A O 1
ATOM 3349 N N . ILE A 1 435 ? 7.709 22.468 -38.096 1.00 88.56 435 ILE A N 1
ATOM 3350 C CA . ILE A 1 435 ? 7.188 21.226 -38.670 1.00 88.56 435 ILE A CA 1
ATOM 3351 C C . ILE A 1 435 ? 8.402 20.348 -38.993 1.00 88.56 435 ILE A C 1
ATOM 3353 O O . ILE A 1 435 ? 9.094 20.637 -39.977 1.00 88.56 435 ILE A O 1
ATOM 3357 N N . PRO A 1 436 ? 8.703 19.315 -38.181 1.00 85.62 436 PRO A N 1
ATOM 3358 C CA . PRO A 1 436 ? 9.831 18.429 -38.447 1.00 85.62 436 PRO A CA 1
ATOM 3359 C C . PRO A 1 436 ? 9.692 17.736 -39.805 1.00 85.62 436 PRO A C 1
ATOM 3361 O O . PRO A 1 436 ? 8.574 17.462 -40.254 1.00 85.62 436 PRO A O 1
ATOM 3364 N N . ALA A 1 437 ? 10.817 17.416 -40.448 1.00 84.44 437 ALA A N 1
ATOM 3365 C CA . ALA A 1 437 ? 10.806 16.668 -41.705 1.00 84.44 437 ALA A CA 1
ATOM 3366 C C . ALA A 1 437 ? 9.975 15.371 -41.572 1.00 84.44 437 ALA A C 1
ATOM 3368 O O . ALA A 1 437 ? 10.138 14.603 -40.624 1.00 84.44 437 ALA A O 1
ATOM 3369 N N . GLY A 1 438 ? 9.034 15.153 -42.497 1.00 80.88 438 GLY A N 1
ATOM 3370 C CA . GLY A 1 438 ? 8.146 13.982 -42.488 1.00 80.88 438 GLY A CA 1
ATOM 3371 C C . GLY A 1 438 ? 7.017 14.001 -41.443 1.00 80.88 438 GLY A C 1
ATOM 3372 O O . GLY A 1 438 ? 6.361 12.980 -41.244 1.00 80.88 438 GLY A O 1
ATOM 3373 N N . ARG A 1 439 ? 6.763 15.127 -40.760 1.00 80.50 439 ARG A N 1
ATOM 3374 C CA . ARG A 1 439 ? 5.653 15.283 -39.800 1.00 80.50 439 ARG A CA 1
ATOM 3375 C C . ARG A 1 439 ? 4.637 16.320 -40.284 1.00 80.50 439 ARG A C 1
ATOM 3377 O O . ARG A 1 439 ? 4.980 17.256 -40.993 1.00 80.50 439 ARG A O 1
ATOM 3384 N N . THR A 1 440 ? 3.382 16.174 -39.858 1.00 78.38 440 THR A N 1
ATOM 3385 C CA . THR A 1 440 ? 2.296 17.149 -40.103 1.00 78.38 440 THR A CA 1
ATOM 3386 C C . THR A 1 440 ? 1.986 18.014 -38.880 1.00 78.38 440 THR A C 1
ATOM 3388 O O . THR A 1 440 ? 1.319 19.041 -38.988 1.00 78.38 440 THR A O 1
ATOM 3391 N N . THR A 1 441 ? 2.474 17.621 -37.702 1.00 80.62 441 THR A N 1
ATOM 3392 C CA . THR A 1 441 ? 2.255 18.325 -36.437 1.00 80.62 441 THR A CA 1
ATOM 3393 C C . THR A 1 441 ? 3.342 19.361 -36.185 1.00 80.62 441 THR A C 1
ATOM 3395 O O . THR A 1 441 ? 4.530 19.071 -36.319 1.00 80.62 441 THR A O 1
ATOM 3398 N N . THR A 1 442 ? 2.939 20.552 -35.752 1.00 85.56 442 THR A N 1
ATOM 3399 C CA . THR A 1 442 ? 3.861 21.618 -35.341 1.00 85.56 442 THR A CA 1
ATOM 3400 C C . THR A 1 442 ? 4.285 21.465 -33.885 1.00 85.56 442 THR A C 1
ATOM 3402 O O . THR A 1 442 ? 3.424 21.267 -33.026 1.00 85.56 442 THR A O 1
ATOM 3405 N N . THR A 1 443 ? 5.560 21.698 -33.600 1.00 88.12 443 THR A N 1
ATOM 3406 C CA . THR A 1 443 ? 6.094 21.886 -32.243 1.00 88.12 443 THR A CA 1
ATOM 3407 C C . THR A 1 443 ? 6.449 23.358 -32.047 1.00 88.12 443 THR A C 1
ATOM 3409 O O . THR A 1 443 ? 6.902 24.000 -32.992 1.00 88.12 443 THR A O 1
ATOM 3412 N N . ALA A 1 444 ? 6.205 23.913 -30.859 1.00 92.50 444 ALA A N 1
ATOM 3413 C CA . ALA A 1 444 ? 6.641 25.270 -30.530 1.00 92.50 444 ALA A CA 1
ATOM 3414 C C . ALA A 1 444 ? 8.093 25.247 -30.044 1.00 92.50 444 ALA A C 1
ATOM 3416 O O . ALA A 1 444 ? 8.411 24.507 -29.110 1.00 92.50 444 ALA A O 1
ATOM 3417 N N . LEU A 1 445 ? 8.928 26.062 -30.681 1.00 95.25 445 LEU A N 1
ATOM 3418 C CA . LEU A 1 445 ? 10.296 26.361 -30.283 1.00 95.25 445 LEU A CA 1
ATOM 3419 C C . LEU A 1 445 ? 10.356 27.780 -29.722 1.00 95.25 445 LEU A C 1
ATOM 3421 O O . LEU A 1 445 ? 9.754 28.707 -30.273 1.00 95.25 445 LEU A O 1
ATOM 3425 N N . TRP A 1 446 ? 11.108 27.935 -28.643 1.00 96.06 446 TRP A N 1
ATOM 3426 C CA . TRP A 1 446 ? 11.296 29.190 -27.930 1.00 96.06 446 TRP A CA 1
ATOM 3427 C C . TRP A 1 446 ? 12.758 29.572 -28.014 1.00 96.06 446 TRP A C 1
ATOM 3429 O O . TRP A 1 446 ? 13.607 28.855 -27.503 1.00 96.06 446 TRP A O 1
ATOM 3439 N N . TRP A 1 447 ? 13.052 30.680 -28.670 1.00 95.69 447 TRP A N 1
ATOM 3440 C CA . TRP A 1 447 ? 14.391 31.236 -28.742 1.00 95.69 447 TRP A CA 1
ATOM 3441 C C . TRP A 1 447 ? 14.527 32.266 -27.632 1.00 95.69 447 TRP A C 1
ATOM 3443 O O . TRP A 1 447 ? 13.720 33.193 -27.579 1.00 95.69 447 TRP A O 1
ATOM 3453 N N . ILE A 1 448 ? 15.476 32.076 -26.721 1.00 95.06 448 ILE A N 1
ATOM 3454 C CA . ILE A 1 448 ? 15.681 32.927 -25.547 1.00 95.06 448 ILE A CA 1
ATOM 3455 C C . ILE A 1 448 ? 17.179 33.229 -25.445 1.00 95.06 448 ILE A C 1
ATOM 3457 O O . ILE A 1 448 ? 18.004 32.317 -25.419 1.00 95.06 448 ILE A O 1
ATOM 3461 N N . ALA A 1 449 ? 17.528 34.511 -25.387 1.00 94.62 449 ALA A N 1
ATOM 3462 C CA . ALA A 1 449 ? 18.871 35.007 -25.116 1.00 94.62 449 ALA A CA 1
ATOM 3463 C C . ALA A 1 449 ? 18.873 35.677 -23.741 1.00 94.62 449 ALA A C 1
ATOM 3465 O O . ALA A 1 449 ? 18.144 36.646 -23.524 1.00 94.62 449 ALA A O 1
ATOM 3466 N N . LEU A 1 450 ? 19.665 35.150 -22.808 1.00 92.81 450 LEU A N 1
ATOM 3467 C CA . LEU A 1 450 ? 19.867 35.758 -21.491 1.00 92.81 450 LEU A CA 1
ATOM 3468 C C . LEU A 1 450 ? 20.926 36.874 -21.561 1.00 92.81 450 LEU A C 1
ATOM 3470 O O . LEU A 1 450 ? 21.704 36.922 -22.517 1.00 92.81 450 LEU A O 1
ATOM 3474 N N . PRO A 1 451 ? 21.005 37.765 -20.555 1.00 89.25 451 PRO A N 1
ATOM 3475 C CA . PRO A 1 451 ? 21.991 38.843 -20.542 1.00 89.25 451 PRO A CA 1
ATOM 3476 C C . PRO A 1 451 ? 23.424 38.316 -20.693 1.00 89.25 451 PRO A C 1
ATOM 3478 O O . PRO A 1 451 ? 23.880 37.506 -19.888 1.00 89.25 451 PRO A O 1
ATOM 3481 N N . GLY A 1 452 ? 24.130 38.773 -21.731 1.00 88.38 452 GLY A N 1
ATOM 3482 C CA . GLY A 1 452 ? 25.505 38.348 -22.024 1.00 88.38 452 GLY A CA 1
ATOM 3483 C C . GLY A 1 452 ? 25.641 36.933 -22.601 1.00 88.38 452 GLY A C 1
ATOM 3484 O O . GLY A 1 452 ? 26.764 36.453 -22.731 1.00 88.38 452 GLY A O 1
ATOM 3485 N N . GLN A 1 453 ? 24.536 36.267 -22.950 1.00 88.62 453 GLN A N 1
ATOM 3486 C CA . GLN A 1 453 ? 24.532 34.940 -23.567 1.00 88.62 453 GLN A CA 1
ATOM 3487 C C . GLN A 1 453 ? 24.028 34.999 -25.012 1.00 88.62 453 GLN A C 1
ATOM 3489 O O . GLN A 1 453 ? 23.274 35.895 -25.395 1.00 88.62 453 GLN A O 1
ATOM 3494 N N . VAL A 1 454 ? 24.446 34.024 -25.819 1.00 89.50 454 VAL A N 1
ATOM 3495 C CA . VAL A 1 454 ? 23.921 33.838 -27.178 1.00 89.50 454 VAL A CA 1
ATOM 3496 C C . VAL A 1 454 ? 22.482 33.312 -27.135 1.00 89.50 454 VAL A C 1
ATOM 3498 O O . VAL A 1 454 ? 22.051 32.714 -26.150 1.00 89.50 454 VAL A O 1
ATOM 3501 N N . GLU A 1 455 ? 21.717 33.556 -28.201 1.00 93.00 455 GLU A N 1
ATOM 3502 C CA . GLU A 1 455 ? 20.350 33.042 -28.328 1.00 93.00 455 GLU A CA 1
ATOM 3503 C C . GLU A 1 455 ? 20.365 31.506 -28.387 1.00 93.00 455 GLU A C 1
ATOM 3505 O O . GLU A 1 455 ? 21.052 30.913 -29.221 1.00 93.00 455 GLU A O 1
ATOM 3510 N N . HIS A 1 456 ? 19.576 30.863 -27.526 1.00 92.88 456 HIS A N 1
ATOM 3511 C CA . HIS A 1 456 ? 19.389 29.414 -27.510 1.00 92.88 456 HIS A CA 1
ATOM 3512 C C . HIS A 1 456 ? 17.925 29.057 -27.758 1.00 92.88 456 HIS A C 1
ATOM 3514 O O . HIS A 1 456 ? 17.023 29.785 -27.346 1.00 92.88 456 HIS A O 1
ATOM 3520 N N . TRP A 1 457 ? 17.683 27.936 -28.439 1.00 93.25 457 TRP A N 1
ATOM 3521 C CA . TRP A 1 457 ? 16.334 27.408 -28.624 1.00 93.25 457 TRP A CA 1
ATOM 3522 C C . TRP A 1 457 ? 15.992 26.388 -27.533 1.00 93.25 457 TRP A C 1
ATOM 3524 O O . TRP A 1 457 ? 16.858 25.662 -27.050 1.00 93.25 457 TRP A O 1
ATOM 3534 N N . TYR A 1 458 ? 14.710 26.321 -27.188 1.00 92.69 458 TYR A N 1
ATOM 3535 C CA . TYR A 1 458 ? 14.143 25.444 -26.171 1.00 92.69 458 TYR A CA 1
ATOM 3536 C C . TYR A 1 458 ? 12.819 24.864 -26.669 1.00 92.69 458 TYR A C 1
ATOM 3538 O O . TYR A 1 458 ? 12.067 25.538 -27.389 1.00 92.69 458 TYR A O 1
ATOM 3546 N N . ASP A 1 459 ? 12.484 23.641 -26.258 1.00 93.75 459 ASP A N 1
ATOM 3547 C CA . ASP A 1 459 ? 11.092 23.196 -26.337 1.00 93.75 459 ASP A CA 1
ATOM 3548 C C . ASP A 1 459 ? 10.215 23.909 -25.285 1.00 93.75 459 ASP A C 1
ATOM 3550 O O . ASP A 1 459 ? 10.691 24.674 -24.447 1.00 93.75 459 ASP A O 1
ATOM 3554 N N . THR A 1 460 ? 8.895 23.701 -25.329 1.00 92.75 460 THR A N 1
ATOM 3555 C CA . THR A 1 460 ? 7.978 24.395 -24.403 1.00 92.75 460 THR A CA 1
ATOM 3556 C C . THR A 1 460 ? 8.201 24.011 -22.937 1.00 92.75 460 THR A C 1
ATOM 3558 O O . THR A 1 460 ? 8.111 24.876 -22.076 1.00 92.75 460 THR A O 1
ATOM 3561 N N . GLY A 1 461 ? 8.489 22.745 -22.630 1.00 88.38 461 GLY A N 1
ATOM 3562 C CA . GLY A 1 461 ? 8.727 22.318 -21.248 1.00 88.38 461 GLY A CA 1
ATOM 3563 C C . GLY A 1 461 ? 10.072 22.813 -20.713 1.00 88.38 461 GLY A C 1
ATOM 3564 O O . GLY A 1 461 ? 10.176 23.198 -19.550 1.00 88.38 461 GLY A O 1
ATOM 3565 N N . GLU A 1 462 ? 11.097 22.846 -21.561 1.00 91.81 462 GLU A N 1
ATOM 3566 C CA . GLU A 1 462 ? 12.404 23.419 -21.238 1.00 91.81 462 GLU A CA 1
ATOM 3567 C C . GLU A 1 462 ? 12.333 24.929 -21.008 1.00 91.81 462 GLU A C 1
ATOM 3569 O O . GLU A 1 462 ? 12.847 25.412 -19.998 1.00 91.81 462 GLU A O 1
ATOM 3574 N N . ALA A 1 463 ? 11.642 25.657 -21.887 1.00 94.94 463 ALA A N 1
ATOM 3575 C CA . ALA A 1 463 ? 11.427 27.090 -21.739 1.00 94.94 463 ALA A CA 1
ATOM 3576 C C . ALA A 1 463 ? 10.658 27.416 -20.451 1.00 94.94 463 ALA A C 1
ATOM 3578 O O . ALA A 1 463 ? 11.026 28.343 -19.735 1.00 94.94 463 ALA A O 1
ATOM 3579 N N . GLU A 1 464 ? 9.635 26.628 -20.100 1.00 95.56 464 GLU A N 1
ATOM 3580 C CA . GLU A 1 464 ? 8.918 26.786 -18.829 1.00 95.56 464 GLU A CA 1
ATOM 3581 C C . GLU A 1 464 ? 9.831 26.574 -17.619 1.00 95.56 464 GLU A C 1
ATOM 3583 O O . GLU A 1 464 ? 9.781 27.371 -16.687 1.00 95.56 464 GLU A O 1
ATOM 3588 N N . ARG A 1 465 ? 10.699 25.553 -17.631 1.00 91.38 465 ARG A N 1
ATOM 3589 C CA . ARG A 1 465 ? 11.667 25.335 -16.541 1.00 91.38 465 ARG A CA 1
ATOM 3590 C C . ARG A 1 465 ? 12.631 26.509 -16.394 1.00 91.38 465 ARG A C 1
ATOM 3592 O O . ARG A 1 465 ? 12.856 26.967 -15.274 1.00 91.38 465 ARG A O 1
ATOM 3599 N N . LEU A 1 466 ? 13.159 27.012 -17.511 1.00 94.06 466 LEU A N 1
ATOM 3600 C CA . LEU A 1 466 ? 14.033 28.183 -17.522 1.00 94.06 466 LEU A CA 1
ATOM 3601 C C . LEU A 1 466 ? 13.318 29.411 -16.937 1.00 94.06 466 LEU A C 1
ATOM 3603 O O . LEU A 1 466 ? 13.835 30.052 -16.022 1.00 94.06 466 LEU A O 1
ATOM 3607 N N . VAL A 1 467 ? 12.107 29.706 -17.415 1.00 94.94 467 VAL A N 1
ATOM 3608 C CA . VAL A 1 467 ? 11.305 30.852 -16.962 1.00 94.94 467 VAL A CA 1
ATOM 3609 C C . VAL A 1 467 ? 10.907 30.718 -15.494 1.00 94.94 467 VAL A C 1
ATOM 3611 O O . VAL A 1 467 ? 11.014 31.696 -14.759 1.00 94.94 467 VAL A O 1
ATOM 3614 N N . SER A 1 468 ? 10.540 29.523 -15.020 1.00 93.19 468 SER A N 1
ATOM 3615 C CA . SER A 1 468 ? 10.288 29.275 -13.594 1.00 93.19 468 SER A CA 1
ATOM 3616 C C . SER A 1 468 ? 11.504 29.613 -12.730 1.00 93.19 468 SER A C 1
ATOM 3618 O O . SER A 1 468 ? 11.341 30.245 -11.688 1.00 93.19 468 SER A O 1
ATOM 3620 N N . GLY A 1 469 ? 12.712 29.239 -13.166 1.00 90.81 469 GLY A N 1
ATOM 3621 C CA . GLY A 1 469 ? 13.953 29.574 -12.463 1.00 90.81 469 GLY A CA 1
ATOM 3622 C C . GLY A 1 469 ? 14.199 31.083 -12.386 1.00 90.81 469 GLY A C 1
ATOM 3623 O O . GLY A 1 469 ? 14.512 31.601 -11.314 1.00 90.81 469 GLY A O 1
ATOM 3624 N N . ILE A 1 470 ? 13.986 31.803 -13.494 1.00 92.62 470 ILE A N 1
ATOM 3625 C CA . ILE A 1 470 ? 14.127 33.268 -13.545 1.00 92.62 470 ILE A CA 1
ATOM 3626 C C . ILE A 1 470 ? 13.087 33.942 -12.645 1.00 92.62 470 ILE A C 1
ATOM 3628 O O . ILE A 1 470 ? 13.438 34.803 -11.842 1.00 92.62 470 ILE A O 1
ATOM 3632 N N . CYS A 1 471 ? 11.818 33.538 -12.738 1.00 92.75 471 CYS A N 1
ATOM 3633 C CA . CYS A 1 471 ? 10.747 34.082 -11.909 1.00 92.75 471 CYS A CA 1
ATOM 3634 C C . CYS A 1 471 ? 11.030 33.873 -10.419 1.00 92.75 471 CYS A C 1
ATOM 3636 O O . CYS A 1 471 ? 10.889 34.814 -9.644 1.00 92.75 471 CYS A O 1
ATOM 3638 N N . LEU A 1 472 ? 11.497 32.685 -10.024 1.00 89.81 472 LEU A N 1
ATOM 3639 C CA . LEU A 1 472 ? 11.877 32.406 -8.641 1.00 89.81 472 LEU A CA 1
ATOM 3640 C C . LEU A 1 472 ? 13.011 33.327 -8.165 1.00 89.81 472 LEU A C 1
ATOM 3642 O O . LEU A 1 472 ? 12.893 33.933 -7.102 1.00 89.81 472 LEU A O 1
ATOM 3646 N N . ALA A 1 473 ? 14.074 33.477 -8.964 1.00 85.06 473 ALA A N 1
ATOM 3647 C CA . ALA A 1 473 ? 15.197 34.363 -8.646 1.00 85.06 473 ALA A CA 1
ATOM 3648 C C . ALA A 1 473 ? 14.778 35.843 -8.555 1.00 85.06 473 ALA A C 1
ATOM 3650 O O . ALA A 1 473 ? 15.338 36.602 -7.768 1.00 85.06 473 ALA A O 1
ATOM 3651 N N . ALA A 1 474 ? 13.767 36.235 -9.330 1.00 86.88 474 ALA A N 1
ATOM 3652 C CA . ALA A 1 474 ? 13.207 37.580 -9.362 1.00 86.88 474 ALA A CA 1
ATOM 3653 C C . ALA A 1 474 ? 12.128 37.838 -8.292 1.00 86.88 474 ALA A C 1
ATOM 3655 O O . ALA A 1 474 ? 11.570 38.935 -8.246 1.00 86.88 474 ALA A O 1
ATOM 3656 N N . GLY A 1 475 ? 11.765 36.837 -7.479 1.00 90.62 475 GLY A N 1
ATOM 3657 C CA . GLY A 1 475 ? 10.636 36.937 -6.544 1.00 90.62 475 GLY A CA 1
ATOM 3658 C C . GLY A 1 475 ? 9.269 37.079 -7.233 1.00 90.62 475 GLY A C 1
ATOM 3659 O O . GLY A 1 475 ? 8.318 37.589 -6.643 1.00 90.62 475 GLY A O 1
ATOM 3660 N N . ILE A 1 476 ? 9.153 36.654 -8.492 1.00 93.06 476 ILE A N 1
ATOM 3661 C CA . ILE A 1 476 ? 7.918 36.680 -9.275 1.00 93.06 476 ILE A CA 1
ATOM 3662 C C . ILE A 1 476 ? 7.187 35.351 -9.085 1.00 93.06 476 ILE A C 1
ATOM 3664 O O . ILE A 1 476 ? 7.688 34.283 -9.432 1.00 93.06 476 ILE A O 1
ATOM 3668 N N . ILE A 1 477 ? 5.952 35.414 -8.589 1.00 94.06 477 ILE A N 1
ATOM 3669 C CA . ILE A 1 477 ? 5.074 34.242 -8.511 1.00 94.06 477 ILE A CA 1
ATOM 3670 C C . ILE A 1 477 ? 4.561 33.922 -9.917 1.00 94.06 477 ILE A C 1
ATOM 3672 O O . ILE A 1 477 ? 3.708 34.638 -10.455 1.00 94.06 477 ILE A O 1
ATOM 3676 N N . TRP A 1 478 ? 5.073 32.832 -10.487 1.00 96.06 478 TRP A N 1
ATOM 3677 C CA . TRP A 1 478 ? 4.634 32.283 -11.764 1.00 96.06 478 TRP A CA 1
ATOM 3678 C C . TRP A 1 478 ? 4.566 30.755 -11.717 1.00 96.06 478 TRP A C 1
ATOM 3680 O O . TRP A 1 478 ? 5.448 30.102 -11.161 1.00 96.06 478 TRP A O 1
ATOM 3690 N N . GLU A 1 479 ? 3.523 30.184 -12.318 1.00 93.44 479 GLU A N 1
ATOM 3691 C CA . GLU A 1 479 ? 3.357 28.741 -12.477 1.00 93.44 479 GLU A CA 1
ATOM 3692 C C . GLU A 1 479 ? 3.146 28.365 -13.951 1.00 93.44 479 GLU A C 1
ATOM 3694 O O . GLU A 1 479 ? 2.364 29.035 -14.637 1.00 93.44 479 GLU A O 1
ATOM 3699 N N . PRO A 1 480 ? 3.778 27.278 -14.436 1.00 93.19 480 PRO A N 1
ATOM 3700 C CA . PRO A 1 480 ? 3.534 26.761 -15.775 1.00 93.19 480 PRO A CA 1
ATOM 3701 C C . PRO A 1 480 ? 2.152 26.100 -15.886 1.00 93.19 480 PRO A C 1
ATOM 3703 O O . PRO A 1 480 ? 1.587 25.593 -14.912 1.00 93.19 480 PRO A O 1
ATOM 3706 N N . VAL A 1 481 ? 1.604 26.067 -17.104 1.00 93.00 481 VAL A N 1
ATOM 3707 C CA . VAL A 1 481 ? 0.306 25.431 -17.370 1.00 93.00 481 VAL A CA 1
ATOM 3708 C C . VAL A 1 481 ? 0.509 23.939 -17.630 1.00 93.00 481 VAL A C 1
ATOM 3710 O O . VAL A 1 481 ? 1.217 23.553 -18.559 1.00 93.00 481 VAL A O 1
ATOM 3713 N N . ALA A 1 482 ? -0.164 23.086 -16.855 1.00 85.81 482 ALA A N 1
ATOM 3714 C CA . ALA A 1 482 ? -0.095 21.637 -17.034 1.00 85.81 482 ALA A CA 1
ATOM 3715 C C . ALA A 1 482 ? -0.560 21.198 -18.438 1.00 85.81 482 ALA A C 1
ATOM 3717 O O . ALA A 1 482 ? -1.496 21.761 -19.015 1.00 85.81 482 ALA A O 1
ATOM 3718 N N . ALA A 1 483 ? 0.064 20.153 -18.989 1.00 82.12 483 ALA A N 1
ATOM 3719 C CA . ALA A 1 483 ? -0.388 19.534 -20.234 1.00 82.12 483 ALA A CA 1
ATOM 3720 C C . ALA A 1 483 ? -1.831 18.988 -20.081 1.00 82.12 483 ALA A C 1
ATOM 3722 O O . ALA A 1 483 ? -2.157 18.443 -19.028 1.00 82.12 483 ALA A O 1
ATOM 3723 N N . PRO A 1 484 ? -2.707 19.104 -21.100 1.00 85.50 484 PRO A N 1
ATOM 3724 C CA . PRO A 1 484 ? -2.423 19.496 -22.484 1.00 85.50 484 PRO A CA 1
ATOM 3725 C C . PRO A 1 484 ? -2.315 21.013 -22.722 1.00 85.50 484 PRO A C 1
ATOM 3727 O O . PRO A 1 484 ? -2.003 21.416 -23.839 1.00 85.50 484 PRO A O 1
ATOM 3730 N N . GLY A 1 485 ? -2.519 21.853 -21.701 1.00 81.62 485 GLY A N 1
ATOM 3731 C CA . GLY A 1 485 ? -2.290 23.295 -21.799 1.00 81.62 485 GLY A CA 1
ATOM 3732 C C . GLY A 1 485 ? -3.470 24.117 -22.322 1.00 81.62 485 GLY A C 1
ATOM 3733 O O . GLY A 1 485 ? -3.251 25.143 -22.970 1.00 81.62 485 GLY A O 1
ATOM 3734 N N . GLY A 1 486 ? -4.703 23.652 -22.100 1.00 90.19 486 GLY A N 1
ATOM 3735 C CA . GLY A 1 486 ? -5.936 24.331 -22.504 1.00 90.19 486 GLY A CA 1
ATOM 3736 C C . GLY A 1 486 ? -6.373 25.441 -21.539 1.00 90.19 486 GLY A C 1
ATOM 3737 O O . GLY A 1 486 ? -5.723 25.711 -20.530 1.00 90.19 486 GLY A O 1
ATOM 3738 N N . ALA A 1 487 ? -7.500 26.089 -21.852 1.00 91.00 487 ALA A N 1
ATOM 3739 C CA . ALA A 1 487 ? -8.027 27.216 -21.074 1.00 91.00 487 ALA A CA 1
ATOM 3740 C C . ALA A 1 487 ? -8.335 26.847 -19.611 1.00 91.00 487 ALA A C 1
ATOM 3742 O O . ALA A 1 487 ? -8.047 27.632 -18.713 1.00 91.00 487 ALA A O 1
ATOM 3743 N N . SER A 1 488 ? -8.851 25.639 -19.360 1.00 89.56 488 SER A N 1
ATOM 3744 C CA . SER A 1 488 ? -9.130 25.153 -18.003 1.00 89.56 488 SER A CA 1
ATOM 3745 C C . SER A 1 488 ? -7.855 25.009 -17.169 1.00 89.56 488 SER A C 1
ATOM 3747 O O . SER A 1 488 ? -7.811 25.491 -16.043 1.00 89.56 488 SER A O 1
ATOM 3749 N N . GLN A 1 489 ? -6.784 24.435 -17.735 1.00 94.31 489 GLN A N 1
ATOM 3750 C CA . GLN A 1 489 ? -5.503 24.307 -17.026 1.00 94.31 489 GLN A CA 1
ATOM 3751 C C . GLN A 1 489 ? -4.871 25.675 -16.747 1.00 94.31 489 GLN A C 1
ATOM 3753 O O . GLN A 1 489 ? -4.242 25.862 -15.706 1.00 94.31 489 GLN A O 1
ATOM 3758 N N . LEU A 1 490 ? -5.039 26.639 -17.661 1.00 92.19 490 LEU A N 1
ATOM 3759 C CA . LEU A 1 490 ? -4.594 28.012 -17.432 1.00 92.19 490 LEU A CA 1
ATOM 3760 C C . LEU A 1 490 ? -5.378 28.660 -16.282 1.00 92.19 490 LEU A C 1
ATOM 3762 O O . LEU A 1 490 ? -4.769 29.272 -15.411 1.00 92.19 490 LEU A O 1
ATOM 3766 N N . ALA A 1 491 ? -6.702 28.497 -16.241 1.00 92.75 49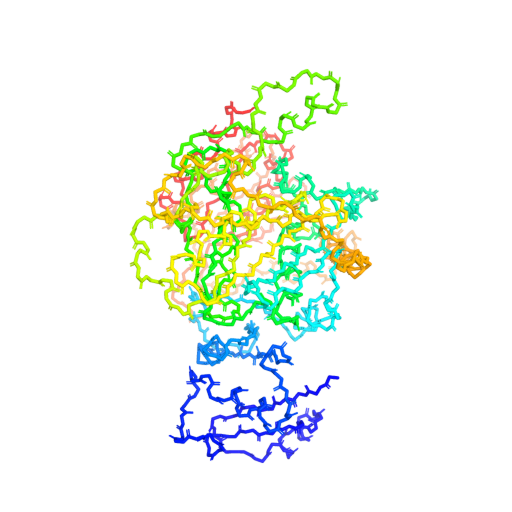1 ALA A N 1
ATOM 3767 C CA . ALA A 1 491 ? -7.528 29.031 -15.159 1.00 92.75 491 ALA A CA 1
ATOM 3768 C C . ALA A 1 491 ? -7.118 28.467 -13.787 1.00 92.75 491 ALA A C 1
ATOM 3770 O O . ALA A 1 491 ? -6.995 29.220 -12.823 1.00 92.75 491 ALA A O 1
ATOM 3771 N N . GLU A 1 492 ? -6.830 27.166 -13.706 1.00 91.38 492 GLU A N 1
ATOM 3772 C CA . GLU A 1 492 ? -6.320 26.534 -12.484 1.00 91.38 492 GLU A CA 1
ATOM 3773 C C . GLU A 1 492 ? -4.948 27.080 -12.068 1.00 91.38 492 GLU A C 1
ATOM 3775 O O . GLU A 1 492 ? -4.732 27.366 -10.890 1.00 91.38 492 GLU A O 1
ATOM 3780 N N . ALA A 1 493 ? -4.023 27.250 -13.020 1.00 90.56 493 ALA A N 1
ATOM 3781 C CA . ALA A 1 493 ? -2.713 27.840 -12.744 1.00 90.56 493 ALA A CA 1
ATOM 3782 C C . ALA A 1 493 ? -2.843 29.284 -12.232 1.00 90.56 493 ALA A C 1
ATOM 3784 O O . ALA A 1 493 ? -2.204 29.653 -11.248 1.00 90.56 493 ALA A O 1
ATOM 3785 N N . LEU A 1 494 ? -3.723 30.086 -12.840 1.00 94.38 494 LEU A N 1
ATOM 3786 C CA . LEU A 1 494 ? -4.014 31.450 -12.392 1.00 94.38 494 LEU A CA 1
ATOM 3787 C C . LEU A 1 494 ? -4.621 31.477 -10.984 1.00 94.38 494 LEU A C 1
ATOM 3789 O O . LEU A 1 494 ? -4.207 32.300 -10.168 1.00 94.38 494 LEU A O 1
ATOM 3793 N N . ALA A 1 495 ? -5.535 30.556 -10.669 1.00 94.00 495 ALA A N 1
ATOM 3794 C CA . ALA A 1 495 ? -6.122 30.443 -9.336 1.00 94.00 495 ALA A CA 1
ATOM 3795 C C . ALA A 1 495 ? -5.069 30.115 -8.264 1.00 94.00 495 ALA A C 1
ATOM 3797 O O . ALA A 1 495 ? -5.044 30.759 -7.215 1.00 94.00 495 ALA A O 1
ATOM 3798 N N . ARG A 1 496 ? -4.154 29.172 -8.538 1.00 93.69 496 ARG A N 1
ATOM 3799 C CA . ARG A 1 496 ? -3.054 28.835 -7.614 1.00 93.69 496 ARG A CA 1
ATOM 3800 C C . ARG A 1 496 ? -2.079 29.994 -7.423 1.00 93.69 496 ARG A C 1
ATOM 3802 O O . ARG A 1 496 ? -1.672 30.266 -6.296 1.00 93.69 496 ARG A O 1
ATOM 3809 N N . MET A 1 497 ? -1.746 30.720 -8.492 1.00 94.19 497 MET A N 1
ATOM 3810 C CA . MET A 1 497 ? -0.925 31.931 -8.383 1.00 94.19 497 MET A CA 1
ATOM 3811 C C . MET A 1 497 ? -1.612 33.0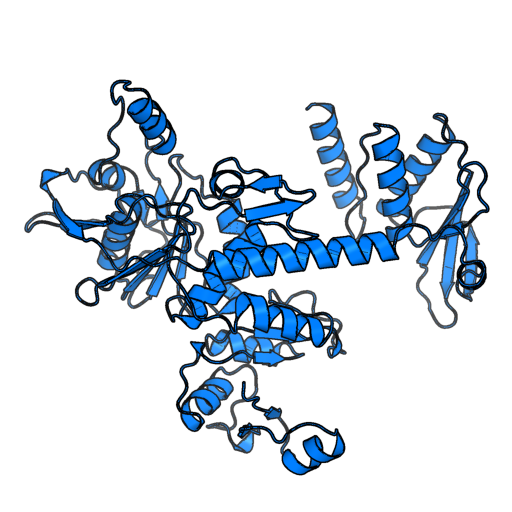24 -7.553 1.00 94.19 497 MET A C 1
ATOM 3813 O O . MET A 1 497 ? -0.925 33.715 -6.808 1.00 94.19 497 MET A O 1
ATOM 3817 N N . GLY A 1 498 ? -2.939 33.168 -7.648 1.00 92.88 498 GLY A N 1
ATOM 3818 C CA . GLY A 1 498 ? -3.720 34.071 -6.794 1.00 92.88 498 GLY A CA 1
ATOM 3819 C C . GLY A 1 498 ? -3.624 33.686 -5.318 1.00 92.88 498 GLY A C 1
ATOM 3820 O O . GLY A 1 498 ? -3.178 34.484 -4.505 1.00 92.88 498 GLY A O 1
ATOM 3821 N N . GLN A 1 499 ? -3.893 32.417 -4.997 1.00 91.62 499 GLN A N 1
ATOM 3822 C CA . GLN A 1 499 ? -3.786 31.897 -3.627 1.00 91.62 499 GLN A CA 1
ATOM 3823 C C . GLN A 1 499 ? -2.394 32.098 -3.011 1.00 91.62 499 GLN A C 1
ATOM 3825 O O . GLN A 1 499 ? -2.290 32.354 -1.819 1.00 91.62 499 GLN A O 1
ATOM 3830 N N . ARG A 1 500 ? -1.324 31.991 -3.812 1.00 90.31 500 ARG A N 1
ATOM 3831 C CA . ARG A 1 500 ? 0.056 32.233 -3.357 1.00 90.31 500 ARG A CA 1
ATOM 3832 C C . ARG A 1 500 ? 0.416 33.706 -3.200 1.00 90.31 500 ARG A C 1
ATOM 3834 O O . ARG A 1 500 ? 1.384 33.995 -2.517 1.00 90.31 500 ARG A O 1
ATOM 3841 N N . ARG A 1 501 ? -0.284 34.617 -3.878 1.00 89.88 501 ARG A N 1
ATOM 3842 C CA . ARG A 1 501 ? -0.098 36.066 -3.693 1.00 89.88 501 ARG A CA 1
ATOM 3843 C C . ARG A 1 501 ? -0.777 36.563 -2.423 1.00 89.88 501 ARG A C 1
ATOM 3845 O O . ARG A 1 501 ? -0.313 37.538 -1.847 1.00 89.88 501 ARG A O 1
ATOM 3852 N N . ASP A 1 502 ? -1.855 35.896 -2.025 1.00 86.38 502 ASP A N 1
ATOM 3853 C CA . ASP A 1 502 ? -2.647 36.240 -0.842 1.00 86.38 502 ASP A CA 1
ATOM 3854 C C . ASP A 1 502 ? -2.118 35.585 0.454 1.00 86.38 502 ASP A C 1
ATOM 3856 O O . ASP A 1 502 ? -2.607 35.900 1.540 1.00 86.38 502 ASP A O 1
ATOM 3860 N N . ALA A 1 503 ? -1.145 34.673 0.340 1.00 80.19 503 ALA A N 1
ATOM 3861 C CA . ALA A 1 503 ? -0.479 33.965 1.437 1.00 80.19 503 ALA A CA 1
ATOM 3862 C C . ALA A 1 503 ? 0.910 34.553 1.705 1.00 80.19 503 ALA A C 1
ATOM 3864 O O . ALA A 1 503 ? 1.275 34.642 2.900 1.00 80.19 503 ALA A O 1
#

Foldseek 3Di:
DFAEAEEADDDPQCVVCVVVVHDRHPYYDYLVNFPPSDDQLALRVLVSVCVVVVHDLLLDEFEDADPSSLSNQQNVQHFYEHELCPHPDPPPVPDLHHYDPHVVSVVLCCQQQAVDAFDFQFWDDDVVLQEIEGEFAAQAFWADAPPRDIDTLCCVQPVVDFGDLQPHTPVLLLVSNLLSSCSNVVVSARQAEEEEQAALDFPDDPVSVLVNVCSSNSRRNYHYDHQQKTFPDHAPHPVVQVVCVVVVHDRPHDPALLRCLQTMATAPVCQPVQAAHEYEYEYAEEEQCSSVQNVSLLSVLSHHSHYYYGYHHYHAQKHKHWDFDPPDDHPRNHRHNDDPVRTDIDIDRGDGDNGCSVSSNVSSVVSNVVSVVVVVVVPPPPDDPVPVVVQQDDADFDKDFCPDDPAQLVVQLVVLVVVCCPPPFVKDKGKMWGQHPPHPDTFIWIWIAGVPGDTGIDGSVRSQVVSVVVCVVVVHQADGFDPVHHPVSVVVRVVVSVVVVVD

Radius of gyration: 27.5 Å; chains: 1; bounding box: 59×70×76 Å

Sequence (503 aa):
MAFVLLSTDPMEADAAMAAAGLPTPALHLSLDDIPDNKKRGSGVWLQEVAQRLKLRTNQLLLVGTTRWDWLTGINAGVAYIHANWASQVRDAKRMDALSASDPDGVAELLEHFFLPEPHWTFAEDSTGRAMRIRSLLPPNVRFPHAADRTFELQDVFTRGRTITIGNQDARDILMLRLLSSAYLDGTLPGRSLFCVYPSSNVGKVSAQLAGFLEKAKVMVGSYYKEDLLERAIAAPDTSIERVKRNRGEARTADISIAAQTRTVRINPRHRGKLDGKTVVVFDDFTTEGTSIEWARALLLNAGAAEVIALTVGKYGSRHTRYDLRAGAAINPFDVNNLTAADFLQTTCAGRTGQGPTASLTAAAKHFIAAAELQTAAQSPLAGSENGQEARLQPPAGRRSPMTAYKIARQRHLADMLTHLQQRAYPLVWRGEYLIPAGRTTTTALWWIALPGQVEHWYDTGEAERLVSGICLAAGIIWEPVAAPGGASQLAEALARMGQRRDA

InterPro domains:
  IPR000836 Phosphoribosyltransferase domain [cd06223] (271-312)
  IPR029057 Phosphoribosyltransferase-like [G3DSA:3.40.50.2020] (219-337)
  IPR029057 Phosphoribosyltransferase-like [SSF53271] (258-320)

Secondary structure (DSSP, 8-state):
---EEE-SS---HHHHHHHTTPPPPSEEE-GGGSGGGPPTTSTHHHHHHHHHHT--GGG-EEEESSHHHHHHHHHHT-EEEEEGGG---TTGGG--SEEESSHHHHHHHIIIIISSPP--SEEEEEGGGTEEEEEEE-TT-EEEETTTEEEEHHHHHTS----EETTEEHHHHHHHHHHHHHHHHT-S-TTPEEEEPPPSSTT---HHHHHHHHHHGGGTT-EE-TTSEEE-S----HHHHHHHHHTTPPP-S--SHHHHHTTEEE-GGGTTSSTT-EEEEEEEEESSSHHHHHHHHHHHHTT-SEEEEEEEEESSS-EEEEEEPTT----TTS-----GGGEEEEEE--EE--TTHHHHHHHHHHHHHHHHHHHHHHS--TT-HHHHGGGSSPPSEEEEE-SS-SSHHHHHHHHHHHHHHHTT---EEEEEEEEETT--S-EEEEEEE-TTS--EEE-HHHHHHHHHHHHHHTT----PPPTT--HHHHHHHHHHHHHHH--

Organism: NCBI:txid202862

pLDDT: mean 88.49, std 11.7, range [41.34, 98.56]